Protein AF-0000000087672365 (afdb_homodimer)

Sequence (412 aa):
MSEASTKLYYCETLNPRKACAAARFLKADVEFVRIDLARGEQRTPEFLALNPNGKVPVLQDDRGTLWEANAIMCRLSDRVASDFWPHDHRQIDVLRWLSWDASHFTRHGATLWFEYLIKPLWGGEPDVAVIEEAKTNFRLHARVLDDHLATRDFALGTTMTVADFALAAALPFATAAQIPLAEFRHIEAWYGRLEQLEAWRNPFPGMSEASTKLYYCETLNPRKACAAARFLKADVEFVRIDLARGEQRTPEFLALNPNGKVPVLQDDRGTLWEANAIMCRLSDRVASDFWPHDHRQIDVLRWLSWDASHFTRHGATLWFEYLIKPLWGGEPDVAVIEEAKTNFRLHARVLDDHLATRDFALGTTMTVADFALAAALPFATAAQIPLAEFRHIEAWYGRLEQLEAWRNPFPG

Solvent-accessible surface area (backbone atoms only — not comparable to full-atom values): 21867 Å² total; per-residue (Å²): 126,82,76,65,74,30,35,37,35,26,42,102,42,56,57,17,38,40,32,35,12,43,36,50,64,66,64,51,83,61,45,77,40,81,47,51,64,92,78,43,48,38,70,35,72,73,42,31,72,70,33,78,80,41,61,63,25,34,37,36,41,91,90,44,72,38,55,45,38,72,27,44,39,40,50,54,21,57,74,68,71,37,68,39,49,46,92,54,88,60,31,51,58,41,44,21,46,47,51,45,24,52,68,52,35,38,53,27,41,43,49,27,36,36,38,57,60,47,38,45,78,75,74,42,74,64,52,65,71,59,45,52,52,26,53,52,45,29,54,60,40,46,49,56,53,22,62,62,28,64,83,29,67,29,87,72,32,85,47,74,36,55,39,47,48,57,61,44,39,40,56,87,41,23,76,81,26,65,42,78,54,86,83,31,65,36,45,46,53,38,49,51,58,51,58,69,34,63,26,61,68,54,32,63,85,130,125,84,79,65,74,30,34,37,34,26,41,103,43,58,55,17,38,40,32,35,13,42,36,51,66,65,63,52,84,58,46,78,40,81,48,52,63,92,80,42,46,38,70,35,70,73,41,29,72,69,30,80,82,42,61,62,24,34,35,36,42,92,89,43,71,39,53,44,38,71,27,43,39,40,49,54,20,57,75,68,71,38,68,39,48,47,90,54,87,60,31,52,58,41,43,21,48,47,53,44,24,52,68,50,34,37,54,27,41,43,48,27,36,36,37,57,60,49,38,46,76,74,73,40,75,63,52,67,71,60,46,52,51,25,54,52,44,30,52,59,40,46,49,57,53,22,60,62,28,65,83,30,66,29,86,71,32,87,46,74,36,56,39,47,47,58,61,45,41,40,57,87,41,23,77,81,24,65,43,77,54,88,81,30,64,36,45,46,54,40,48,52,58,50,58,68,35,63,26,61,69,54,30,63,86,131

Foldseek 3Di:
DPQPAKEWEDEPDLLSLLLLLLCVLLVPRYHYHYDDVVVPSLVDPVNCVLPVVSDDTWIQGPVGIDDDSLVSSLVSCVVSVHCLQPPDPCNVVLVVLLVCLVVQEVVLLVQLCCQQPPQVVVVHHRDPVSNVVSLVSNVVVLVVVLVCLVQALASSRDDHHSSRSSNCRSVVCCVRSVRVQVVRVSVVNSVVVVCVRPCSVCSDDD/DPQPAKEWEDEPDQLSLLLLLLCVLLVPRYHYHYDDVVVPSLVDPVNCVLPVVSDDTWIQGPVGIDDDSLVSSLVSCVVSVHCLQPPDPCNVVLVVLLVCLVVQAVVLLVQLCCQQPPQVVVVHHRDPVSNVVSLVSNVVVLVVVLVCLVQALASSRDDHHSSRSSNCRSVVCCVRSVRVQVVRVSVVNSVVVVCVRPCSVCSDDD

Organism: NCBI:txid484088

Structure (mmCIF, N/CA/C/O backbone):
data_AF-0000000087672365-model_v1
#
loop_
_entity.id
_entity.type
_entity.pdbx_description
1 polymer 'Glutathione S-transferase'
#
loop_
_atom_site.group_PDB
_atom_site.id
_atom_site.type_symbol
_atom_site.label_atom_id
_atom_site.label_alt_id
_atom_site.label_comp_id
_atom_site.label_asym_id
_atom_site.label_entity_id
_atom_site.label_seq_id
_atom_site.pdbx_PDB_ins_code
_atom_site.Cartn_x
_atom_site.Cartn_y
_atom_site.Cartn_z
_atom_site.occupancy
_atom_site.B_iso_or_equiv
_atom_site.auth_seq_id
_atom_site.auth_comp_id
_atom_site.auth_asym_id
_atom_site.auth_atom_id
_atom_site.pdbx_PDB_model_num
ATOM 1 N N . MET A 1 1 ? -35.031 -12.609 -6.293 1 30.52 1 MET A N 1
ATOM 2 C CA . MET A 1 1 ? -34.125 -11.805 -7.082 1 30.52 1 MET A CA 1
ATOM 3 C C . MET A 1 1 ? -32.844 -12.586 -7.375 1 30.52 1 MET A C 1
ATOM 5 O O . MET A 1 1 ? -32.219 -13.148 -6.465 1 30.52 1 MET A O 1
ATOM 9 N N . SER A 1 2 ? -32.5 -13.055 -8.398 1 38.84 2 SER A N 1
ATOM 10 C CA . SER A 1 2 ? -31.484 -14.039 -8.695 1 38.84 2 SER A CA 1
ATOM 11 C C . SER A 1 2 ? -30.125 -13.625 -8.125 1 38.84 2 SER A C 1
ATOM 13 O O . SER A 1 2 ? -29.688 -12.492 -8.336 1 38.84 2 SER A O 1
ATOM 15 N N . GLU A 1 3 ? -29.641 -13.891 -6.922 1 50.94 3 GLU A N 1
ATOM 16 C CA . GLU A 1 3 ? -28.453 -13.461 -6.195 1 50.94 3 GLU A CA 1
ATOM 17 C C . GLU A 1 3 ? -27.266 -13.281 -7.141 1 50.94 3 GLU A C 1
ATOM 19 O O . GLU A 1 3 ? -26.844 -14.227 -7.809 1 50.94 3 GLU A O 1
ATOM 24 N N . ALA A 1 4 ? -27.266 -12.172 -7.832 1 59.56 4 ALA A N 1
ATOM 25 C CA . ALA A 1 4 ? -26.281 -11.898 -8.875 1 59.56 4 ALA A CA 1
ATOM 26 C C . ALA A 1 4 ? -24.938 -12.539 -8.539 1 59.56 4 ALA A C 1
ATOM 28 O O . ALA A 1 4 ? -24.469 -12.469 -7.402 1 59.56 4 ALA A O 1
ATOM 29 N N . SER A 1 5 ? -24.359 -13.508 -9.32 1 85.81 5 SER A N 1
ATOM 30 C CA . SER A 1 5 ? -23.141 -14.305 -9.188 1 85.81 5 SER A CA 1
ATOM 31 C C . SER A 1 5 ? -21.906 -13.414 -9.016 1 85.81 5 SER A C 1
ATOM 33 O O . SER A 1 5 ? -21.875 -12.289 -9.523 1 85.81 5 SER A O 1
ATOM 35 N N . THR A 1 6 ? -21.047 -13.57 -8.031 1 96.12 6 THR A N 1
ATOM 36 C CA . THR A 1 6 ? -19.766 -12.906 -7.789 1 96.12 6 THR A CA 1
ATOM 37 C C . THR A 1 6 ? -18.766 -13.234 -8.898 1 96.12 6 THR A C 1
ATOM 39 O O . THR A 1 6 ? -18.562 -14.406 -9.227 1 96.12 6 THR A O 1
ATOM 42 N N . LYS A 1 7 ? -18.234 -12.164 -9.602 1 98.44 7 LYS A N 1
ATOM 43 C CA . LYS A 1 7 ? -17.266 -12.328 -10.672 1 98.44 7 LYS A CA 1
ATOM 44 C C . LYS A 1 7 ? -15.891 -11.797 -10.258 1 98.44 7 LYS A C 1
ATOM 46 O O . LYS A 1 7 ? -15.797 -10.742 -9.625 1 98.44 7 LYS A O 1
ATOM 51 N N . LEU A 1 8 ? -14.906 -12.562 -10.539 1 98.69 8 LEU A N 1
ATOM 52 C CA . LEU A 1 8 ? -13.523 -12.141 -10.375 1 98.69 8 LEU A CA 1
ATOM 53 C C . LEU A 1 8 ? -12.805 -12.078 -11.719 1 98.69 8 LEU A C 1
ATOM 55 O O . LEU A 1 8 ? -12.531 -13.117 -12.328 1 98.69 8 LEU A O 1
ATOM 59 N N . TYR A 1 9 ? -12.539 -10.867 -12.227 1 98.81 9 TYR A N 1
ATOM 60 C CA . TYR A 1 9 ? -11.82 -10.641 -13.469 1 98.81 9 TYR A CA 1
ATOM 61 C C . TYR A 1 9 ? -10.312 -10.758 -13.266 1 98.81 9 TYR A C 1
ATOM 63 O O . TYR A 1 9 ? -9.766 -10.164 -12.328 1 98.81 9 TYR A O 1
ATOM 71 N N . TYR A 1 10 ? -9.68 -11.523 -14.156 1 98.56 10 TYR A N 1
ATOM 72 C CA . TYR A 1 10 ? -8.258 -11.781 -13.938 1 98.56 10 TYR A CA 1
ATOM 73 C C . TYR A 1 10 ? -7.527 -11.977 -15.258 1 98.56 10 TYR A C 1
ATOM 75 O O . TYR A 1 10 ? -8.156 -12.078 -16.312 1 98.56 10 TYR A O 1
ATOM 83 N N . CYS A 1 11 ? -6.328 -11.844 -15.273 1 97.94 11 CYS A N 1
ATOM 84 C CA . CYS A 1 11 ? -5.328 -12.32 -16.219 1 97.94 11 CYS A CA 1
ATOM 85 C C . CYS A 1 11 ? -4.164 -12.984 -15.492 1 97.94 11 CYS A C 1
ATOM 87 O O . CYS A 1 11 ? -3.955 -12.75 -14.305 1 97.94 11 CYS A O 1
ATOM 89 N N . GLU A 1 12 ? -3.469 -13.883 -16.109 1 96.19 12 GLU A N 1
ATOM 90 C CA . GLU A 1 12 ? -2.406 -14.641 -15.445 1 96.19 12 GLU A CA 1
ATOM 91 C C . GLU A 1 12 ? -1.184 -13.766 -15.188 1 96.19 12 GLU A C 1
ATOM 93 O O . GLU A 1 12 ? -0.1 -14.031 -15.711 1 96.19 12 GLU A O 1
ATOM 98 N N . THR A 1 13 ? -1.427 -12.773 -14.406 1 95.31 13 THR A N 1
ATOM 99 C CA . THR A 1 13 ? -0.379 -11.836 -14.008 1 95.31 13 THR A CA 1
ATOM 100 C C . THR A 1 13 ? -0.229 -11.812 -12.492 1 95.31 13 THR A C 1
ATOM 102 O O . THR A 1 13 ? -0.946 -12.516 -11.773 1 95.31 13 THR A O 1
ATOM 105 N N . LEU A 1 14 ? 0.654 -11.039 -12 1 95.44 14 LEU A N 1
ATOM 106 C CA . LEU A 1 14 ? 1.152 -11.07 -10.633 1 95.44 14 LEU A CA 1
ATOM 107 C C . LEU A 1 14 ? 0.02 -10.844 -9.633 1 95.44 14 LEU A C 1
ATOM 109 O O . LEU A 1 14 ? -0.314 -11.734 -8.852 1 95.44 14 LEU A O 1
ATOM 113 N N . ASN A 1 15 ? -0.684 -9.688 -9.727 1 97.25 15 ASN A N 1
ATOM 114 C CA . ASN A 1 15 ? -1.669 -9.32 -8.711 1 97.25 15 ASN A CA 1
ATOM 115 C C . ASN A 1 15 ? -2.941 -10.148 -8.844 1 97.25 15 ASN A C 1
ATOM 117 O O . ASN A 1 15 ? -3.488 -10.617 -7.84 1 97.25 15 ASN A O 1
ATOM 121 N N . PRO A 1 16 ? -3.445 -10.422 -10.023 1 98.44 16 PRO A N 1
ATOM 122 C CA . PRO A 1 16 ? -4.594 -11.328 -10.117 1 98.44 16 PRO A CA 1
ATOM 123 C C . PRO A 1 16 ? -4.293 -12.727 -9.578 1 98.44 16 PRO A C 1
ATOM 125 O O . PRO A 1 16 ? -5.184 -13.398 -9.062 1 98.44 16 PRO A O 1
ATOM 128 N N . ARG A 1 17 ? -3.062 -13.148 -9.68 1 98.44 17 ARG A N 1
ATOM 129 C CA . ARG A 1 17 ? -2.688 -14.469 -9.195 1 98.44 17 ARG A CA 1
ATOM 130 C C . ARG A 1 17 ? -3.002 -14.617 -7.707 1 98.44 17 ARG A C 1
ATOM 132 O O . ARG A 1 17 ? -3.609 -15.609 -7.293 1 98.44 17 ARG A O 1
ATOM 139 N N . LYS A 1 18 ? -2.602 -13.641 -6.926 1 98.69 18 LYS A N 1
ATOM 140 C CA . LYS A 1 18 ? -2.846 -13.766 -5.492 1 98.69 18 LYS A CA 1
ATOM 141 C C . LYS A 1 18 ? -4.332 -13.633 -5.176 1 98.69 18 LYS A C 1
ATOM 143 O O . LYS A 1 18 ? -4.832 -14.273 -4.246 1 98.69 18 LYS A O 1
ATOM 148 N N . ALA A 1 19 ? -5.078 -12.859 -5.891 1 98.81 19 ALA A N 1
ATOM 149 C CA . ALA A 1 19 ? -6.52 -12.742 -5.684 1 98.81 19 ALA A CA 1
ATOM 150 C C . ALA A 1 19 ? -7.234 -14.047 -6.027 1 98.81 19 ALA A C 1
ATOM 152 O O . ALA A 1 19 ? -8.117 -14.492 -5.289 1 98.81 19 ALA A O 1
ATOM 153 N N . CYS A 1 20 ? -6.828 -14.617 -7.164 1 98.81 20 CYS A N 1
ATOM 154 C CA . CYS A 1 20 ? -7.41 -15.898 -7.547 1 98.81 20 CYS A CA 1
ATOM 155 C C . CYS A 1 20 ? -7.051 -16.984 -6.539 1 98.81 20 CYS A C 1
ATOM 157 O O . CYS A 1 20 ? -7.898 -17.797 -6.172 1 98.81 20 CYS A O 1
ATOM 159 N N . ALA A 1 21 ? -5.809 -17.016 -6.109 1 98.88 21 ALA A N 1
ATOM 160 C CA . ALA A 1 21 ? -5.387 -17.969 -5.074 1 98.88 21 ALA A CA 1
ATOM 161 C C . ALA A 1 21 ? -6.23 -17.797 -3.812 1 98.88 21 ALA A C 1
ATOM 163 O O . ALA A 1 21 ? -6.648 -18.797 -3.213 1 98.88 21 ALA A O 1
ATOM 164 N N . ALA A 1 22 ? -6.469 -16.562 -3.402 1 98.88 22 ALA A N 1
ATOM 165 C CA . ALA A 1 22 ? -7.277 -16.297 -2.213 1 98.88 22 ALA A CA 1
ATOM 166 C C . ALA A 1 22 ? -8.703 -16.812 -2.391 1 98.88 22 ALA A C 1
ATOM 168 O O . ALA A 1 22 ? -9.266 -17.406 -1.473 1 98.88 22 ALA A O 1
ATOM 169 N N . ALA A 1 23 ? -9.273 -16.562 -3.551 1 98.69 23 ALA A N 1
ATOM 170 C CA . ALA A 1 23 ? -10.625 -17.031 -3.824 1 98.69 23 ALA A CA 1
ATOM 171 C C . ALA A 1 23 ? -10.711 -18.547 -3.684 1 98.69 23 ALA A C 1
ATOM 173 O O . ALA A 1 23 ? -11.641 -19.062 -3.057 1 98.69 23 ALA A O 1
ATOM 174 N N . ARG A 1 24 ? -9.75 -19.172 -4.223 1 98.5 24 ARG A N 1
ATOM 175 C CA . ARG A 1 24 ? -9.742 -20.625 -4.184 1 98.5 24 ARG A CA 1
ATOM 176 C C . ARG A 1 24 ? -9.438 -21.141 -2.777 1 98.5 24 ARG A C 1
ATOM 178 O O . ARG A 1 24 ? -10.07 -22.094 -2.307 1 98.5 24 ARG A O 1
ATOM 185 N N . PHE A 1 25 ? -8.453 -20.578 -2.127 1 98.69 25 PHE A N 1
ATOM 186 C CA . PHE A 1 25 ? -8.078 -20.938 -0.765 1 98.69 25 PHE A CA 1
ATOM 187 C C . PHE A 1 25 ? -9.266 -20.812 0.175 1 98.69 25 PHE A C 1
ATOM 189 O O . PHE A 1 25 ? -9.484 -21.688 1.024 1 98.69 25 PHE A O 1
ATOM 196 N N . LEU A 1 26 ? -10.078 -19.781 -0.028 1 98.5 26 LEU A N 1
ATOM 197 C CA . LEU A 1 26 ? -11.219 -19.484 0.829 1 98.5 26 LEU A CA 1
ATOM 198 C C . LEU A 1 26 ? -12.461 -20.25 0.365 1 98.5 26 LEU A C 1
ATOM 200 O O . LEU A 1 26 ? -13.516 -20.172 0.997 1 98.5 26 LEU A O 1
ATOM 204 N N . LYS A 1 27 ? -12.352 -20.953 -0.751 1 97.88 27 LYS A N 1
ATOM 205 C CA . LYS A 1 27 ? -13.477 -21.656 -1.362 1 97.88 27 LYS A CA 1
ATOM 206 C C . LYS A 1 27 ? -14.648 -20.703 -1.603 1 97.88 27 LYS A C 1
ATOM 208 O O . LYS A 1 27 ? -15.797 -21.062 -1.33 1 97.88 27 LYS A O 1
ATOM 213 N N . ALA A 1 28 ? -14.305 -19.516 -1.979 1 97.25 28 ALA A N 1
ATOM 214 C CA . ALA A 1 28 ? -15.336 -18.531 -2.299 1 97.25 28 ALA A CA 1
ATOM 215 C C . ALA A 1 28 ? -16.078 -18.906 -3.578 1 97.25 28 ALA A C 1
ATOM 217 O O . ALA A 1 28 ? -15.469 -19.422 -4.527 1 97.25 28 ALA A O 1
ATOM 218 N N . ASP A 1 29 ? -17.375 -18.688 -3.598 1 95.69 29 ASP A N 1
ATOM 219 C CA . ASP A 1 29 ? -18.188 -18.906 -4.797 1 95.69 29 ASP A CA 1
ATOM 220 C C . ASP A 1 29 ? -18.062 -17.75 -5.773 1 95.69 29 ASP A C 1
ATOM 222 O O . ASP A 1 29 ? -18.812 -16.781 -5.699 1 95.69 29 ASP A O 1
ATOM 226 N N . VAL A 1 30 ? -17.078 -17.906 -6.695 1 96.81 30 VAL A N 1
ATOM 227 C CA . VAL A 1 30 ? -16.797 -16.844 -7.648 1 96.81 30 VAL A CA 1
ATOM 228 C C . VAL A 1 30 ? -16.734 -17.406 -9.062 1 96.81 30 VAL A C 1
ATOM 230 O O . VAL A 1 30 ? -16.25 -18.531 -9.258 1 96.81 30 VAL A O 1
ATOM 233 N N . GLU A 1 31 ? -17.281 -16.688 -9.961 1 97.69 31 GLU A N 1
ATOM 234 C CA . GLU A 1 31 ? -17.031 -16.922 -11.383 1 97.69 31 GLU A CA 1
ATOM 235 C C . GLU A 1 31 ? -15.781 -16.203 -11.852 1 97.69 31 GLU A C 1
ATOM 237 O O . GLU A 1 31 ? -15.672 -14.984 -11.727 1 97.69 31 GLU A O 1
ATOM 242 N N . PHE A 1 32 ? -14.828 -16.969 -12.344 1 98.19 32 PHE A N 1
ATOM 243 C CA . PHE A 1 32 ? -13.602 -16.375 -12.859 1 98.19 32 PHE A CA 1
ATOM 244 C C . PHE A 1 32 ? -13.789 -15.922 -14.305 1 98.19 32 PHE A C 1
ATOM 246 O O . PHE A 1 32 ? -14.234 -16.703 -15.156 1 98.19 32 PHE A O 1
ATOM 253 N N . VAL A 1 33 ? -13.492 -14.68 -14.578 1 98.19 33 VAL A N 1
ATOM 254 C CA . VAL A 1 33 ? -13.617 -14.109 -15.914 1 98.19 33 VAL A CA 1
ATOM 255 C C . VAL A 1 33 ? -12.258 -13.633 -16.406 1 98.19 33 VAL A C 1
ATOM 257 O O . VAL A 1 33 ? -11.727 -12.633 -15.93 1 98.19 33 VAL A O 1
ATOM 260 N N . ARG A 1 34 ? -11.758 -14.312 -17.406 1 98.31 34 ARG A N 1
ATOM 261 C CA . ARG A 1 34 ? -10.422 -13.969 -17.906 1 98.31 34 ARG A CA 1
ATOM 262 C C . ARG A 1 34 ? -10.469 -12.75 -18.812 1 98.31 34 ARG A C 1
ATOM 264 O O . ARG A 1 34 ? -11.359 -12.633 -19.656 1 98.31 34 ARG A O 1
ATOM 271 N N . ILE A 1 35 ? -9.633 -11.828 -18.594 1 98.25 35 ILE A N 1
ATOM 272 C CA . ILE A 1 35 ? -9.43 -10.641 -19.422 1 98.25 35 ILE A CA 1
ATOM 273 C C . ILE A 1 35 ? -8.133 -10.781 -20.203 1 98.25 35 ILE A C 1
ATOM 275 O O . ILE A 1 35 ? -7.074 -11.047 -19.641 1 98.25 35 ILE A O 1
ATOM 279 N N . ASP A 1 36 ? -8.188 -10.656 -21.531 1 97.38 36 ASP A N 1
ATOM 280 C CA . ASP A 1 36 ? -7.008 -10.742 -22.391 1 97.38 36 ASP A CA 1
ATOM 281 C C . ASP A 1 36 ? -6.312 -9.391 -22.5 1 97.38 36 ASP A C 1
ATOM 283 O O . ASP A 1 36 ? -6.68 -8.57 -23.344 1 97.38 36 ASP A O 1
ATOM 287 N N . LEU A 1 37 ? -5.254 -9.211 -21.781 1 95.56 37 LEU A N 1
ATOM 288 C CA . LEU A 1 37 ? -4.547 -7.938 -21.781 1 95.56 37 LEU A CA 1
ATOM 289 C C . LEU A 1 37 ? -3.828 -7.703 -23.094 1 95.56 37 LEU A C 1
ATOM 291 O O . LEU A 1 37 ? -3.695 -6.559 -23.547 1 95.56 37 LEU A O 1
ATOM 295 N N . ALA A 1 38 ? -3.342 -8.75 -23.688 1 92.69 38 ALA A N 1
ATOM 296 C CA . ALA A 1 38 ? -2.637 -8.633 -24.969 1 92.69 38 ALA A CA 1
ATOM 297 C C . ALA A 1 38 ? -3.557 -8.094 -26.062 1 92.69 38 ALA A C 1
ATOM 299 O O . ALA A 1 38 ? -3.105 -7.391 -26.969 1 92.69 38 ALA A O 1
ATOM 300 N N . ARG A 1 39 ? -4.844 -8.375 -25.984 1 95.44 39 ARG A N 1
ATOM 301 C CA . ARG A 1 39 ? -5.82 -7.906 -26.953 1 95.44 39 ARG A CA 1
ATOM 302 C C . ARG A 1 39 ? -6.41 -6.562 -26.531 1 95.44 39 ARG A C 1
ATOM 304 O O . ARG A 1 39 ? -7.301 -6.035 -27.203 1 95.44 39 ARG A O 1
ATOM 311 N N . GLY A 1 40 ? -6.004 -6.074 -25.391 1 96.44 40 GLY A N 1
ATOM 312 C CA . GLY A 1 40 ? -6.422 -4.754 -24.953 1 96.44 40 GLY A CA 1
ATOM 313 C C . GLY A 1 40 ? -7.816 -4.742 -24.359 1 96.44 40 GLY A C 1
ATOM 314 O O . GLY A 1 40 ? -8.477 -3.697 -24.312 1 96.44 40 GLY A O 1
ATOM 315 N N . GLU A 1 41 ? -8.305 -5.824 -23.875 1 98.06 41 GLU A N 1
ATOM 316 C CA . GLU A 1 41 ? -9.664 -5.906 -23.344 1 98.06 41 GLU A CA 1
ATOM 317 C C . GLU A 1 41 ? -9.836 -5 -22.141 1 98.06 41 GLU A C 1
ATOM 319 O O . GLU A 1 41 ? -10.93 -4.492 -21.875 1 98.06 41 GLU A O 1
ATOM 324 N N . GLN A 1 42 ? -8.734 -4.773 -21.406 1 97.88 42 GLN A N 1
ATOM 325 C CA . GLN A 1 42 ? -8.797 -3.949 -20.203 1 97.88 42 GLN A CA 1
ATOM 326 C C . GLN A 1 42 ? -8.914 -2.469 -20.547 1 97.88 42 GLN A C 1
ATOM 328 O O . GLN A 1 42 ? -9.047 -1.622 -19.672 1 97.88 42 GLN A O 1
ATOM 333 N N . ARG A 1 43 ? -8.898 -2.121 -21.828 1 97.56 43 ARG A N 1
ATOM 334 C CA . ARG A 1 43 ? -8.922 -0.726 -22.266 1 97.56 43 ARG A CA 1
ATOM 335 C C . ARG A 1 43 ? -10.258 -0.376 -22.906 1 97.56 43 ARG A C 1
ATOM 337 O O . ARG A 1 43 ? -10.484 0.773 -23.297 1 97.56 43 ARG A O 1
ATOM 344 N N . THR A 1 44 ? -11.148 -1.36 -23.062 1 98.12 44 THR A N 1
ATOM 345 C CA . THR A 1 44 ? -12.461 -1.092 -23.641 1 98.12 44 THR A CA 1
ATOM 346 C C . THR A 1 44 ? -13.289 -0.215 -22.703 1 98.12 44 THR A C 1
ATOM 348 O O . THR A 1 44 ? -13.086 -0.233 -21.484 1 98.12 44 THR A O 1
ATOM 351 N N . PRO A 1 45 ? -14.195 0.546 -23.266 1 97.75 45 PRO A N 1
ATOM 352 C CA . PRO A 1 45 ? -15.078 1.357 -22.406 1 97.75 45 PRO A CA 1
ATOM 353 C C . PRO A 1 45 ? -15.836 0.524 -21.375 1 97.75 45 PRO A C 1
ATOM 355 O O . PRO A 1 45 ? -16.047 0.973 -20.25 1 97.75 45 PRO A O 1
ATOM 358 N N . GLU A 1 46 ? -16.234 -0.629 -21.797 1 97.25 46 GLU A N 1
ATOM 359 C CA . GLU A 1 46 ? -16.984 -1.517 -20.906 1 97.25 46 GLU A CA 1
ATOM 360 C C . GLU A 1 46 ? -16.141 -1.911 -19.703 1 97.25 46 GLU A C 1
ATOM 362 O O . GLU A 1 46 ? -16.609 -1.891 -18.562 1 97.25 46 GLU A O 1
ATOM 367 N N . PHE A 1 47 ? -14.883 -2.305 -19.938 1 98.38 47 PHE A N 1
ATOM 368 C CA . PHE A 1 47 ? -14.023 -2.703 -18.844 1 98.38 47 PHE A CA 1
ATOM 369 C C . PHE A 1 47 ? -13.633 -1.496 -18 1 98.38 47 PHE A C 1
ATOM 371 O O . PHE A 1 47 ? -13.562 -1.587 -16.766 1 98.38 47 PHE A O 1
ATOM 378 N N . LEU A 1 48 ? -13.359 -0.387 -18.656 1 98.06 48 LEU A N 1
ATOM 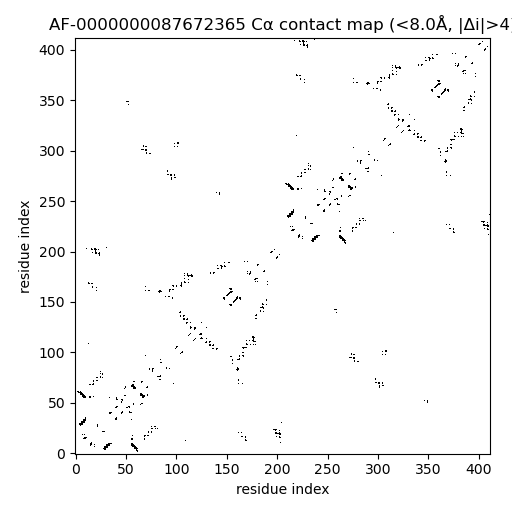379 C CA . LEU A 1 48 ? -12.953 0.815 -17.938 1 98.06 48 LEU A CA 1
ATOM 380 C C . LEU A 1 48 ? -14.078 1.327 -17.047 1 98.06 48 LEU A C 1
ATOM 382 O O . LEU A 1 48 ? -13.82 2.027 -16.062 1 98.06 48 LEU A O 1
ATOM 386 N N . ALA A 1 49 ? -15.305 0.999 -17.328 1 96.94 49 ALA A N 1
ATOM 387 C CA . ALA A 1 49 ? -16.438 1.308 -16.469 1 96.94 49 ALA A CA 1
ATOM 388 C C . ALA A 1 49 ? -16.375 0.481 -15.18 1 96.94 49 ALA A C 1
ATOM 390 O O . ALA A 1 49 ? -16.875 0.905 -14.141 1 96.94 49 ALA A O 1
ATOM 391 N N . LEU A 1 50 ? -15.727 -0.728 -15.242 1 97.06 50 LEU A N 1
ATOM 392 C CA . LEU A 1 50 ? -15.523 -1.574 -14.07 1 97.06 50 LEU A CA 1
ATOM 393 C C . LEU A 1 50 ? -14.352 -1.069 -13.234 1 97.06 50 LEU A C 1
ATOM 395 O O . LEU A 1 50 ? -14.461 -0.957 -12.008 1 97.06 50 LEU A O 1
ATOM 399 N N . ASN A 1 51 ? -13.289 -0.761 -13.93 1 98.31 51 ASN A N 1
ATOM 400 C CA . ASN A 1 51 ? -12.078 -0.271 -13.281 1 98.31 51 ASN A CA 1
ATOM 401 C C . ASN A 1 51 ? -11.391 0.8 -14.125 1 98.31 51 ASN A C 1
ATOM 403 O O . ASN A 1 51 ? -10.68 0.483 -15.078 1 98.31 51 ASN A O 1
ATOM 407 N N . PRO A 1 52 ? -11.453 2.027 -13.711 1 98.06 52 PRO A N 1
ATOM 408 C CA . PRO A 1 52 ? -10.883 3.127 -14.5 1 98.06 52 PRO A CA 1
ATOM 409 C C . PRO A 1 52 ? -9.367 3.045 -14.617 1 98.06 52 PRO A C 1
ATOM 411 O O . PRO A 1 52 ? -8.766 3.762 -15.422 1 98.06 52 PRO A O 1
ATOM 414 N N . ASN A 1 53 ? -8.719 2.18 -13.859 1 98.06 53 ASN A N 1
ATOM 415 C CA . ASN A 1 53 ? -7.273 1.997 -13.961 1 98.06 53 ASN A CA 1
ATOM 416 C C . ASN A 1 53 ? -6.898 1.119 -15.148 1 98.06 53 ASN A C 1
ATOM 418 O O . ASN A 1 53 ? -5.734 1.063 -15.547 1 98.06 53 ASN A O 1
ATOM 422 N N . GLY A 1 54 ? -7.902 0.404 -15.695 1 98.12 54 GLY A N 1
ATOM 423 C CA . GLY A 1 54 ? -7.633 -0.51 -16.797 1 98.12 54 GLY A CA 1
ATOM 424 C C . GLY A 1 54 ? -6.746 -1.675 -16.391 1 98.12 54 GLY A C 1
ATOM 425 O O . GLY A 1 54 ? -5.895 -2.107 -17.172 1 98.12 54 GLY A O 1
ATOM 426 N N . LYS A 1 55 ? -6.926 -2.16 -15.18 1 97.81 55 LYS A N 1
ATOM 427 C CA . LYS A 1 55 ? -6.105 -3.246 -14.648 1 97.81 55 LYS A CA 1
ATOM 428 C C . LYS A 1 55 ? -6.973 -4.348 -14.047 1 97.81 55 LYS A C 1
ATOM 430 O O . LYS A 1 55 ? -8.133 -4.117 -13.703 1 97.81 55 LYS A O 1
ATOM 435 N N . VAL A 1 56 ? -6.488 -5.488 -14.016 1 98.38 56 VAL A N 1
ATOM 436 C CA . VAL A 1 56 ? -7.035 -6.598 -13.234 1 98.38 56 VAL A CA 1
ATOM 437 C C . VAL A 1 56 ? -6.117 -6.895 -12.055 1 98.38 56 VAL A C 1
ATOM 439 O O . VAL A 1 56 ? -4.93 -6.559 -12.078 1 98.38 56 VAL A O 1
ATOM 442 N N . PRO A 1 57 ? -6.711 -7.465 -10.922 1 98.69 57 PRO A N 1
ATOM 443 C CA . PRO A 1 57 ? -8.031 -8.094 -10.781 1 98.69 57 PRO A CA 1
ATOM 444 C C . PRO A 1 57 ? -9.125 -7.086 -10.445 1 98.69 57 PRO A C 1
ATOM 446 O O . PRO A 1 57 ? -8.836 -5.992 -9.953 1 98.69 57 PRO A O 1
ATOM 449 N N . VAL A 1 58 ? -10.352 -7.422 -10.758 1 98.81 58 VAL A N 1
ATOM 450 C CA . VAL A 1 58 ? -11.562 -6.711 -10.367 1 98.81 58 VAL A CA 1
ATOM 451 C C . VAL A 1 58 ? -12.594 -7.703 -9.836 1 98.81 58 VAL A C 1
ATOM 453 O O . VAL A 1 58 ? -12.781 -8.781 -10.414 1 98.81 58 VAL A O 1
ATOM 456 N N . LEU A 1 59 ? -13.203 -7.406 -8.742 1 98.75 59 LEU A N 1
ATOM 457 C CA . LEU A 1 59 ? -14.297 -8.195 -8.18 1 98.75 59 LEU A CA 1
ATOM 458 C C . LEU A 1 59 ? -15.633 -7.484 -8.359 1 98.75 59 LEU A C 1
ATOM 460 O O . LEU A 1 59 ? -15.75 -6.289 -8.086 1 98.75 59 LEU A O 1
ATOM 464 N N . GLN A 1 60 ? -16.609 -8.125 -8.867 1 98.19 60 GLN A N 1
ATOM 465 C CA . GLN A 1 60 ? -17.969 -7.637 -8.945 1 98.19 60 GLN A CA 1
ATOM 466 C C . GLN A 1 60 ? -18.938 -8.555 -8.195 1 98.19 60 GLN A C 1
ATOM 468 O O . GLN A 1 60 ? -19 -9.75 -8.484 1 98.19 60 GLN A O 1
ATOM 473 N N . ASP A 1 61 ? -19.641 -8.016 -7.207 1 96.31 61 ASP A N 1
ATOM 474 C CA . ASP A 1 61 ? -20.609 -8.797 -6.434 1 96.31 61 ASP A CA 1
ATOM 475 C C . ASP A 1 61 ? -21.812 -7.945 -6.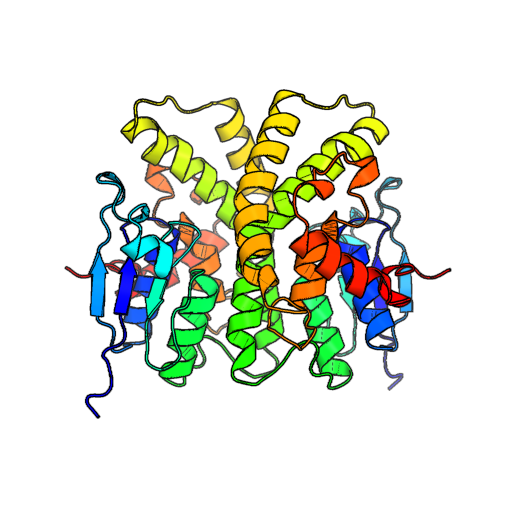035 1 96.31 61 ASP A C 1
ATOM 477 O O . ASP A 1 61 ? -22.078 -6.914 -6.652 1 96.31 61 ASP A O 1
ATOM 481 N N . ASP A 1 62 ? -22.625 -8.414 -5.062 1 94.69 62 ASP A N 1
ATOM 482 C CA . ASP A 1 62 ? -23.859 -7.742 -4.664 1 94.69 62 ASP A CA 1
ATOM 483 C C . ASP A 1 62 ? -23.562 -6.449 -3.912 1 94.69 62 ASP A C 1
ATOM 485 O O . ASP A 1 62 ? -24.453 -5.621 -3.717 1 94.69 62 ASP A O 1
ATOM 489 N N . ARG A 1 63 ? -22.266 -6.246 -3.602 1 93.56 63 ARG A N 1
ATOM 490 C CA . ARG A 1 63 ? -21.875 -5.035 -2.889 1 93.56 63 ARG A CA 1
ATOM 491 C C . ARG A 1 63 ? -21.234 -4.027 -3.836 1 93.56 63 ARG A C 1
ATOM 493 O O . ARG A 1 63 ? -20.859 -2.93 -3.42 1 93.56 63 ARG A O 1
ATOM 500 N N . GLY A 1 64 ? -21.125 -4.402 -5.098 1 96 64 GLY A N 1
ATOM 501 C CA . GLY A 1 64 ? -20.562 -3.5 -6.094 1 96 64 GLY A CA 1
ATOM 502 C C . GLY A 1 64 ? -19.266 -4 -6.684 1 96 64 GLY A C 1
ATOM 503 O O . GLY A 1 64 ? -18.969 -5.195 -6.633 1 96 64 GLY A O 1
ATOM 504 N N . THR A 1 65 ? -18.547 -3.111 -7.344 1 98.12 65 THR A N 1
ATOM 505 C CA . THR A 1 65 ? -17.281 -3.418 -8 1 98.12 65 THR A CA 1
ATOM 506 C C . THR A 1 65 ? -16.094 -2.979 -7.137 1 98.12 65 THR A C 1
ATOM 508 O O . THR A 1 65 ? -16.125 -1.908 -6.527 1 98.12 65 THR A O 1
ATOM 511 N N . LEU A 1 66 ? -15.141 -3.838 -7.082 1 98.5 66 LEU A N 1
ATOM 512 C CA . LEU A 1 66 ? -13.969 -3.566 -6.258 1 98.5 66 LEU A CA 1
ATOM 513 C C . LEU A 1 66 ? -12.688 -3.889 -7.02 1 98.5 66 LEU A C 1
ATOM 515 O O . LEU A 1 66 ? -12.555 -4.977 -7.586 1 98.5 66 LEU A O 1
ATOM 519 N N . TRP A 1 67 ? -11.852 -2.867 -7.117 1 98.25 67 TRP A N 1
ATOM 520 C CA . TRP A 1 67 ? -10.5 -3.113 -7.598 1 98.25 67 TRP A CA 1
ATOM 521 C C . TRP A 1 67 ? -9.492 -2.998 -6.461 1 98.25 67 TRP A C 1
ATOM 523 O O . TRP A 1 67 ? -9.844 -2.623 -5.34 1 98.25 67 TRP A O 1
ATOM 533 N N . GLU A 1 68 ? -8.188 -3.318 -6.848 1 98.38 68 GLU A N 1
ATOM 534 C CA . GLU A 1 68 ? -7.055 -3.5 -5.941 1 98.38 68 GLU A CA 1
ATOM 535 C C . GLU A 1 68 ? -7.039 -4.906 -5.355 1 98.38 68 GLU A C 1
ATOM 537 O O . GLU A 1 68 ? -7.926 -5.277 -4.586 1 98.38 68 GLU A O 1
ATOM 542 N N . ALA A 1 69 ? -6.008 -5.676 -5.598 1 98.69 69 ALA A N 1
ATOM 543 C CA . ALA A 1 69 ? -5.922 -7.09 -5.25 1 98.69 69 ALA A CA 1
ATOM 544 C C . ALA A 1 69 ? -6.008 -7.293 -3.742 1 98.69 69 ALA A C 1
ATOM 546 O O . ALA A 1 69 ? -6.719 -8.188 -3.27 1 98.69 69 ALA A O 1
ATOM 547 N N . ASN A 1 70 ? -5.336 -6.469 -2.945 1 98.75 70 ASN A N 1
ATOM 548 C CA . ASN A 1 70 ? -5.363 -6.613 -1.494 1 98.75 70 ASN A CA 1
ATOM 549 C C . ASN A 1 70 ? -6.773 -6.418 -0.939 1 98.75 70 ASN A C 1
ATOM 551 O O . ASN A 1 70 ? -7.215 -7.184 -0.081 1 98.75 70 ASN A O 1
ATOM 555 N N . ALA A 1 71 ? -7.477 -5.406 -1.426 1 98.75 71 ALA A N 1
ATOM 556 C CA . ALA A 1 71 ? -8.852 -5.164 -0.994 1 98.75 71 ALA A CA 1
ATOM 557 C C . ALA A 1 71 ? -9.766 -6.316 -1.395 1 98.75 71 ALA A C 1
ATOM 559 O O . ALA A 1 71 ? -10.641 -6.719 -0.623 1 98.75 71 ALA A O 1
ATOM 560 N N . ILE A 1 72 ? -9.57 -6.836 -2.578 1 98.88 72 ILE A N 1
ATOM 561 C CA . ILE A 1 72 ? -10.375 -7.945 -3.088 1 98.88 72 ILE A CA 1
ATOM 562 C C . ILE A 1 72 ? -10.203 -9.164 -2.188 1 98.88 72 ILE A C 1
ATOM 564 O O . ILE A 1 72 ? -11.18 -9.812 -1.809 1 98.88 72 ILE A O 1
ATOM 568 N N . MET A 1 73 ? -8.961 -9.484 -1.815 1 98.88 73 MET A N 1
ATOM 569 C CA . MET A 1 73 ? -8.711 -10.625 -0.932 1 98.88 73 MET A CA 1
ATOM 570 C C . MET A 1 73 ? -9.43 -10.438 0.402 1 98.88 73 MET A C 1
ATOM 572 O O . MET A 1 73 ? -10.016 -11.391 0.932 1 98.88 73 MET A O 1
ATOM 576 N N . CYS A 1 74 ? -9.391 -9.242 0.924 1 98.75 74 CYS A N 1
ATOM 577 C CA . CYS A 1 74 ? -10.055 -8.961 2.195 1 98.75 74 CYS A CA 1
ATOM 578 C C . CYS A 1 74 ? -11.562 -9.102 2.068 1 98.75 74 CYS A C 1
ATOM 580 O O . CYS A 1 74 ? -12.219 -9.656 2.951 1 98.75 74 CYS A O 1
ATOM 582 N N . ARG A 1 75 ? -12.086 -8.617 0.974 1 98.56 75 ARG A N 1
ATOM 583 C CA . ARG A 1 75 ? -13.523 -8.75 0.742 1 98.56 75 ARG A CA 1
ATOM 584 C C . ARG A 1 75 ? -13.93 -10.219 0.652 1 98.56 75 ARG A C 1
ATOM 586 O O . ARG A 1 75 ? -14.961 -10.617 1.196 1 98.56 75 ARG A O 1
ATOM 593 N N . LEU A 1 76 ? -13.195 -10.961 -0.069 1 98.56 76 LEU A N 1
ATOM 594 C CA . LEU A 1 76 ? -13.484 -12.383 -0.2 1 98.56 76 LEU A CA 1
ATOM 595 C C . LEU A 1 76 ? -13.453 -13.078 1.16 1 98.56 76 LEU A C 1
ATOM 597 O O . LEU A 1 76 ? -14.305 -13.922 1.453 1 98.56 76 LEU A O 1
ATOM 601 N N . SER A 1 77 ? -12.445 -12.773 1.963 1 98.62 77 SER A N 1
ATOM 602 C CA . SER A 1 77 ? -12.367 -13.297 3.32 1 98.62 77 SER A CA 1
ATOM 603 C C . SER A 1 77 ? -13.633 -12.977 4.109 1 98.62 77 SER A C 1
ATOM 605 O O . SER A 1 77 ? -14.203 -13.859 4.758 1 98.62 77 SER A O 1
ATOM 607 N N . ASP A 1 78 ? -14.094 -11.719 4.051 1 97.5 78 ASP A N 1
ATOM 608 C CA . ASP A 1 78 ? -15.281 -11.273 4.777 1 97.5 78 ASP A CA 1
ATOM 609 C C . ASP A 1 78 ? -16.531 -12.031 4.316 1 97.5 78 ASP A C 1
ATOM 611 O O . ASP A 1 78 ? -17.375 -12.383 5.129 1 97.5 78 ASP A O 1
ATOM 615 N N . ARG A 1 79 ? -16.594 -12.234 3.055 1 96.31 79 ARG A N 1
ATOM 616 C CA . ARG A 1 79 ? -17.781 -12.844 2.473 1 96.31 79 ARG A CA 1
ATOM 617 C C . ARG A 1 79 ? -17.984 -14.266 3 1 96.31 79 ARG A C 1
ATOM 619 O O . ARG A 1 79 ? -19.109 -14.734 3.119 1 96.31 79 ARG A O 1
ATOM 626 N N . VAL A 1 80 ? -16.922 -14.922 3.336 1 97.5 80 VAL A N 1
ATOM 627 C CA . VAL A 1 80 ? -17.047 -16.297 3.799 1 97.5 80 VAL A CA 1
ATOM 628 C C . VAL A 1 80 ? -16.766 -16.375 5.297 1 97.5 80 VAL A C 1
ATOM 630 O O . VAL A 1 80 ? -16.562 -17.453 5.848 1 97.5 80 VAL A O 1
ATOM 633 N N . ALA A 1 81 ? -16.625 -15.211 5.965 1 97.25 81 ALA A N 1
ATOM 634 C CA . ALA A 1 81 ? -16.422 -15.086 7.406 1 97.25 81 ALA A CA 1
ATOM 635 C C . ALA A 1 81 ? -15.148 -15.805 7.844 1 97.25 81 ALA A C 1
ATOM 637 O O . ALA A 1 81 ? -15.148 -16.531 8.844 1 97.25 81 ALA A O 1
ATOM 638 N N . SER A 1 82 ? -14.156 -15.641 7.066 1 97.94 82 SER A N 1
ATOM 639 C CA . SER A 1 82 ? -12.859 -16.234 7.355 1 97.94 82 SER A CA 1
ATOM 640 C C . SER A 1 82 ? -11.984 -15.305 8.18 1 97.94 82 SER A C 1
ATOM 642 O O . SER A 1 82 ? -12.141 -14.086 8.117 1 97.94 82 SER A O 1
ATOM 644 N N . ASP A 1 83 ? -11.055 -15.875 8.938 1 97.5 83 ASP A N 1
ATOM 645 C CA . ASP A 1 83 ? -10.078 -15.125 9.711 1 97.5 83 ASP A CA 1
ATOM 646 C C . ASP A 1 83 ? -8.867 -14.75 8.859 1 97.5 83 ASP A C 1
ATOM 648 O O . ASP A 1 83 ? -7.863 -14.25 9.375 1 97.5 83 ASP A O 1
ATOM 652 N N . PHE A 1 84 ? -8.93 -14.984 7.562 1 98.62 84 PHE A N 1
ATOM 653 C CA . PHE A 1 84 ? -7.879 -14.656 6.605 1 98.62 84 PHE A CA 1
ATOM 654 C C . PHE A 1 84 ? -7.633 -13.148 6.578 1 98.62 84 PHE A C 1
ATOM 656 O O . PHE A 1 84 ? -6.504 -12.703 6.352 1 98.62 84 PHE A O 1
ATOM 663 N N . TRP A 1 85 ? -8.633 -12.359 6.734 1 98.5 85 TRP A N 1
ATOM 664 C CA . TRP A 1 85 ? -8.648 -10.945 7.102 1 98.5 85 TRP A CA 1
ATOM 665 C C . TRP A 1 85 ? -9.297 -10.742 8.469 1 98.5 85 TRP A C 1
ATOM 667 O O . TRP A 1 85 ? -10.523 -10.641 8.562 1 98.5 85 TRP A O 1
ATOM 677 N N . PRO A 1 86 ? -8.43 -10.648 9.5 1 97.81 86 PRO A N 1
ATOM 678 C CA . PRO A 1 86 ? -9 -10.656 10.852 1 97.81 86 PRO A CA 1
ATOM 679 C C . PRO A 1 86 ? -9.617 -9.312 11.242 1 97.81 86 PRO A C 1
ATOM 681 O O . PRO A 1 86 ? -9.18 -8.266 10.758 1 97.81 86 PRO A O 1
ATOM 684 N N . HIS A 1 87 ? -10.602 -9.359 12.164 1 96.44 87 HIS A N 1
ATOM 685 C CA . HIS A 1 87 ? -11.281 -8.156 12.625 1 96.44 87 HIS A CA 1
ATOM 686 C C . HIS A 1 87 ? -11 -7.898 14.102 1 96.44 87 HIS A C 1
ATOM 688 O O . HIS A 1 87 ? -11.781 -7.223 14.773 1 96.44 87 HIS A O 1
ATOM 694 N N . ASP A 1 88 ? -9.945 -8.469 14.625 1 95.19 88 ASP A N 1
ATOM 695 C CA . ASP A 1 88 ? -9.492 -8.211 15.992 1 95.19 88 ASP A CA 1
ATOM 696 C C . ASP A 1 88 ? -8.164 -7.465 16 1 95.19 88 ASP A C 1
ATOM 698 O O . ASP A 1 88 ? -7.82 -6.793 15.023 1 95.19 88 ASP A O 1
ATOM 702 N N . HIS A 1 89 ? -7.461 -7.473 17.109 1 91.44 89 HIS A N 1
ATOM 703 C CA . HIS A 1 89 ? -6.258 -6.676 17.328 1 91.44 89 HIS A CA 1
ATOM 704 C C . HIS A 1 89 ? -5.203 -6.984 16.266 1 91.44 89 HIS A C 1
ATOM 706 O O . HIS A 1 89 ? -4.309 -6.168 16.016 1 91.44 89 HIS A O 1
ATOM 712 N N . ARG A 1 90 ? -5.316 -8.109 15.57 1 97 90 ARG A N 1
ATOM 713 C CA . ARG A 1 90 ? -4.332 -8.531 14.578 1 97 90 ARG A CA 1
ATOM 714 C C . ARG A 1 90 ? -4.453 -7.695 13.305 1 97 90 ARG A C 1
ATOM 716 O O . ARG A 1 90 ? -3.533 -7.672 12.484 1 97 90 ARG A O 1
ATOM 723 N N . GLN A 1 91 ? -5.582 -7.094 13.102 1 98 91 GLN A N 1
ATOM 724 C CA . GLN A 1 91 ? -5.91 -6.449 11.836 1 98 91 GLN A CA 1
ATOM 725 C C . GLN A 1 91 ? -4.906 -5.352 11.5 1 98 91 GLN A C 1
ATOM 727 O O . GLN A 1 91 ? -4.473 -5.227 10.352 1 98 91 GLN A O 1
ATOM 732 N N . ILE A 1 92 ? -4.492 -4.559 12.477 1 98.19 92 ILE A N 1
ATOM 733 C CA . ILE A 1 92 ? -3.549 -3.465 12.273 1 98.19 92 ILE A CA 1
ATOM 734 C C . ILE A 1 92 ? -2.189 -4.027 11.859 1 98.19 92 ILE A C 1
ATOM 736 O O . ILE A 1 92 ? -1.493 -3.436 11.031 1 98.19 92 ILE A O 1
ATOM 740 N N . ASP A 1 93 ? -1.833 -5.137 12.406 1 97.94 93 ASP A N 1
ATOM 741 C CA . ASP A 1 93 ? -0.577 -5.777 12.031 1 97.94 93 ASP A CA 1
ATOM 742 C C . ASP A 1 93 ? -0.626 -6.281 10.586 1 97.94 93 ASP A C 1
ATOM 744 O O . ASP A 1 93 ? 0.37 -6.207 9.867 1 97.94 93 ASP A O 1
ATOM 748 N N . VAL A 1 94 ? -1.752 -6.84 10.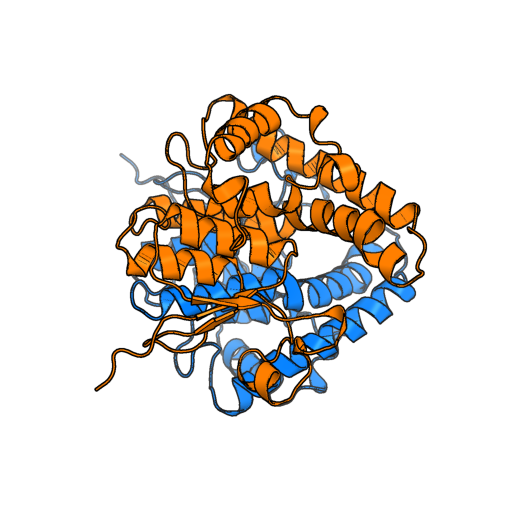18 1 98.69 94 VAL A N 1
ATOM 749 C CA . VAL A 1 94 ? -1.919 -7.234 8.789 1 98.69 94 VAL A CA 1
ATOM 750 C C . VAL A 1 94 ? -1.766 -6.016 7.883 1 98.69 94 VAL A C 1
ATOM 752 O O . VAL A 1 94 ? -1.048 -6.062 6.883 1 98.69 94 VAL A O 1
ATOM 755 N N . LEU A 1 95 ? -2.4 -4.938 8.289 1 98.44 95 LEU A N 1
ATOM 756 C CA . LEU A 1 95 ? -2.334 -3.701 7.512 1 98.44 95 LEU A CA 1
ATOM 757 C C . LEU A 1 95 ? -0.897 -3.205 7.402 1 98.44 95 LEU A C 1
ATOM 759 O O . LEU A 1 95 ? -0.483 -2.715 6.348 1 98.44 95 LEU A O 1
ATOM 763 N N . ARG A 1 96 ? -0.152 -3.295 8.469 1 98.5 96 ARG A N 1
ATOM 764 C CA . ARG A 1 96 ? 1.256 -2.91 8.453 1 98.5 96 ARG A CA 1
ATOM 765 C C . ARG A 1 96 ? 2.025 -3.678 7.387 1 98.5 96 ARG A C 1
ATOM 767 O O . ARG A 1 96 ? 2.783 -3.088 6.617 1 98.5 96 ARG A O 1
ATOM 774 N N . TRP A 1 97 ? 1.842 -4.945 7.297 1 98.75 97 TRP A N 1
ATOM 775 C CA . TRP A 1 97 ? 2.566 -5.781 6.344 1 98.75 97 TRP A CA 1
ATOM 776 C C . TRP A 1 97 ? 2.094 -5.523 4.918 1 98.75 97 TRP A C 1
ATOM 778 O O . TRP A 1 97 ? 2.893 -5.535 3.98 1 98.75 97 TRP A O 1
ATOM 788 N N . LEU A 1 98 ? 0.733 -5.336 4.754 1 98.62 98 LEU A N 1
ATOM 789 C CA . LEU A 1 98 ? 0.234 -4.98 3.43 1 98.62 98 LEU A CA 1
ATOM 790 C C . LEU A 1 98 ? 0.854 -3.672 2.951 1 98.62 98 LEU A C 1
ATOM 792 O O . LEU A 1 98 ? 1.279 -3.566 1.798 1 98.62 98 LEU A O 1
ATOM 796 N N . SER A 1 99 ? 0.883 -2.699 3.848 1 98.19 99 SER A N 1
ATOM 797 C CA . SER A 1 99 ? 1.463 -1.398 3.527 1 98.19 99 SER A CA 1
ATOM 798 C C . SER A 1 99 ? 2.955 -1.518 3.23 1 98.19 99 SER A C 1
ATOM 800 O O . SER A 1 99 ? 3.434 -1.003 2.217 1 98.19 99 SER A O 1
ATOM 802 N N . TRP A 1 100 ? 3.697 -2.193 4.09 1 98.56 100 TRP A N 1
ATOM 803 C CA . TRP A 1 100 ? 5.137 -2.375 3.936 1 98.56 100 TRP A CA 1
ATOM 804 C C . TRP A 1 100 ? 5.457 -3.098 2.631 1 98.56 100 TRP A C 1
ATOM 806 O O . TRP A 1 100 ? 6.375 -2.707 1.905 1 98.56 100 TRP A O 1
ATOM 816 N N . ASP A 1 101 ? 4.723 -4.113 2.395 1 98.44 101 ASP A N 1
ATOM 817 C CA . ASP A 1 101 ? 4.902 -4.906 1.181 1 98.44 101 ASP A CA 1
ATOM 818 C C . ASP A 1 101 ? 4.762 -4.035 -0.068 1 98.44 101 ASP A C 1
ATOM 820 O O . ASP A 1 101 ? 5.645 -4.027 -0.927 1 98.44 101 ASP A O 1
ATOM 824 N N . ALA A 1 102 ? 3.674 -3.316 -0.178 1 95.69 102 ALA A N 1
ATOM 825 C CA . ALA A 1 102 ? 3.389 -2.48 -1.342 1 95.69 102 ALA A CA 1
ATOM 826 C C . ALA A 1 102 ? 4.469 -1.419 -1.532 1 95.69 102 ALA A C 1
ATOM 828 O O . ALA A 1 102 ? 4.84 -1.098 -2.664 1 95.69 102 ALA A O 1
ATOM 829 N N . SER A 1 103 ? 5.008 -0.993 -0.468 1 95.44 103 SER A N 1
ATOM 830 C CA . SER A 1 103 ? 5.914 0.148 -0.519 1 95.44 103 SER A CA 1
ATOM 831 C C . SER A 1 103 ? 7.363 -0.306 -0.673 1 95.44 103 SER A C 1
ATOM 833 O O . SER A 1 103 ? 8.195 0.435 -1.195 1 95.44 103 SER A O 1
ATOM 835 N N . HIS A 1 104 ? 7.68 -1.594 -0.228 1 96.69 104 HIS A N 1
ATOM 836 C CA . HIS A 1 104 ? 9.102 -1.832 -0.041 1 96.69 104 HIS A CA 1
ATOM 837 C C . HIS A 1 104 ? 9.508 -3.205 -0.568 1 96.69 104 HIS A C 1
ATOM 839 O O . HIS A 1 104 ? 10.695 -3.469 -0.781 1 96.69 104 HIS A O 1
ATOM 845 N N . PHE A 1 105 ? 8.625 -4.117 -0.71 1 98.31 105 PHE A N 1
ATOM 846 C CA . PHE A 1 105 ? 9.078 -5.484 -0.912 1 98.31 105 PHE A CA 1
ATOM 847 C C . PHE A 1 105 ? 8.648 -6.008 -2.275 1 98.31 105 PHE A C 1
ATOM 849 O O . PHE A 1 105 ? 9.414 -5.957 -3.238 1 98.31 105 PHE A O 1
ATOM 856 N N . THR A 1 106 ? 7.316 -6.215 -2.512 1 97.88 106 THR A N 1
ATOM 857 C CA . THR A 1 106 ? 6.82 -6.84 -3.732 1 97.88 106 THR A CA 1
ATOM 858 C C . THR A 1 106 ? 7.141 -5.984 -4.953 1 97.88 106 THR A C 1
ATOM 860 O O . THR A 1 106 ? 7.367 -6.508 -6.043 1 97.88 106 THR A O 1
ATOM 863 N N . ARG A 1 107 ? 7.191 -4.699 -4.773 1 95.81 107 ARG A N 1
ATOM 864 C CA . ARG A 1 107 ? 7.426 -3.803 -5.902 1 95.81 107 ARG A CA 1
ATOM 865 C C . ARG A 1 107 ? 8.742 -4.125 -6.594 1 95.81 107 ARG A C 1
ATOM 867 O O . ARG A 1 107 ? 8.852 -4.02 -7.82 1 95.81 107 ARG A O 1
ATOM 874 N N . HIS A 1 108 ? 9.766 -4.562 -5.887 1 98 108 HIS A N 1
ATOM 875 C CA . HIS A 1 108 ? 11.062 -4.852 -6.484 1 98 108 HIS A CA 1
ATOM 876 C C . HIS A 1 108 ? 11.047 -6.191 -7.211 1 98 108 HIS A C 1
ATOM 878 O O . HIS A 1 108 ? 11.633 -6.328 -8.289 1 98 108 HIS A O 1
ATOM 884 N N . GLY A 1 109 ? 10.414 -7.223 -6.566 1 98.25 109 GLY A N 1
ATOM 885 C CA . GLY A 1 109 ? 10.18 -8.461 -7.293 1 98.25 109 GLY A CA 1
ATOM 886 C C . GLY A 1 109 ? 9.352 -8.266 -8.547 1 98.25 109 GLY A C 1
ATOM 887 O O . GLY A 1 109 ? 9.625 -8.891 -9.578 1 98.25 109 GLY A O 1
ATOM 888 N N . ALA A 1 110 ? 8.367 -7.414 -8.477 1 97.81 110 ALA A N 1
ATOM 889 C CA . ALA A 1 110 ? 7.508 -7.109 -9.617 1 97.81 110 ALA A CA 1
ATOM 890 C C . ALA A 1 110 ? 8.297 -6.43 -10.734 1 97.81 110 ALA A C 1
ATOM 892 O O . ALA A 1 110 ? 8.031 -6.652 -11.914 1 97.81 110 ALA A O 1
ATOM 893 N N . THR A 1 111 ? 9.227 -5.516 -10.336 1 97.81 111 THR A N 1
ATOM 894 C CA . THR A 1 111 ? 10.094 -4.875 -11.32 1 97.81 111 THR A CA 1
ATOM 895 C C . THR A 1 111 ? 10.914 -5.918 -12.07 1 97.81 111 THR A C 1
ATOM 897 O O . THR A 1 111 ? 11.023 -5.859 -13.297 1 97.81 111 THR A O 1
ATOM 900 N N . LEU A 1 112 ? 11.461 -6.852 -11.336 1 98.69 112 LEU A N 1
ATOM 901 C CA . LEU A 1 112 ? 12.227 -7.926 -11.969 1 98.69 112 LEU A CA 1
ATOM 902 C C . LEU A 1 112 ? 11.328 -8.773 -12.867 1 98.69 112 LEU A C 1
ATOM 904 O O . LEU A 1 112 ? 11.703 -9.117 -13.984 1 98.69 112 LEU A O 1
ATOM 908 N N . TRP A 1 113 ? 10.148 -9.109 -12.344 1 98.31 113 TRP A N 1
ATOM 909 C CA . TRP A 1 113 ? 9.164 -9.844 -13.125 1 98.31 113 TRP A CA 1
ATOM 910 C C . TRP A 1 113 ? 8.844 -9.117 -14.43 1 98.31 113 TRP A C 1
ATOM 912 O O . TRP A 1 113 ? 8.797 -9.734 -15.492 1 98.31 113 TRP A O 1
ATOM 922 N N . PHE A 1 114 ? 8.703 -7.832 -14.375 1 97.44 114 PHE A N 1
ATOM 923 C CA . PHE A 1 114 ? 8.391 -7.035 -15.555 1 97.44 114 PHE A CA 1
ATOM 924 C C . PHE A 1 114 ? 9.555 -7.031 -16.531 1 97.44 114 PHE A C 1
ATOM 926 O O . PHE A 1 114 ? 9.367 -7.25 -17.734 1 97.44 114 PHE A O 1
ATOM 933 N N . GLU A 1 115 ? 10.758 -6.809 -16.062 1 98.06 115 GLU A N 1
ATOM 934 C CA . GLU A 1 115 ? 11.945 -6.691 -16.891 1 98.06 115 GLU A CA 1
ATOM 935 C C . GLU A 1 115 ? 12.25 -8.008 -17.609 1 98.06 115 GLU A C 1
ATOM 937 O O . GLU A 1 115 ? 12.562 -8.016 -18.797 1 98.06 115 GLU A O 1
ATOM 942 N N . TYR A 1 116 ? 12.062 -9.094 -16.906 1 97.62 116 TYR A N 1
ATOM 943 C CA . TYR A 1 116 ? 12.516 -10.367 -17.469 1 97.62 116 TYR A CA 1
ATOM 944 C C . TYR A 1 116 ? 11.398 -11.062 -18.234 1 97.62 116 TYR A C 1
ATOM 946 O O . TYR A 1 116 ? 11.656 -11.789 -19.188 1 97.62 116 TYR A O 1
ATOM 954 N N . LEU A 1 117 ? 10.133 -10.828 -17.781 1 96.5 117 LEU A N 1
ATOM 955 C CA . LEU A 1 117 ? 9.086 -11.688 -18.328 1 96.5 117 LEU A CA 1
ATOM 956 C C . LEU A 1 117 ? 8.109 -10.883 -19.172 1 96.5 117 LEU A C 1
ATOM 958 O O . LEU A 1 117 ? 7.52 -11.406 -20.125 1 96.5 117 LEU A O 1
ATOM 962 N N . ILE A 1 118 ? 7.906 -9.641 -18.922 1 95.44 118 ILE A N 1
ATOM 963 C CA . ILE A 1 118 ? 6.859 -8.875 -19.594 1 95.44 118 ILE A CA 1
ATOM 964 C C . ILE A 1 118 ? 7.465 -8.047 -20.734 1 95.44 118 ILE A C 1
ATOM 966 O O . ILE A 1 118 ? 7.031 -8.141 -21.875 1 95.44 118 ILE A O 1
ATOM 970 N N . LYS A 1 119 ? 8.508 -7.285 -20.453 1 94.56 119 LYS A N 1
ATOM 971 C CA . LYS A 1 119 ? 9.141 -6.387 -21.406 1 94.56 119 LYS A CA 1
ATOM 972 C C . LYS A 1 119 ? 9.547 -7.137 -22.672 1 94.56 119 LYS A C 1
ATOM 974 O O . LYS A 1 119 ? 9.297 -6.664 -23.781 1 94.56 119 LYS A O 1
ATOM 979 N N . PRO A 1 120 ? 10.102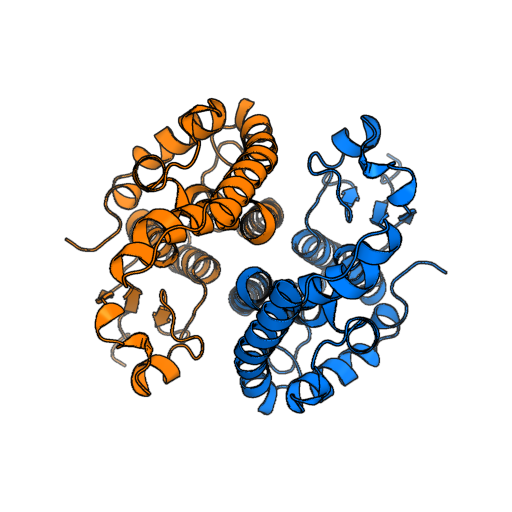 -8.328 -22.547 1 94.56 120 PRO A N 1
ATOM 980 C CA . PRO A 1 120 ? 10.516 -9.031 -23.766 1 94.56 120 PRO A CA 1
ATOM 981 C C . PRO A 1 120 ? 9.336 -9.461 -24.625 1 94.56 120 PRO A C 1
ATOM 983 O O . PRO A 1 120 ? 9.469 -9.578 -25.844 1 94.56 120 PRO A O 1
ATOM 986 N N . LEU A 1 121 ? 8.195 -9.664 -24.031 1 91.06 121 LEU A N 1
ATOM 987 C CA . LEU A 1 121 ? 7 -10.055 -24.781 1 91.06 121 LEU A CA 1
ATOM 988 C C . LEU A 1 121 ? 6.57 -8.945 -25.734 1 91.06 121 LEU A C 1
ATOM 990 O O . LEU A 1 121 ? 5.898 -9.211 -26.734 1 91.06 121 LEU A O 1
ATOM 994 N N . TRP A 1 122 ? 6.988 -7.75 -25.484 1 89.62 122 TRP A N 1
ATOM 995 C CA . TRP A 1 122 ? 6.598 -6.605 -26.297 1 89.62 122 TRP A CA 1
ATOM 996 C C . TRP A 1 122 ? 7.785 -6.074 -27.094 1 89.62 122 TRP A C 1
ATOM 998 O O . TRP A 1 122 ? 7.777 -4.922 -27.547 1 89.62 122 TRP A O 1
ATOM 1008 N N . GLY A 1 123 ? 8.828 -6.848 -27.125 1 92.5 123 GLY A N 1
ATOM 1009 C CA . GLY A 1 123 ? 9.984 -6.527 -27.938 1 92.5 123 GLY A CA 1
ATOM 1010 C C . GLY A 1 123 ? 11.016 -5.676 -27.219 1 92.5 123 GLY A C 1
ATOM 1011 O O . GLY A 1 123 ? 11.977 -5.199 -27.828 1 92.5 123 GLY A O 1
ATOM 1012 N N . GLY A 1 124 ? 10.805 -5.512 -25.984 1 94.25 124 GLY A N 1
ATOM 1013 C CA . GLY A 1 124 ? 11.75 -4.727 -25.203 1 94.25 124 GLY A CA 1
ATOM 1014 C C . GLY A 1 124 ? 12.898 -5.547 -24.656 1 94.25 124 GLY A C 1
ATOM 1015 O O . GLY A 1 124 ? 12.812 -6.773 -24.578 1 94.25 124 GLY A O 1
ATOM 1016 N N . GLU A 1 125 ? 13.977 -4.777 -24.359 1 95.19 125 GLU A N 1
ATOM 1017 C CA . GLU A 1 125 ? 15.125 -5.398 -23.703 1 95.19 125 GLU A CA 1
ATOM 1018 C C . GLU A 1 125 ? 15.188 -5.012 -22.234 1 95.19 125 GLU A C 1
ATOM 1020 O O . GLU A 1 125 ? 14.922 -3.863 -21.875 1 95.19 125 GLU A O 1
ATOM 1025 N N . PRO A 1 126 ? 15.562 -5.988 -21.453 1 95.25 126 PRO A N 1
ATOM 1026 C CA . PRO A 1 126 ? 15.711 -5.648 -20.031 1 95.25 126 PRO A CA 1
ATOM 1027 C C . PRO A 1 126 ? 16.719 -4.527 -19.797 1 95.25 126 PRO A C 1
ATOM 1029 O O . PRO A 1 126 ? 17.734 -4.449 -20.5 1 95.25 126 PRO A O 1
ATOM 1032 N N . ASP A 1 127 ? 16.422 -3.656 -18.906 1 96.31 127 ASP A N 1
ATOM 1033 C CA . ASP A 1 127 ? 17.312 -2.57 -18.516 1 96.31 127 ASP A CA 1
ATOM 1034 C C . ASP A 1 127 ? 18.203 -2.988 -17.344 1 96.31 127 ASP A C 1
ATOM 1036 O O . ASP A 1 127 ? 17.734 -3.1 -16.203 1 96.31 127 ASP A O 1
ATOM 1040 N N . VAL A 1 128 ? 19.453 -3.104 -17.562 1 96.88 128 VAL A N 1
ATOM 1041 C CA . VAL A 1 128 ? 20.406 -3.67 -16.609 1 96.88 128 VAL A CA 1
ATOM 1042 C C . VAL A 1 128 ? 20.453 -2.811 -15.352 1 96.88 128 VAL A C 1
ATOM 1044 O O . VAL A 1 128 ? 20.516 -3.334 -14.234 1 96.88 128 VAL A O 1
ATOM 1047 N N . ALA A 1 129 ? 20.438 -1.51 -15.508 1 96.38 129 ALA A N 1
ATOM 1048 C CA . ALA A 1 129 ? 20.484 -0.609 -14.359 1 96.38 129 ALA A CA 1
ATOM 1049 C C . ALA A 1 129 ? 19.25 -0.77 -13.477 1 96.38 129 ALA A C 1
ATOM 1051 O O . ALA A 1 129 ? 19.344 -0.784 -12.25 1 96.38 129 ALA A O 1
ATOM 1052 N N . VAL A 1 130 ? 18.094 -0.935 -14.078 1 96.38 130 VAL A N 1
ATOM 1053 C CA . VAL A 1 130 ? 16.828 -1.126 -13.367 1 96.38 130 VAL A CA 1
ATOM 1054 C C . VAL A 1 130 ? 16.859 -2.461 -12.625 1 96.38 130 VAL A C 1
ATOM 1056 O O . VAL A 1 130 ? 16.453 -2.543 -11.461 1 96.38 130 VAL A O 1
ATOM 1059 N N . ILE A 1 131 ? 17.375 -3.477 -13.297 1 98.31 131 ILE A N 1
ATOM 1060 C CA . ILE A 1 131 ? 17.438 -4.824 -12.742 1 98.31 131 ILE A CA 1
ATOM 1061 C C . ILE A 1 131 ? 18.359 -4.828 -11.516 1 98.31 131 ILE A C 1
ATOM 1063 O O . ILE A 1 131 ? 17.984 -5.352 -10.461 1 98.31 131 ILE A O 1
ATOM 1067 N N . GLU A 1 132 ? 19.469 -4.246 -11.641 1 98.44 132 GLU A N 1
ATOM 1068 C CA . GLU A 1 132 ? 20.438 -4.234 -10.539 1 98.44 132 GLU A CA 1
ATOM 1069 C C . GLU A 1 132 ? 19.891 -3.461 -9.344 1 98.44 132 GLU A C 1
ATOM 1071 O O . GLU A 1 132 ? 20.062 -3.875 -8.195 1 98.44 132 GLU A O 1
ATOM 1076 N N . GLU A 1 133 ? 19.266 -2.357 -9.625 1 97.38 133 GLU A N 1
ATOM 1077 C CA . GLU A 1 133 ? 18.641 -1.585 -8.555 1 97.38 133 GLU A CA 1
ATOM 1078 C C . GLU A 1 133 ? 17.547 -2.383 -7.867 1 97.38 133 GLU A C 1
ATOM 1080 O O . GLU A 1 133 ? 17.438 -2.379 -6.641 1 97.38 133 GLU A O 1
ATOM 1085 N N . ALA A 1 134 ? 16.734 -3.059 -8.641 1 98.44 134 ALA A N 1
ATOM 1086 C CA . ALA A 1 134 ? 15.641 -3.859 -8.094 1 98.44 134 ALA A CA 1
ATOM 1087 C C . ALA A 1 134 ? 16.172 -5.004 -7.238 1 98.44 134 ALA A C 1
ATOM 1089 O O . ALA A 1 134 ? 15.633 -5.285 -6.164 1 98.44 134 ALA A O 1
ATOM 1090 N N . LYS A 1 135 ? 17.203 -5.676 -7.707 1 98.75 135 LYS A N 1
ATOM 1091 C CA . LYS A 1 135 ? 17.797 -6.766 -6.938 1 98.75 135 LYS A CA 1
ATOM 1092 C C . LYS A 1 135 ? 18.375 -6.258 -5.625 1 98.75 135 LYS A C 1
ATOM 1094 O O . LYS A 1 135 ? 18.219 -6.891 -4.578 1 98.75 135 LYS A O 1
ATOM 1099 N N . THR A 1 136 ? 19.047 -5.133 -5.691 1 98.75 136 THR A N 1
ATOM 1100 C CA . THR A 1 136 ? 19.625 -4.531 -4.496 1 98.75 136 THR A CA 1
ATOM 1101 C C . THR A 1 136 ? 18.547 -4.195 -3.479 1 98.75 136 THR A C 1
ATOM 1103 O O . THR A 1 136 ? 18.672 -4.523 -2.297 1 98.75 136 THR A O 1
ATOM 1106 N N . ASN A 1 137 ? 17.516 -3.557 -3.961 1 98.31 137 ASN A N 1
ATOM 1107 C CA . ASN A 1 137 ? 16.422 -3.176 -3.066 1 98.31 137 ASN A CA 1
ATOM 1108 C C . ASN A 1 137 ? 15.672 -4.398 -2.545 1 98.31 137 ASN A C 1
ATOM 1110 O O . ASN A 1 137 ? 15.266 -4.434 -1.385 1 98.31 137 ASN A O 1
ATOM 1114 N N . PHE A 1 138 ? 15.453 -5.414 -3.408 1 98.75 138 PHE A N 1
ATOM 1115 C CA . PHE A 1 138 ? 14.836 -6.652 -2.945 1 98.75 138 PHE A CA 1
ATOM 1116 C C . PHE A 1 138 ? 15.625 -7.246 -1.785 1 98.75 138 PHE A C 1
ATOM 1118 O O . PHE A 1 138 ? 15.055 -7.613 -0.759 1 98.75 138 PHE A O 1
ATOM 1125 N N . ARG A 1 139 ? 16.953 -7.297 -1.917 1 98.81 139 ARG A N 1
ATOM 1126 C CA . ARG A 1 139 ? 17.797 -7.871 -0.887 1 98.81 139 ARG A CA 1
ATOM 1127 C C . ARG A 1 139 ? 17.688 -7.09 0.418 1 98.81 139 ARG A C 1
ATOM 1129 O O . ARG A 1 139 ? 17.625 -7.684 1.497 1 98.81 139 ARG A O 1
ATOM 1136 N N . LEU A 1 140 ? 17.672 -5.785 0.274 1 98.38 140 LEU A N 1
ATOM 1137 C CA . LEU A 1 140 ? 17.562 -4.918 1.444 1 98.38 140 LEU A CA 1
ATOM 1138 C C . LEU A 1 140 ? 16.312 -5.227 2.246 1 98.38 140 LEU A C 1
ATOM 1140 O O . LEU A 1 140 ? 16.375 -5.426 3.461 1 98.38 140 LEU A O 1
ATOM 1144 N N . HIS A 1 141 ? 15.219 -5.309 1.633 1 98.69 141 HIS A N 1
ATOM 1145 C CA . HIS A 1 141 ? 13.945 -5.473 2.322 1 98.69 141 HIS A CA 1
ATOM 1146 C C . HIS A 1 141 ? 13.68 -6.938 2.65 1 98.69 141 HIS A C 1
ATOM 1148 O O . HIS A 1 141 ? 13.047 -7.25 3.662 1 98.69 141 HIS A O 1
ATOM 1154 N N . ALA A 1 142 ? 14.188 -7.852 1.798 1 98.88 142 ALA A N 1
ATOM 1155 C CA . ALA A 1 142 ? 14.086 -9.273 2.104 1 98.88 142 ALA A CA 1
ATOM 1156 C C . ALA A 1 142 ? 14.773 -9.609 3.422 1 98.88 142 ALA A C 1
ATOM 1158 O O . ALA A 1 142 ? 14.336 -10.492 4.16 1 98.88 142 ALA A O 1
ATOM 1159 N N . ARG A 1 143 ? 15.805 -8.93 3.738 1 98.75 143 ARG A N 1
ATOM 1160 C CA . ARG A 1 143 ? 16.484 -9.156 5.008 1 98.75 143 ARG A CA 1
ATOM 1161 C C . ARG A 1 143 ? 15.562 -8.859 6.184 1 98.75 143 ARG A C 1
ATOM 1163 O O . ARG A 1 143 ? 15.539 -9.617 7.16 1 98.75 143 ARG A O 1
ATOM 1170 N N . VAL A 1 144 ? 14.805 -7.793 6.105 1 98.69 144 VAL A N 1
ATOM 1171 C CA . VAL A 1 144 ? 13.852 -7.43 7.148 1 98.69 144 VAL A CA 1
ATOM 1172 C C . VAL A 1 144 ? 12.828 -8.547 7.332 1 98.69 144 VAL A C 1
ATOM 1174 O O . VAL A 1 144 ? 12.578 -8.992 8.453 1 98.69 144 VAL A O 1
ATOM 1177 N N . LEU A 1 145 ? 12.25 -9 6.227 1 98.88 145 LEU A N 1
ATOM 1178 C CA . LEU A 1 145 ? 11.242 -10.055 6.281 1 98.88 145 LEU A CA 1
ATOM 1179 C C . LEU A 1 145 ? 11.852 -11.367 6.742 1 98.88 145 LEU A C 1
ATOM 1181 O O . LEU A 1 145 ? 11.242 -12.102 7.531 1 98.88 145 LEU A O 1
ATOM 1185 N N . ASP A 1 146 ? 13.039 -11.656 6.203 1 98.88 146 ASP A N 1
ATOM 1186 C CA . ASP A 1 146 ? 13.711 -12.906 6.562 1 98.88 146 ASP A CA 1
ATOM 1187 C C . ASP A 1 146 ? 13.977 -12.977 8.062 1 98.88 146 ASP A C 1
ATOM 1189 O O . ASP A 1 146 ? 13.727 -14 8.695 1 98.88 146 ASP A O 1
ATOM 1193 N N . ASP A 1 147 ? 14.477 -11.883 8.641 1 98.69 147 ASP A N 1
ATOM 1194 C CA . ASP A 1 147 ? 14.719 -11.82 10.078 1 98.69 147 ASP A CA 1
ATOM 1195 C C . ASP A 1 147 ? 13.422 -11.977 10.867 1 98.69 147 ASP A C 1
ATOM 1197 O O . ASP A 1 147 ? 13.391 -12.656 11.898 1 98.69 147 ASP A O 1
ATOM 1201 N N . HIS A 1 148 ? 12.383 -11.352 10.398 1 98.44 148 HIS A N 1
ATOM 1202 C CA . HIS A 1 148 ? 11.078 -11.445 11.047 1 98.44 148 HIS A CA 1
ATOM 1203 C C . HIS A 1 148 ? 10.57 -12.883 11.055 1 98.44 148 HIS A C 1
ATOM 1205 O O . HIS A 1 148 ? 10.016 -13.352 12.055 1 98.44 148 HIS A O 1
ATOM 1211 N N . LEU A 1 149 ? 10.781 -13.625 10 1 98.75 149 LEU A N 1
ATOM 1212 C CA . LEU A 1 149 ? 10.234 -14.961 9.797 1 98.75 149 LEU A CA 1
ATOM 1213 C C . LEU A 1 149 ? 11.109 -16.016 10.469 1 98.75 149 LEU A C 1
ATOM 1215 O O . LEU A 1 149 ? 10.758 -17.203 10.484 1 98.75 149 LEU A O 1
ATOM 1219 N N . ALA A 1 150 ? 12.234 -15.602 10.969 1 98.5 150 ALA A N 1
ATOM 1220 C CA . ALA A 1 150 ? 13.172 -16.531 11.594 1 98.5 150 ALA A CA 1
ATOM 1221 C C . ALA A 1 150 ? 12.5 -17.312 12.727 1 98.5 150 ALA A C 1
ATOM 1223 O O . ALA A 1 150 ? 12.875 -18.438 13.016 1 98.5 150 ALA A O 1
ATOM 1224 N N . THR A 1 151 ? 11.516 -16.719 13.352 1 98.12 151 THR A N 1
ATOM 1225 C CA . THR A 1 151 ? 10.891 -17.344 14.508 1 98.12 151 THR A CA 1
ATOM 1226 C C . THR A 1 151 ? 9.383 -17.469 14.312 1 98.12 151 THR A C 1
ATOM 1228 O O . THR A 1 151 ? 8.633 -17.594 15.281 1 98.12 151 THR A O 1
ATOM 1231 N N . ARG A 1 152 ? 8.969 -17.359 13.133 1 98.19 152 ARG A N 1
ATOM 1232 C CA . ARG A 1 152 ? 7.539 -17.344 12.852 1 98.19 152 ARG A CA 1
ATOM 1233 C C . ARG A 1 152 ? 7.211 -18.203 11.648 1 98.19 152 ARG A C 1
ATOM 1235 O O . ARG A 1 152 ? 7.973 -18.25 10.672 1 98.19 152 ARG A O 1
ATOM 1242 N N . ASP A 1 153 ? 6.062 -18.812 11.633 1 98.44 153 ASP A N 1
ATOM 1243 C CA . ASP A 1 153 ? 5.609 -19.641 10.516 1 98.44 153 ASP A CA 1
ATOM 1244 C C . ASP A 1 153 ? 5.031 -18.766 9.398 1 98.44 153 ASP A C 1
ATOM 1246 O O . ASP A 1 153 ? 5.129 -19.109 8.219 1 98.44 153 ASP A O 1
ATOM 1250 N N . PHE A 1 154 ? 4.391 -17.703 9.789 1 98.75 154 PHE A N 1
ATOM 1251 C CA . PHE A 1 154 ? 3.76 -16.766 8.875 1 98.75 154 PHE A CA 1
ATOM 1252 C C . PHE A 1 154 ? 4.023 -15.32 9.312 1 98.75 154 PHE A C 1
ATOM 1254 O O . PHE A 1 154 ? 4.633 -15.094 10.359 1 98.75 154 PHE A O 1
ATOM 1261 N N . ALA A 1 155 ? 3.627 -14.336 8.539 1 98.44 155 ALA A N 1
ATOM 1262 C CA . ALA A 1 155 ? 3.891 -12.93 8.82 1 98.44 155 ALA A CA 1
ATOM 1263 C C . ALA A 1 155 ? 3.381 -12.539 10.211 1 98.44 155 ALA A C 1
ATOM 1265 O O . ALA A 1 155 ? 4.008 -11.742 10.906 1 98.44 155 ALA A O 1
ATOM 1266 N N . LEU A 1 156 ? 2.227 -13.133 10.609 1 97.44 156 LEU A N 1
ATOM 1267 C CA . LEU A 1 156 ? 1.669 -12.797 11.914 1 97.44 156 LEU A CA 1
ATOM 1268 C C . LEU A 1 156 ? 1.868 -13.938 12.906 1 97.44 156 LEU A C 1
ATOM 1270 O O . LEU A 1 156 ? 1.016 -14.18 13.758 1 97.44 156 LEU A O 1
ATOM 1274 N N . GLY A 1 157 ? 2.939 -14.602 12.773 1 96.62 157 GLY A N 1
ATOM 1275 C CA . GLY A 1 157 ? 3.213 -15.68 13.711 1 96.62 157 GLY A CA 1
ATOM 1276 C C . GLY A 1 157 ? 2.789 -17.047 13.203 1 96.62 157 GLY A C 1
ATOM 1277 O O . GLY A 1 157 ? 3.369 -17.562 12.25 1 96.62 157 GLY A O 1
ATOM 1278 N N . THR A 1 158 ? 1.751 -17.578 13.805 1 95.88 158 THR A N 1
ATOM 1279 C CA . THR A 1 158 ? 1.366 -18.938 13.469 1 95.88 158 THR A CA 1
ATOM 1280 C C . THR A 1 158 ? 0.116 -18.953 12.594 1 95.88 158 THR A C 1
ATOM 1282 O O . THR A 1 158 ? -0.342 -20.016 12.164 1 95.88 158 THR A O 1
ATOM 1285 N N . THR A 1 159 ? -0.358 -17.812 12.297 1 94.88 159 THR A N 1
ATOM 1286 C CA . THR A 1 159 ? -1.604 -17.75 11.547 1 94.88 159 THR A CA 1
ATOM 1287 C C . THR A 1 159 ? -1.37 -17.109 10.172 1 94.88 159 THR A C 1
ATOM 1289 O O . THR A 1 159 ? -0.79 -16.031 10.07 1 94.88 159 THR A O 1
ATOM 1292 N N . MET A 1 160 ? -1.843 -17.828 9.148 1 97.88 160 MET A N 1
ATOM 1293 C CA . MET A 1 160 ? -1.777 -17.297 7.793 1 97.88 160 MET A CA 1
ATOM 1294 C C . MET A 1 160 ? -2.885 -16.281 7.555 1 97.88 160 MET A C 1
ATOM 1296 O O . MET A 1 160 ? -4.031 -16.484 7.953 1 97.88 160 MET A O 1
ATOM 1300 N N . THR A 1 161 ? -2.596 -15.18 7.016 1 98.69 161 THR A N 1
ATOM 1301 C CA . THR A 1 161 ? -3.557 -14.141 6.676 1 98.69 161 THR A CA 1
ATOM 1302 C C . THR A 1 161 ? -3.336 -13.641 5.25 1 98.69 161 THR A C 1
ATOM 1304 O O . THR A 1 161 ? -2.461 -14.141 4.543 1 98.69 161 THR A O 1
ATOM 1307 N N . VAL A 1 162 ? -4.102 -12.633 4.816 1 98.88 162 VAL A N 1
ATOM 1308 C CA . VAL A 1 162 ? -3.977 -12.008 3.504 1 98.88 162 VAL A CA 1
ATOM 1309 C C . VAL A 1 162 ? -2.568 -11.445 3.332 1 98.88 162 VAL A C 1
ATOM 1311 O O . VAL A 1 162 ? -2.066 -11.336 2.209 1 98.88 162 VAL A O 1
ATOM 1314 N N . ALA A 1 163 ? -1.908 -11.062 4.441 1 98.88 163 ALA A N 1
ATOM 1315 C CA . ALA A 1 163 ? -0.558 -10.508 4.375 1 98.88 163 ALA A CA 1
ATOM 1316 C C . ALA A 1 163 ? 0.409 -11.5 3.732 1 98.88 163 ALA A C 1
ATOM 1318 O O . ALA A 1 163 ? 1.304 -11.102 2.98 1 98.88 163 ALA A O 1
ATOM 1319 N N . ASP A 1 164 ? 0.252 -12.766 4.031 1 98.94 164 ASP A N 1
ATOM 1320 C CA . ASP A 1 164 ? 1.147 -13.781 3.486 1 98.94 164 ASP A CA 1
ATOM 1321 C C . ASP A 1 164 ? 1.005 -13.883 1.969 1 98.94 164 ASP A C 1
ATOM 1323 O O . ASP A 1 164 ? 2.002 -14.016 1.254 1 98.94 164 ASP A O 1
ATOM 1327 N N . PHE A 1 165 ? -0.223 -13.82 1.464 1 98.88 165 PHE A N 1
ATOM 1328 C CA . PHE A 1 165 ? -0.452 -13.867 0.025 1 98.88 165 PHE A CA 1
ATOM 1329 C C . PHE A 1 165 ? 0.092 -12.617 -0.652 1 98.88 165 PHE A C 1
ATOM 1331 O O . PHE A 1 165 ? 0.649 -12.688 -1.749 1 98.88 165 PHE A O 1
ATOM 1338 N N . ALA A 1 166 ? -0.101 -11.469 -0.017 1 98.75 166 ALA A N 1
ATOM 1339 C CA . ALA A 1 166 ? 0.415 -10.219 -0.571 1 98.75 166 ALA A CA 1
ATOM 1340 C C . ALA A 1 166 ? 1.938 -10.25 -0.657 1 98.75 166 ALA A C 1
ATOM 1342 O O . ALA A 1 166 ? 2.514 -9.945 -1.707 1 98.75 166 ALA A O 1
ATOM 1343 N N . LEU A 1 167 ? 2.602 -10.625 0.412 1 98.81 167 LEU A N 1
ATOM 1344 C CA . LEU A 1 167 ? 4.059 -10.648 0.505 1 98.81 167 LEU A CA 1
ATOM 1345 C C . LEU A 1 167 ? 4.648 -11.641 -0.498 1 98.81 167 LEU A C 1
ATOM 1347 O O . LEU A 1 167 ? 5.75 -11.422 -1.009 1 98.81 167 LEU A O 1
ATOM 1351 N N . ALA A 1 168 ? 3.936 -12.672 -0.823 1 98.81 168 ALA A N 1
ATOM 1352 C CA . ALA A 1 168 ? 4.473 -13.758 -1.64 1 98.81 168 ALA A CA 1
ATOM 1353 C C . ALA A 1 168 ? 4.172 -13.531 -3.117 1 98.81 168 ALA A C 1
ATOM 1355 O O . ALA A 1 168 ? 4.582 -14.328 -3.969 1 98.81 168 ALA A O 1
ATOM 1356 N N . ALA A 1 169 ? 3.545 -12.492 -3.488 1 98.44 169 ALA A N 1
ATOM 1357 C CA . ALA A 1 169 ? 2.896 -12.297 -4.781 1 98.44 169 ALA A CA 1
ATOM 1358 C C . ALA A 1 169 ? 3.887 -12.484 -5.926 1 98.44 169 ALA A C 1
ATOM 1360 O O . ALA A 1 169 ? 3.539 -13.039 -6.973 1 98.44 169 ALA A O 1
ATOM 1361 N N . ALA A 1 170 ? 5.129 -12.078 -5.789 1 98.56 170 ALA A N 1
ATOM 1362 C CA . ALA A 1 170 ? 6.098 -12.117 -6.883 1 98.56 170 ALA A CA 1
ATOM 1363 C C . ALA A 1 170 ? 6.898 -13.414 -6.855 1 98.56 170 ALA A C 1
ATOM 1365 O O . ALA A 1 170 ? 7.574 -13.758 -7.832 1 98.56 170 ALA A O 1
ATOM 1366 N N . LEU A 1 171 ? 6.801 -14.172 -5.777 1 98.62 171 LEU A N 1
ATOM 1367 C CA . LEU A 1 171 ? 7.766 -15.227 -5.508 1 98.62 171 LEU A CA 1
ATOM 1368 C C . LEU A 1 171 ? 7.496 -16.453 -6.379 1 98.62 171 LEU A C 1
ATOM 1370 O O . LEU A 1 171 ? 8.398 -17.25 -6.625 1 98.62 171 LEU A O 1
ATOM 1374 N N . PRO A 1 172 ? 6.281 -16.641 -6.848 1 98.12 172 PRO A N 1
ATOM 1375 C CA . PRO A 1 172 ? 6.078 -17.719 -7.812 1 98.12 172 PRO A CA 1
ATOM 1376 C C . PRO A 1 172 ? 6.945 -17.562 -9.062 1 98.12 172 PRO A C 1
ATOM 1378 O O . PRO A 1 172 ? 7.188 -18.531 -9.773 1 98.12 172 PRO A O 1
ATOM 1381 N N . PHE A 1 173 ? 7.441 -16.391 -9.32 1 97.75 173 PHE A N 1
ATOM 1382 C CA . PHE A 1 173 ? 8.219 -16.109 -10.516 1 97.75 173 PHE A CA 1
ATOM 1383 C C . PHE A 1 173 ? 9.695 -15.969 -10.188 1 97.75 173 PHE A C 1
ATOM 1385 O O . PHE A 1 173 ? 10.477 -15.484 -11.008 1 97.75 173 PHE A O 1
ATOM 1392 N N . ALA A 1 174 ? 10.102 -16.359 -9.031 1 98.31 174 ALA A N 1
ATOM 1393 C CA . ALA A 1 174 ? 11.445 -16.078 -8.531 1 98.31 174 ALA A CA 1
ATOM 1394 C C . ALA A 1 174 ? 12.508 -16.609 -9.492 1 98.31 174 ALA A C 1
ATOM 1396 O O . ALA A 1 174 ? 13.461 -15.906 -9.828 1 98.31 174 ALA A O 1
ATOM 1397 N N . THR A 1 175 ? 12.367 -17.812 -10.008 1 98.06 175 THR A N 1
ATOM 1398 C CA . THR A 1 175 ? 13.359 -18.406 -10.906 1 98.06 175 THR A CA 1
ATOM 1399 C C . THR A 1 175 ? 13.344 -17.688 -12.258 1 98.06 175 THR A C 1
ATOM 1401 O O . THR A 1 175 ? 14.383 -17.203 -12.719 1 98.06 175 THR A O 1
ATOM 1404 N N . ALA A 1 176 ? 12.203 -17.547 -12.883 1 97.75 176 ALA A N 1
ATOM 1405 C CA . ALA A 1 176 ? 12.078 -16.984 -14.219 1 97.75 176 ALA A CA 1
ATOM 1406 C C . ALA A 1 176 ? 12.461 -15.5 -14.234 1 97.75 176 ALA A C 1
ATOM 1408 O O . ALA A 1 176 ? 12.992 -15 -15.227 1 97.75 176 ALA A O 1
ATOM 1409 N N . ALA A 1 177 ? 12.242 -14.812 -13.07 1 98.31 177 ALA A N 1
ATOM 1410 C CA . ALA A 1 177 ? 12.5 -13.383 -13 1 98.31 177 ALA A CA 1
ATOM 1411 C C . ALA A 1 177 ? 13.812 -13.102 -12.266 1 98.31 177 ALA A C 1
ATOM 1413 O O . ALA A 1 177 ? 14.109 -11.953 -11.922 1 98.31 177 ALA A O 1
ATOM 1414 N N . GLN A 1 178 ? 14.539 -14.164 -11.938 1 98.25 178 GLN A N 1
ATOM 1415 C CA . GLN A 1 178 ? 15.844 -14.062 -11.305 1 98.25 178 GLN A CA 1
ATOM 1416 C C . GLN A 1 178 ? 15.766 -13.258 -10.008 1 98.25 178 GLN A C 1
ATOM 1418 O O . GLN A 1 178 ? 16.625 -12.406 -9.742 1 98.25 178 GLN A O 1
ATOM 1423 N N . ILE A 1 179 ? 14.664 -13.367 -9.312 1 98.75 179 ILE A N 1
ATOM 1424 C CA . ILE A 1 179 ? 14.562 -12.82 -7.957 1 98.75 179 ILE A CA 1
ATOM 1425 C C . ILE A 1 179 ? 15.477 -13.602 -7.02 1 98.75 179 ILE A C 1
ATOM 1427 O O . ILE A 1 179 ? 15.438 -14.836 -6.988 1 98.75 179 ILE A O 1
ATOM 1431 N N . PRO A 1 180 ? 16.328 -12.953 -6.273 1 98.62 180 PRO A N 1
ATOM 1432 C CA . PRO A 1 180 ? 17.312 -13.664 -5.453 1 98.62 180 PRO A CA 1
ATOM 1433 C C . PRO A 1 180 ? 16.703 -14.219 -4.164 1 98.62 180 PRO A C 1
ATOM 1435 O O . PRO A 1 180 ? 17.234 -13.961 -3.074 1 98.62 180 PRO A O 1
ATOM 1438 N N . LEU A 1 181 ? 15.773 -15.047 -4.332 1 98.44 181 LEU A N 1
ATOM 1439 C CA . LEU A 1 181 ? 15.008 -15.609 -3.229 1 98.44 181 LEU A CA 1
ATOM 1440 C C . LEU A 1 181 ? 15.852 -16.594 -2.428 1 98.44 181 LEU A C 1
ATOM 1442 O O . LEU A 1 181 ? 15.727 -16.672 -1.202 1 98.44 181 LEU A O 1
ATOM 1446 N N . ALA A 1 182 ? 16.766 -17.328 -3.031 1 98.12 182 ALA A N 1
ATOM 1447 C CA . ALA A 1 182 ? 17.531 -18.406 -2.434 1 98.12 182 ALA A CA 1
ATOM 1448 C C . ALA A 1 182 ? 18.5 -17.891 -1.383 1 98.12 182 ALA A C 1
ATOM 1450 O O . ALA A 1 182 ? 19.047 -18.656 -0.586 1 98.12 182 ALA A O 1
ATOM 1451 N N . GLU A 1 183 ? 18.75 -16.609 -1.377 1 98.69 183 GLU A N 1
ATOM 1452 C CA . GLU A 1 183 ? 19.656 -15.977 -0.419 1 98.69 183 GLU A CA 1
ATOM 1453 C C . GLU A 1 183 ? 19 -15.844 0.954 1 98.69 183 GLU A C 1
ATOM 1455 O O . GLU A 1 183 ? 19.688 -15.547 1.941 1 98.69 183 GLU A O 1
ATOM 1460 N N . PHE A 1 184 ? 17.688 -16.172 1.053 1 98.88 184 PHE A N 1
ATOM 1461 C CA . PHE A 1 184 ? 16.922 -15.906 2.273 1 98.88 184 PHE A CA 1
ATOM 1462 C C . PHE A 1 184 ? 16.203 -17.156 2.746 1 98.88 184 PHE A C 1
ATOM 1464 O O . PHE A 1 184 ? 15.062 -17.406 2.363 1 98.88 184 PHE A O 1
ATOM 1471 N N . ARG A 1 185 ? 16.781 -17.844 3.688 1 98.62 185 ARG A N 1
ATOM 1472 C CA . ARG A 1 185 ? 16.375 -19.203 4.066 1 98.62 185 ARG A CA 1
ATOM 1473 C C . ARG A 1 185 ? 15.016 -19.188 4.75 1 98.62 185 ARG A C 1
ATOM 1475 O O . ARG A 1 185 ? 14.211 -20.094 4.551 1 98.62 185 ARG A O 1
ATOM 1482 N N . HIS A 1 186 ? 14.789 -18.156 5.629 1 98.88 186 HIS A N 1
ATOM 1483 C CA . HIS A 1 186 ? 13.523 -18.156 6.355 1 98.88 186 HIS A CA 1
ATOM 1484 C C . HIS A 1 186 ? 12.367 -17.781 5.438 1 98.88 186 HIS A C 1
ATOM 1486 O O . HIS A 1 186 ? 11.25 -18.266 5.609 1 98.88 186 HIS A O 1
ATOM 1492 N N . ILE A 1 187 ? 12.641 -16.891 4.441 1 98.88 187 ILE A N 1
ATOM 1493 C CA . ILE A 1 187 ? 11.617 -16.594 3.445 1 98.88 187 ILE A CA 1
ATOM 1494 C C . ILE A 1 187 ? 11.328 -17.859 2.625 1 98.88 187 ILE A C 1
ATOM 1496 O O . ILE A 1 187 ? 10.164 -18.156 2.336 1 98.88 187 ILE A O 1
ATOM 1500 N N . GLU A 1 188 ? 12.359 -18.562 2.254 1 98.69 188 GLU A N 1
ATOM 1501 C CA . GLU A 1 188 ? 12.156 -19.781 1.487 1 98.69 188 GLU A CA 1
ATOM 1502 C C . GLU A 1 188 ? 11.305 -20.781 2.26 1 98.69 188 GLU A C 1
ATOM 1504 O O . GLU A 1 188 ? 10.414 -21.422 1.689 1 98.69 188 GLU A O 1
ATOM 1509 N N . ALA A 1 189 ? 11.633 -20.969 3.498 1 98.75 189 ALA A N 1
ATOM 1510 C CA . ALA A 1 189 ? 10.859 -21.891 4.328 1 98.75 189 ALA A CA 1
ATOM 1511 C C . ALA A 1 189 ? 9.398 -21.453 4.43 1 98.75 189 ALA A C 1
ATOM 1513 O O . ALA A 1 189 ? 8.492 -22.266 4.285 1 98.75 189 ALA A O 1
ATOM 1514 N N . TRP A 1 190 ? 9.203 -20.172 4.727 1 98.88 190 TRP A N 1
ATOM 1515 C CA . TRP A 1 190 ? 7.875 -19.578 4.789 1 98.88 190 TRP A CA 1
ATOM 1516 C C . TRP A 1 190 ? 7.133 -19.75 3.469 1 98.88 190 TRP A C 1
ATOM 1518 O O . TRP A 1 190 ? 5.977 -20.172 3.451 1 98.88 190 TRP A O 1
ATOM 1528 N N . TYR A 1 191 ? 7.809 -19.453 2.375 1 98.81 191 TYR A N 1
ATOM 1529 C CA . TYR A 1 191 ? 7.203 -19.578 1.056 1 98.81 191 TYR A CA 1
ATOM 1530 C C . TYR A 1 191 ? 6.887 -21.031 0.739 1 98.81 191 TYR A C 1
ATOM 1532 O O . TYR A 1 191 ? 5.875 -21.328 0.098 1 98.81 191 TYR A O 1
ATOM 1540 N N . GLY A 1 192 ? 7.758 -21.938 1.107 1 98.56 192 GLY A N 1
ATOM 1541 C CA . GLY A 1 192 ? 7.496 -23.359 0.96 1 98.56 192 GLY A CA 1
ATOM 1542 C C . GLY A 1 192 ? 6.18 -23.797 1.58 1 98.56 192 GLY A C 1
ATOM 1543 O O . GLY A 1 192 ? 5.492 -24.672 1.05 1 98.56 192 GLY A O 1
ATOM 1544 N N . ARG A 1 193 ? 5.828 -23.234 2.713 1 98.56 193 ARG A N 1
ATOM 1545 C CA . ARG A 1 193 ? 4.555 -23.531 3.354 1 98.56 193 ARG A CA 1
ATOM 1546 C C . ARG A 1 193 ? 3.385 -23.062 2.49 1 98.56 193 ARG A C 1
ATOM 1548 O O . ARG A 1 193 ? 2.367 -23.766 2.391 1 98.56 193 ARG A O 1
ATOM 1555 N N . LEU A 1 194 ? 3.5 -21.875 1.86 1 98.62 194 LEU A N 1
ATOM 1556 C CA . LEU A 1 194 ? 2.461 -21.422 0.949 1 98.62 194 LEU A CA 1
ATOM 1557 C C . LEU A 1 194 ? 2.342 -22.344 -0.258 1 98.62 194 LEU A C 1
ATOM 1559 O O . LEU A 1 194 ? 1.236 -22.609 -0.737 1 98.62 194 LEU A O 1
ATOM 1563 N N . GLU A 1 195 ? 3.447 -22.844 -0.725 1 98.25 195 GLU A N 1
ATOM 1564 C CA . GLU A 1 195 ? 3.475 -23.703 -1.902 1 98.25 195 GLU A CA 1
ATOM 1565 C C . GLU A 1 195 ? 2.803 -25.047 -1.622 1 98.25 195 GLU A C 1
ATOM 1567 O O . GLU A 1 195 ? 2.496 -25.797 -2.549 1 98.25 195 GLU A O 1
ATOM 1572 N N . GLN A 1 196 ? 2.57 -25.359 -0.4 1 98.25 196 GLN A N 1
ATOM 1573 C CA . GLN A 1 196 ? 1.84 -26.578 -0.069 1 98.25 196 GLN A CA 1
ATOM 1574 C C . GLN A 1 196 ? 0.345 -26.406 -0.324 1 98.25 196 GLN A C 1
ATOM 1576 O O . GLN A 1 196 ? -0.4 -27.391 -0.35 1 98.25 196 GLN A O 1
ATOM 1581 N N . LEU A 1 197 ? -0.114 -25.234 -0.407 1 98.25 197 LEU A N 1
ATOM 1582 C CA . LEU A 1 197 ? -1.517 -24.953 -0.694 1 98.25 197 LEU A CA 1
ATOM 1583 C C . LEU A 1 197 ? -1.817 -25.141 -2.176 1 98.25 197 LEU A C 1
ATOM 1585 O O . LEU A 1 197 ? -1.22 -24.484 -3.027 1 98.25 197 LEU A O 1
ATOM 1589 N N . GLU A 1 198 ? -2.775 -26 -2.471 1 98 198 GLU A N 1
ATOM 1590 C CA . GLU A 1 198 ? -3.188 -26.219 -3.855 1 98 198 GLU A CA 1
ATOM 1591 C C . GLU A 1 198 ? -3.639 -24.922 -4.508 1 98 198 GLU A C 1
ATOM 1593 O O . GLU A 1 198 ? -3.291 -24.641 -5.656 1 98 198 GLU A O 1
ATOM 1598 N N . ALA A 1 199 ? -4.367 -24.109 -3.758 1 98.31 199 ALA A N 1
ATOM 1599 C CA . ALA A 1 199 ? -4.887 -22.844 -4.258 1 98.31 199 ALA A CA 1
ATOM 1600 C C . ALA A 1 199 ? -3.748 -21.906 -4.668 1 98.31 199 ALA A C 1
ATOM 1602 O O . ALA A 1 199 ? -3.881 -21.141 -5.617 1 98.31 199 ALA A O 1
ATOM 1603 N N . TRP A 1 200 ? -2.607 -21.969 -3.982 1 98.62 200 TRP A N 1
ATOM 1604 C CA . TRP A 1 200 ? -1.463 -21.109 -4.285 1 98.62 200 TRP A CA 1
ATOM 1605 C C . TRP A 1 200 ? -0.703 -21.625 -5.5 1 98.62 200 TRP A C 1
ATOM 1607 O O . TRP A 1 200 ? -0.298 -20.859 -6.367 1 98.62 200 TRP A O 1
ATOM 1617 N N . ARG A 1 201 ? -0.637 -22.906 -5.621 1 97.62 201 ARG A N 1
ATOM 1618 C CA . ARG A 1 201 ? 0.111 -23.516 -6.711 1 97.62 201 ARG A CA 1
ATOM 1619 C C . ARG A 1 201 ? -0.65 -23.406 -8.031 1 97.62 201 ARG A C 1
ATOM 1621 O O . ARG A 1 201 ? -0.046 -23.234 -9.086 1 97.62 201 ARG A O 1
ATOM 1628 N N . ASN A 1 202 ? -1.953 -23.562 -7.879 1 97.12 202 ASN A N 1
ATOM 1629 C CA . ASN A 1 202 ? -2.814 -23.547 -9.055 1 97.12 202 ASN A CA 1
ATOM 1630 C C . ASN A 1 202 ? -3.971 -22.562 -8.891 1 97.12 202 ASN A C 1
ATOM 1632 O O . ASN A 1 202 ? -5.133 -22.969 -8.82 1 97.12 202 ASN A O 1
ATOM 1636 N N . PRO A 1 203 ? -3.645 -21.266 -8.961 1 97.75 203 PRO A N 1
ATOM 1637 C CA . PRO A 1 203 ? -4.625 -20.234 -8.586 1 97.75 203 PRO A CA 1
ATOM 1638 C C . PRO A 1 203 ? -5.645 -19.953 -9.688 1 97.75 203 PRO A C 1
ATOM 1640 O O . PRO A 1 203 ? -6.707 -19.391 -9.422 1 97.75 203 PRO A O 1
ATOM 1643 N N . PHE A 1 204 ? -5.312 -20.25 -10.93 1 95.69 204 PHE A N 1
ATOM 1644 C CA . PHE A 1 204 ? -6.172 -19.906 -12.062 1 95.69 204 PHE A CA 1
ATOM 1645 C C . PHE A 1 204 ? -7.086 -21.078 -12.422 1 95.69 204 PHE A C 1
ATOM 1647 O O . PHE A 1 204 ? -6.73 -22.234 -12.219 1 95.69 204 PHE A O 1
ATOM 1654 N N . PRO A 1 205 ? -8.297 -20.672 -12.914 1 86.62 205 PRO A N 1
ATOM 1655 C CA . PRO A 1 205 ? -9.195 -21.766 -13.305 1 86.62 205 PRO A CA 1
ATOM 1656 C C . PRO A 1 205 ? -8.625 -22.625 -14.438 1 86.62 205 PRO A C 1
ATOM 1658 O O . PRO A 1 205 ? -7.879 -22.125 -15.281 1 86.62 205 PRO A O 1
ATOM 1661 N N . GLY A 1 206 ? -8.555 -24.016 -14.32 1 71.31 206 GLY A N 1
ATOM 1662 C CA . GLY A 1 206 ? -8.109 -24.969 -15.328 1 71.31 206 GLY A CA 1
ATOM 1663 C C . GLY A 1 206 ? -8.789 -24.766 -16.672 1 71.31 206 GLY A C 1
ATOM 1664 O O . GLY A 1 206 ? -9.828 -24.109 -16.766 1 71.31 206 GLY A O 1
ATOM 1665 N N . MET B 1 1 ? 0.949 0.351 37.938 1 31.77 1 MET B N 1
ATOM 1666 C CA . MET B 1 1 ? 1.917 0.145 36.844 1 31.77 1 MET B CA 1
ATOM 1667 C C . MET B 1 1 ? 2.021 1.383 35.969 1 31.77 1 MET B C 1
ATOM 1669 O O . MET B 1 1 ? 1.007 1.901 35.5 1 31.77 1 MET B O 1
ATOM 1673 N N . SER B 1 2 ? 2.816 2.176 35.875 1 39.88 2 SER B N 1
ATOM 1674 C CA . SER B 1 2 ? 2.893 3.521 35.344 1 39.88 2 SER B CA 1
ATOM 1675 C C . SER B 1 2 ? 2.457 3.541 33.875 1 39.88 2 SER B C 1
ATOM 1677 O O . SER B 1 2 ? 2.92 2.727 33.062 1 39.88 2 SER B O 1
ATOM 1679 N N . GLU B 1 3 ? 1.205 3.775 33.281 1 50.78 3 GLU B N 1
ATOM 1680 C CA . GLU B 1 3 ? 0.547 3.75 31.984 1 50.78 3 GLU B CA 1
ATOM 1681 C C . GLU B 1 3 ? 1.481 4.246 30.891 1 50.78 3 GLU B C 1
ATOM 1683 O O . GLU B 1 3 ? 1.902 5.402 30.906 1 50.78 3 GLU B O 1
ATOM 1688 N N . ALA B 1 4 ? 2.5 3.5 30.516 1 60.22 4 ALA B N 1
ATOM 1689 C CA . ALA B 1 4 ? 3.592 3.896 29.625 1 60.22 4 ALA B CA 1
ATOM 1690 C C . ALA B 1 4 ? 3.088 4.805 28.5 1 60.22 4 ALA B C 1
ATOM 1692 O O . ALA B 1 4 ? 2.061 4.523 27.875 1 60.22 4 ALA B O 1
ATOM 1693 N N . SER B 1 5 ? 3.477 6.133 28.375 1 85.94 5 SER B N 1
ATOM 1694 C CA . SER B 1 5 ? 3.117 7.207 27.453 1 85.94 5 SER B CA 1
ATOM 1695 C C . SER B 1 5 ? 3.293 6.773 26 1 85.94 5 SER B C 1
ATOM 1697 O O . SER B 1 5 ? 4.145 5.938 25.688 1 85.94 5 SER B O 1
ATOM 1699 N N . THR B 1 6 ? 2.293 6.844 25.141 1 96 6 THR B N 1
ATOM 1700 C CA . THR B 1 6 ? 2.34 6.617 23.688 1 96 6 THR B CA 1
ATOM 1701 C C . THR B 1 6 ? 3.314 7.582 23.031 1 96 6 THR B C 1
ATOM 1703 O O . THR B 1 6 ? 3.248 8.789 23.25 1 96 6 THR B O 1
ATOM 1706 N N . LYS B 1 7 ? 4.359 7.035 22.328 1 98.44 7 LYS B N 1
ATOM 1707 C CA . LYS B 1 7 ? 5.352 7.84 21.625 1 98.44 7 LYS B CA 1
ATOM 1708 C C . LYS B 1 7 ? 5.195 7.707 20.109 1 98.44 7 LYS B C 1
ATOM 1710 O O . LYS B 1 7 ? 4.957 6.613 19.594 1 98.44 7 LYS B O 1
ATOM 1715 N N . LEU B 1 8 ? 5.246 8.797 19.469 1 98.69 8 LEU B N 1
ATOM 1716 C CA . LEU B 1 8 ? 5.281 8.844 18 1 98.69 8 LEU B CA 1
ATOM 1717 C C . LEU B 1 8 ? 6.594 9.445 17.516 1 98.69 8 LEU B C 1
ATOM 1719 O O . LEU B 1 8 ? 6.832 10.641 17.672 1 98.69 8 LEU B O 1
ATOM 1723 N N . TYR B 1 9 ? 7.48 8.625 16.953 1 98.81 9 TYR B N 1
ATOM 1724 C CA . TYR B 1 9 ? 8.766 9.047 16.391 1 98.81 9 TYR B CA 1
ATOM 1725 C C . TYR B 1 9 ? 8.586 9.594 14.984 1 98.81 9 TYR B C 1
ATOM 1727 O O . TYR B 1 9 ? 7.934 8.977 14.148 1 98.81 9 TYR B O 1
ATOM 1735 N N . TYR B 1 10 ? 9.203 10.766 14.758 1 98.56 10 TYR B N 1
ATOM 1736 C CA . TYR B 1 10 ? 8.969 11.406 13.477 1 98.56 10 TYR B CA 1
ATOM 1737 C C . TYR B 1 10 ? 10.172 12.227 13.039 1 98.56 10 TYR B C 1
ATOM 1739 O O . TYR B 1 10 ? 11.102 12.438 13.828 1 98.56 10 TYR B O 1
ATOM 1747 N N . CYS B 1 11 ? 10.289 12.523 11.875 1 97.94 11 CYS B N 1
ATOM 1748 C CA . CYS B 1 11 ? 11.062 13.57 11.219 1 97.94 11 CYS B CA 1
ATOM 1749 C C . CYS B 1 11 ? 10.203 14.344 10.227 1 97.94 11 CYS B C 1
ATOM 1751 O O . CYS B 1 11 ? 9.164 13.844 9.781 1 97.94 11 CYS B O 1
ATOM 1753 N N . GLU B 1 12 ? 10.5 15.555 9.938 1 96.19 12 GLU B N 1
ATOM 1754 C CA . GLU B 1 12 ? 9.672 16.391 9.078 1 96.19 12 GLU B CA 1
ATOM 1755 C C . GLU B 1 12 ? 9.781 15.945 7.617 1 96.19 12 GLU B C 1
ATOM 1757 O O . GLU B 1 12 ? 10.234 16.719 6.762 1 96.19 12 GLU B O 1
ATOM 1762 N N . THR B 1 13 ? 9.359 14.742 7.43 1 95.44 13 THR B N 1
ATOM 1763 C CA . THR B 1 13 ? 9.344 14.148 6.102 1 95.44 13 THR B CA 1
ATOM 1764 C C . THR B 1 13 ? 7.934 13.703 5.719 1 95.44 13 THR B C 1
ATOM 1766 O O . THR B 1 13 ? 6.992 13.883 6.496 1 95.44 13 THR B O 1
ATOM 1769 N N . LEU B 1 14 ? 7.77 13.156 4.582 1 95.56 14 LEU B N 1
ATOM 1770 C CA . LEU B 1 14 ? 6.492 12.938 3.914 1 95.56 14 LEU B CA 1
ATOM 1771 C C . LEU B 1 14 ? 5.586 12.047 4.762 1 95.56 14 LEU B C 1
ATOM 1773 O O . LEU B 1 14 ? 4.539 12.492 5.234 1 95.56 14 LEU B O 1
ATOM 1777 N N . ASN B 1 15 ? 6.027 10.82 5.078 1 97.38 15 ASN B N 1
ATOM 1778 C CA . ASN B 1 15 ? 5.16 9.852 5.738 1 97.38 15 ASN B CA 1
ATOM 1779 C C . ASN B 1 15 ? 4.945 10.195 7.207 1 97.38 15 ASN B C 1
ATOM 1781 O O . ASN B 1 15 ? 3.826 10.125 7.715 1 97.38 15 ASN B O 1
ATOM 1785 N N . PRO B 1 16 ? 5.953 10.625 7.953 1 98.44 16 PRO B N 1
ATOM 1786 C CA . PRO B 1 16 ? 5.688 11.07 9.328 1 98.44 16 PRO B CA 1
ATOM 1787 C C . PRO B 1 16 ? 4.723 12.258 9.391 1 98.44 16 PRO B C 1
ATOM 1789 O O . PRO B 1 16 ? 3.971 12.391 10.352 1 98.44 16 PRO B O 1
ATOM 1792 N N . ARG B 1 17 ? 4.723 13.086 8.383 1 98.5 17 ARG B N 1
ATOM 1793 C CA . ARG B 1 17 ? 3.836 14.242 8.359 1 98.5 17 ARG B CA 1
ATOM 1794 C C . ARG B 1 17 ? 2.377 13.82 8.477 1 98.5 17 ARG B C 1
ATOM 1796 O O . ARG B 1 17 ? 1.628 14.367 9.281 1 98.5 17 ARG B O 1
ATOM 1803 N N . LYS B 1 18 ? 1.993 12.836 7.68 1 98.69 18 LYS B N 1
ATOM 1804 C CA . LYS B 1 18 ? 0.591 12.438 7.727 1 98.69 18 LYS B CA 1
ATOM 1805 C C . LYS B 1 18 ? 0.272 11.719 9.039 1 98.69 18 LYS B C 1
ATOM 1807 O O . LYS B 1 18 ? -0.838 11.836 9.562 1 98.69 18 LYS B O 1
ATOM 1812 N N . ALA B 1 19 ? 1.171 10.992 9.609 1 98.81 19 ALA B N 1
ATOM 1813 C CA . ALA B 1 19 ? 0.952 10.336 10.898 1 98.81 19 ALA B CA 1
ATOM 1814 C C . ALA B 1 19 ? 0.805 11.359 12.016 1 98.81 19 ALA B C 1
ATOM 1816 O O . ALA B 1 19 ? -0.074 11.234 12.875 1 98.81 19 ALA B O 1
ATOM 1817 N N . CYS B 1 20 ? 1.694 12.359 11.984 1 98.88 20 CYS B N 1
ATOM 1818 C CA . CYS B 1 20 ? 1.597 13.414 12.984 1 98.88 20 CYS B CA 1
ATOM 1819 C C . CYS B 1 20 ? 0.299 14.195 12.82 1 98.88 20 CYS B C 1
ATOM 1821 O O . CYS B 1 20 ? -0.36 14.523 13.812 1 98.88 20 CYS B O 1
ATOM 1823 N N . ALA B 1 21 ? -0.059 14.523 11.586 1 98.88 21 ALA B N 1
ATOM 1824 C CA . ALA B 1 21 ? -1.332 15.188 11.32 1 98.88 21 ALA B CA 1
ATOM 1825 C C . ALA B 1 21 ? -2.5 14.383 11.875 1 98.88 21 ALA B C 1
ATOM 1827 O O . ALA B 1 21 ? -3.418 14.938 12.484 1 98.88 21 ALA B O 1
ATOM 1828 N N . ALA B 1 22 ? -2.477 13.062 11.664 1 98.88 22 ALA B N 1
ATOM 1829 C CA . ALA B 1 22 ? -3.539 12.188 12.164 1 98.88 22 ALA B CA 1
ATOM 1830 C C . ALA B 1 22 ? -3.605 12.227 13.695 1 98.88 22 ALA B C 1
ATOM 1832 O O . ALA B 1 22 ? -4.691 12.289 14.273 1 98.88 22 ALA B O 1
ATOM 1833 N N . ALA B 1 23 ? -2.457 12.156 14.328 1 98.69 23 ALA B N 1
ATOM 1834 C CA . ALA B 1 23 ? -2.414 12.211 15.781 1 98.69 23 ALA B CA 1
ATOM 1835 C C . ALA B 1 23 ? -3.061 13.492 16.312 1 98.69 23 ALA B C 1
ATOM 1837 O O . ALA B 1 23 ? -3.863 13.445 17.25 1 98.69 23 ALA B O 1
ATOM 1838 N N . ARG B 1 24 ? -2.734 14.531 15.672 1 98.5 24 ARG B N 1
ATOM 1839 C CA . ARG B 1 24 ? -3.262 15.828 16.109 1 98.5 24 ARG B CA 1
ATOM 1840 C C . ARG B 1 24 ? -4.742 15.953 15.766 1 98.5 24 ARG B C 1
ATOM 1842 O O . ARG B 1 24 ? -5.531 16.438 16.578 1 98.5 24 ARG B O 1
ATOM 1849 N N . PHE B 1 25 ? -5.117 15.578 14.562 1 98.69 25 PHE B N 1
ATOM 1850 C CA . PHE B 1 25 ? -6.504 15.609 14.117 1 98.69 25 PHE B CA 1
ATOM 1851 C C . PHE B 1 25 ? -7.395 14.812 15.062 1 98.69 25 PHE B C 1
ATOM 1853 O O . PHE B 1 25 ? -8.492 15.25 15.414 1 98.69 25 PHE B O 1
ATOM 1860 N N . LEU B 1 26 ? -6.887 13.688 15.547 1 98.5 26 LEU B N 1
ATOM 1861 C CA . LEU B 1 26 ? -7.641 12.773 16.406 1 98.5 26 LEU B CA 1
ATOM 1862 C C . LEU B 1 26 ? -7.508 13.172 17.859 1 98.5 26 LEU B C 1
ATOM 1864 O O . LEU B 1 26 ? -8.109 12.547 18.734 1 98.5 26 LEU B O 1
ATOM 1868 N N . LYS B 1 27 ? -6.684 14.172 18.141 1 97.88 27 LYS B N 1
ATOM 1869 C CA . LYS B 1 27 ? -6.391 14.602 19.516 1 97.88 27 LYS B CA 1
ATOM 1870 C C . LYS B 1 27 ? -5.895 13.438 20.359 1 97.88 27 LYS B C 1
ATOM 1872 O O . LYS B 1 27 ? -6.312 13.273 21.5 1 97.88 27 LYS B O 1
ATOM 1877 N N . ALA B 1 28 ? -5.133 12.609 19.734 1 97.25 28 ALA B N 1
ATOM 1878 C CA . ALA B 1 28 ? -4.543 11.477 20.438 1 97.25 28 ALA B CA 1
ATOM 1879 C C . ALA B 1 28 ? -3.496 11.953 21.453 1 97.25 28 ALA B C 1
ATOM 1881 O O . ALA B 1 28 ? -2.748 12.891 21.172 1 97.25 28 ALA B O 1
ATOM 1882 N N . ASP B 1 29 ? -3.449 11.32 22.609 1 95.69 29 ASP B N 1
ATOM 1883 C CA . ASP B 1 29 ? -2.434 11.609 23.609 1 95.69 29 ASP B CA 1
ATOM 1884 C C . ASP B 1 29 ? -1.117 10.914 23.281 1 95.69 29 ASP B C 1
ATOM 1886 O O . ASP B 1 29 ? -0.895 9.773 23.688 1 95.69 29 ASP B O 1
ATOM 1890 N N . VAL B 1 30 ? -0.269 11.648 22.547 1 96.88 30 VAL B N 1
ATOM 1891 C CA . VAL B 1 30 ? 1.001 11.078 22.109 1 96.88 30 VAL B CA 1
ATOM 1892 C C . VAL B 1 30 ? 2.139 12.039 22.438 1 96.88 30 VAL B C 1
ATOM 1894 O O . VAL B 1 30 ? 1.968 13.258 22.359 1 96.88 30 VAL B O 1
ATOM 1897 N N . GLU B 1 31 ? 3.215 11.492 22.875 1 97.62 31 GLU B N 1
ATOM 1898 C CA . GLU B 1 31 ? 4.477 12.227 22.922 1 97.62 31 GLU B CA 1
ATOM 1899 C C . GLU B 1 31 ? 5.215 12.156 21.594 1 97.62 31 GLU B C 1
ATOM 1901 O O . GLU B 1 31 ? 5.512 11.062 21.094 1 97.62 31 GLU B O 1
ATOM 1906 N N . PHE B 1 32 ? 5.457 13.312 21.016 1 98.19 32 PHE B N 1
ATOM 1907 C CA . PHE B 1 32 ? 6.195 13.359 19.75 1 98.19 32 PHE B CA 1
ATOM 1908 C C . PHE B 1 32 ? 7.695 13.32 20 1 98.19 32 PHE B C 1
ATOM 1910 O O . PHE B 1 32 ? 8.219 14.125 20.781 1 98.19 32 PHE B O 1
ATOM 1917 N N . VAL B 1 33 ? 8.383 12.406 19.375 1 98.19 33 VAL B N 1
ATOM 1918 C CA . VAL B 1 33 ? 9.82 12.258 19.516 1 98.19 33 VAL B CA 1
ATOM 1919 C C . VAL B 1 33 ? 10.5 12.453 18.172 1 98.19 33 VAL B C 1
ATOM 1921 O O . VAL B 1 33 ? 10.406 11.594 17.297 1 98.19 33 VAL B O 1
ATOM 1924 N N . ARG B 1 34 ? 11.227 13.523 18.062 1 98.31 34 ARG B N 1
ATOM 1925 C CA . ARG B 1 34 ? 11.859 13.82 16.781 1 98.31 34 ARG B CA 1
ATOM 1926 C C . ARG B 1 34 ? 13.125 13 16.594 1 98.31 34 ARG B C 1
ATOM 1928 O O . ARG B 1 34 ? 13.93 12.852 17.516 1 98.31 34 ARG B O 1
ATOM 1935 N N . ILE B 1 35 ? 13.266 12.398 15.477 1 98.25 35 ILE B N 1
ATOM 1936 C CA . ILE B 1 35 ? 14.453 11.664 15.055 1 98.25 35 ILE B CA 1
ATOM 1937 C C . ILE B 1 35 ? 15.203 12.469 13.992 1 98.25 35 ILE B C 1
ATOM 1939 O O . ILE B 1 35 ? 14.625 12.891 12.992 1 98.25 35 ILE B O 1
ATOM 1943 N N . ASP B 1 36 ? 16.484 12.758 14.219 1 97.38 36 ASP B N 1
ATOM 1944 C CA . ASP B 1 36 ? 17.312 13.492 13.266 1 97.38 36 ASP B CA 1
ATOM 1945 C C . ASP B 1 36 ? 17.906 12.555 12.219 1 97.38 36 ASP B C 1
ATOM 1947 O O . ASP B 1 36 ? 18.969 11.953 12.438 1 97.38 36 ASP B O 1
ATOM 1951 N N . LEU B 1 37 ? 17.344 12.523 11.062 1 95.69 37 LEU B N 1
ATOM 1952 C CA . LEU B 1 37 ? 17.797 11.617 10.008 1 95.69 37 LEU B CA 1
ATOM 1953 C C . LEU B 1 37 ? 19.156 12.055 9.461 1 95.69 37 LEU B C 1
ATOM 1955 O O . LEU B 1 37 ? 19.969 11.211 9.055 1 95.69 37 LEU B O 1
ATOM 1959 N N . ALA B 1 38 ? 19.375 13.344 9.414 1 92.75 38 ALA B N 1
ATOM 1960 C CA . ALA B 1 38 ? 20.641 13.867 8.906 1 92.75 38 ALA B CA 1
ATOM 1961 C C . ALA B 1 38 ? 21.812 13.406 9.766 1 92.75 38 ALA B C 1
ATOM 1963 O O . ALA B 1 38 ? 22.922 13.203 9.266 1 92.75 38 ALA B O 1
ATOM 1964 N N . ARG B 1 39 ? 21.594 13.195 11.047 1 95.5 39 ARG B N 1
ATOM 1965 C CA . ARG B 1 39 ? 22.625 12.75 11.969 1 95.5 39 ARG B CA 1
ATOM 1966 C C . ARG B 1 39 ? 22.656 11.227 12.047 1 95.5 39 ARG B C 1
ATOM 1968 O O . ARG B 1 39 ? 23.438 10.656 12.82 1 95.5 39 ARG B O 1
ATOM 1975 N N . GLY B 1 40 ? 21.766 10.578 11.359 1 96.56 40 GLY B N 1
ATOM 1976 C CA . GLY B 1 40 ? 21.766 9.125 11.281 1 96.56 40 GLY B CA 1
ATOM 1977 C C . GLY B 1 40 ? 21.156 8.461 12.5 1 96.56 40 GLY B C 1
ATOM 1978 O O . GLY B 1 40 ? 21.453 7.305 12.797 1 96.56 40 GLY B O 1
ATOM 1979 N N . GLU B 1 41 ? 20.328 9.117 13.211 1 98.12 41 GLU B N 1
ATOM 1980 C CA . GLU B 1 41 ? 19.75 8.57 14.43 1 98.12 41 GLU B CA 1
ATOM 1981 C C . GLU B 1 41 ? 18.906 7.328 14.133 1 98.12 41 GLU B C 1
ATOM 1983 O O . GLU B 1 41 ? 18.797 6.434 14.969 1 98.12 41 GLU B O 1
ATOM 1988 N N . GLN B 1 42 ? 18.344 7.277 12.922 1 97.88 42 GLN B N 1
ATOM 1989 C CA . GLN B 1 42 ? 17.5 6.152 12.539 1 97.88 42 GLN B CA 1
ATOM 1990 C C . GLN B 1 42 ? 18.328 4.906 12.258 1 97.88 42 GLN B C 1
ATOM 1992 O O . GLN B 1 42 ? 17.781 3.836 11.992 1 97.88 42 GLN B O 1
ATOM 1997 N N . ARG B 1 43 ? 19.641 4.992 12.336 1 97.69 43 ARG B N 1
ATOM 1998 C CA . ARG B 1 43 ? 20.516 3.877 12 1 97.69 43 ARG B CA 1
ATOM 1999 C C . ARG B 1 43 ? 21.188 3.312 13.258 1 97.69 43 ARG B C 1
ATOM 2001 O O . ARG B 1 43 ? 21.922 2.328 13.188 1 97.69 43 ARG B O 1
ATOM 2008 N N . THR B 1 44 ? 20.953 3.932 14.422 1 98.19 44 THR B N 1
ATOM 2009 C CA . THR B 1 44 ? 21.516 3.424 15.664 1 98.19 44 THR B CA 1
ATOM 2010 C C . THR B 1 44 ? 20.891 2.08 16.031 1 98.19 44 THR B C 1
ATOM 2012 O O . THR B 1 44 ? 19.75 1.795 15.656 1 98.19 44 THR B O 1
ATOM 2015 N N . PRO B 1 45 ? 21.625 1.273 16.75 1 97.81 45 PRO B N 1
ATOM 2016 C CA . PRO B 1 45 ? 21.062 -0.003 17.188 1 97.81 45 PRO B CA 1
ATOM 2017 C C . PRO B 1 45 ? 19.781 0.168 18 1 97.81 45 PRO B C 1
ATOM 2019 O O . PRO B 1 45 ? 18.859 -0.645 17.875 1 97.81 45 PRO B O 1
ATOM 2022 N N . GLU B 1 46 ? 19.781 1.179 18.797 1 97.25 46 GLU B N 1
ATOM 2023 C CA . GLU B 1 46 ? 18.609 1.446 19.625 1 97.25 46 GLU B CA 1
ATOM 2024 C C . GLU B 1 46 ? 17.375 1.716 18.766 1 97.25 46 GLU B C 1
ATOM 2026 O O . GLU B 1 46 ? 16.297 1.189 19.031 1 97.25 46 GLU B O 1
ATOM 2031 N N . PHE B 1 47 ? 17.531 2.566 17.734 1 98.44 47 PHE B N 1
ATOM 2032 C CA . PHE B 1 47 ? 16.391 2.877 16.875 1 98.44 47 PHE B CA 1
ATOM 2033 C C . PHE B 1 47 ? 16.031 1.678 16.016 1 98.44 47 PHE B C 1
ATOM 2035 O O . PHE B 1 47 ? 14.844 1.407 15.781 1 98.44 47 PHE B O 1
ATOM 2042 N N . LEU B 1 48 ? 17.031 0.983 15.531 1 98.06 48 LEU B N 1
ATOM 2043 C CA . LEU B 1 48 ? 16.781 -0.168 14.672 1 98.06 48 LEU B CA 1
ATOM 2044 C C . LEU B 1 48 ? 16.062 -1.274 15.438 1 98.06 48 LEU B C 1
ATOM 2046 O O . LEU B 1 48 ? 15.383 -2.109 14.836 1 98.06 48 LEU B O 1
ATOM 2050 N N . ALA B 1 49 ? 16.172 -1.31 16.734 1 97 49 ALA B N 1
ATOM 2051 C CA . ALA B 1 49 ? 15.398 -2.232 17.562 1 97 49 ALA B CA 1
ATOM 2052 C C . ALA B 1 49 ? 13.914 -1.869 17.562 1 97 49 ALA B C 1
ATOM 2054 O O . ALA B 1 49 ? 13.062 -2.734 17.75 1 97 49 ALA B O 1
ATOM 2055 N N . LEU B 1 50 ? 13.602 -0.552 17.328 1 97.19 50 LEU B N 1
ATOM 2056 C CA . LEU B 1 50 ? 12.227 -0.087 17.219 1 97.19 50 LEU B CA 1
ATOM 2057 C C . LEU B 1 50 ? 11.656 -0.399 15.836 1 97.19 50 LEU B C 1
ATOM 2059 O O . LEU B 1 50 ? 10.547 -0.909 15.711 1 97.19 50 LEU B O 1
ATOM 2063 N N . ASN B 1 51 ? 12.469 -0.114 14.844 1 98.31 51 ASN B N 1
ATOM 2064 C CA . ASN B 1 51 ? 12.078 -0.339 13.461 1 98.31 51 ASN B CA 1
ATOM 2065 C C . ASN B 1 51 ? 13.258 -0.803 12.609 1 98.31 51 ASN B C 1
ATOM 2067 O O . ASN B 1 51 ? 14.086 0.011 12.188 1 98.31 51 ASN B O 1
ATOM 2071 N N . PRO B 1 52 ? 13.281 -2.027 12.234 1 98.06 52 PRO B N 1
ATOM 2072 C CA . PRO B 1 52 ? 14.422 -2.576 11.484 1 98.06 52 PRO B CA 1
ATOM 2073 C C . PRO B 1 52 ? 14.57 -1.952 10.102 1 98.06 52 PRO B C 1
ATOM 2075 O O . PRO B 1 52 ? 15.594 -2.143 9.438 1 98.06 52 PRO B O 1
ATOM 2078 N N . ASN B 1 53 ? 13.594 -1.2 9.641 1 98.12 53 ASN B N 1
ATOM 2079 C CA . ASN B 1 53 ? 13.688 -0.52 8.352 1 98.12 53 ASN B CA 1
ATOM 2080 C C . ASN B 1 53 ? 14.523 0.752 8.453 1 98.12 53 ASN B C 1
ATOM 2082 O O . ASN B 1 53 ? 14.922 1.315 7.434 1 98.12 53 ASN B O 1
ATOM 2086 N N . GLY B 1 54 ? 14.75 1.222 9.695 1 98.19 54 GLY B N 1
ATOM 2087 C CA . GLY B 1 54 ? 15.484 2.463 9.883 1 98.19 54 GLY B CA 1
ATOM 2088 C C . GLY B 1 54 ? 14.75 3.678 9.352 1 98.19 54 GLY B C 1
ATOM 2089 O O . GLY B 1 54 ? 15.375 4.59 8.797 1 98.19 54 GLY B O 1
ATOM 2090 N N . LYS B 1 55 ? 13.43 3.674 9.484 1 97.88 55 LYS B N 1
ATOM 2091 C CA . LYS B 1 55 ? 12.602 4.758 8.961 1 97.88 55 LYS B CA 1
ATOM 2092 C C . LYS B 1 55 ? 11.625 5.262 10.016 1 97.88 55 LYS B C 1
ATOM 2094 O O . L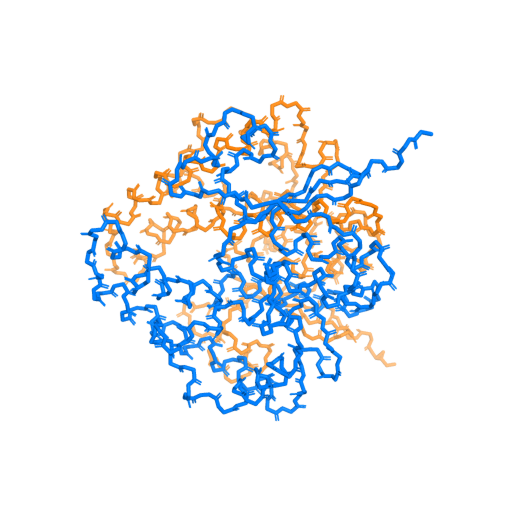YS B 1 55 ? 11.328 4.555 10.984 1 97.88 55 LYS B O 1
ATOM 2099 N N . VAL B 1 56 ? 11.234 6.434 9.914 1 98.38 56 VAL B N 1
ATOM 2100 C CA . VAL B 1 56 ? 10.109 7 10.641 1 98.38 56 VAL B CA 1
ATOM 2101 C C . VAL B 1 56 ? 8.93 7.211 9.688 1 98.38 56 VAL B C 1
ATOM 2103 O O . VAL B 1 56 ? 9.117 7.316 8.477 1 98.38 56 VAL B O 1
ATOM 2106 N N . PRO B 1 57 ? 7.648 7.168 10.242 1 98.69 57 PRO B N 1
ATOM 2107 C CA . PRO B 1 57 ? 7.25 7.238 11.648 1 98.69 57 PRO B CA 1
ATOM 2108 C C . PRO B 1 57 ? 7.23 5.871 12.328 1 98.69 57 PRO B C 1
ATOM 2110 O O . PRO B 1 57 ? 7.156 4.844 11.648 1 98.69 57 PRO B O 1
ATOM 2113 N N . VAL B 1 58 ? 7.363 5.848 13.625 1 98.81 58 VAL B N 1
ATOM 2114 C CA . VAL B 1 58 ? 7.191 4.688 14.492 1 98.81 58 VAL B CA 1
ATOM 2115 C C . VAL B 1 58 ? 6.316 5.059 15.688 1 98.81 58 VAL B C 1
ATOM 2117 O O . VAL B 1 58 ? 6.48 6.129 16.281 1 98.81 58 VAL B O 1
ATOM 2120 N N . LEU B 1 59 ? 5.355 4.258 16 1 98.75 59 LEU B N 1
ATOM 2121 C CA . LEU B 1 59 ? 4.516 4.414 17.188 1 98.75 59 LEU B CA 1
ATOM 2122 C C . LEU B 1 59 ? 4.871 3.385 18.25 1 98.75 59 LEU B C 1
ATOM 2124 O O . LEU B 1 59 ? 5.012 2.197 17.938 1 98.75 59 LEU B O 1
ATOM 2128 N N . GLN B 1 60 ? 5.098 3.785 19.438 1 98.12 60 GLN B N 1
ATOM 2129 C CA . GLN B 1 60 ? 5.277 2.904 20.578 1 98.12 60 GLN B CA 1
ATOM 2130 C C . GLN B 1 60 ? 4.219 3.17 21.656 1 98.12 60 GLN B C 1
ATOM 2132 O O . GLN B 1 60 ? 4.078 4.297 22.125 1 98.12 60 GLN B O 1
ATOM 2137 N N . ASP B 1 61 ? 3.453 2.154 22.016 1 96.25 61 ASP B N 1
ATOM 2138 C CA . ASP B 1 61 ? 2.422 2.283 23.031 1 96.25 61 ASP B CA 1
ATOM 2139 C C . ASP B 1 61 ? 2.285 0.996 23.844 1 96.25 61 ASP B C 1
ATOM 2141 O O . ASP B 1 61 ? 3.207 0.177 23.875 1 96.25 61 ASP B O 1
ATOM 2145 N N . ASP B 1 62 ? 1.183 0.841 24.609 1 94.56 62 ASP B N 1
ATOM 2146 C CA . ASP B 1 62 ? 0.986 -0.297 25.5 1 94.56 62 ASP B CA 1
ATOM 2147 C C . ASP B 1 62 ? 0.729 -1.578 24.703 1 94.56 62 ASP B C 1
ATOM 2149 O O . ASP B 1 62 ? 0.79 -2.678 25.266 1 94.56 62 ASP B O 1
ATOM 2153 N N . ARG B 1 63 ? 0.555 -1.41 23.391 1 93.56 63 ARG B N 1
ATOM 2154 C CA . ARG B 1 63 ? 0.31 -2.572 22.547 1 93.56 63 ARG B CA 1
ATOM 2155 C C . ARG B 1 63 ? 1.569 -2.965 21.781 1 93.56 63 ARG B C 1
ATOM 2157 O O . ARG B 1 63 ? 1.562 -3.936 21.016 1 93.56 63 ARG B O 1
ATOM 2164 N N . GLY B 1 64 ? 2.623 -2.209 21.984 1 96 64 GLY B N 1
ATOM 2165 C CA . GLY B 1 64 ? 3.885 -2.518 21.344 1 96 64 GLY B CA 1
ATOM 2166 C C . GLY B 1 64 ? 4.328 -1.45 20.359 1 96 64 GLY B C 1
ATOM 2167 O O . GLY B 1 64 ? 3.896 -0.299 20.453 1 96 64 GLY B O 1
ATOM 2168 N N . THR B 1 65 ? 5.277 -1.798 19.484 1 98.12 65 THR B N 1
ATOM 2169 C CA . THR B 1 65 ? 5.844 -0.896 18.5 1 98.12 65 THR B CA 1
ATOM 2170 C C . THR B 1 65 ? 5.227 -1.15 17.125 1 98.12 65 THR B C 1
ATOM 2172 O O . THR B 1 65 ? 5.016 -2.303 16.734 1 98.12 65 THR B O 1
ATOM 2175 N N . LEU B 1 66 ? 4.926 -0.085 16.484 1 98.5 66 LEU B N 1
ATOM 2176 C CA . LEU B 1 66 ? 4.289 -0.179 15.172 1 98.5 66 LEU B CA 1
ATOM 2177 C C . LEU B 1 66 ? 4.945 0.774 14.18 1 98.5 66 LEU B C 1
ATOM 2179 O O . LEU B 1 66 ? 5.121 1.959 14.469 1 98.5 66 LEU B O 1
ATOM 2183 N N . TRP B 1 67 ? 5.414 0.177 13.094 1 98.25 67 TRP B N 1
ATOM 2184 C CA . TRP B 1 67 ? 5.836 0.999 11.961 1 98.25 67 TRP B CA 1
ATOM 2185 C C . TRP B 1 67 ? 4.844 0.896 10.812 1 98.25 67 TRP B C 1
ATOM 2187 O O . TRP B 1 67 ? 3.895 0.112 10.875 1 98.25 67 TRP B O 1
ATOM 2197 N N . GLU B 1 68 ? 5.156 1.73 9.75 1 98.44 68 GLU B N 1
ATOM 2198 C CA . GLU B 1 68 ? 4.285 1.998 8.602 1 98.44 68 GLU B CA 1
ATOM 2199 C C . GLU B 1 68 ? 3.262 3.08 8.93 1 98.44 68 GLU B C 1
ATOM 2201 O O . GLU B 1 68 ? 2.373 2.871 9.758 1 98.44 68 GLU B O 1
ATOM 2206 N N . ALA B 1 69 ? 3.271 4.195 8.242 1 98.69 69 ALA B N 1
ATOM 2207 C CA . ALA B 1 69 ? 2.473 5.379 8.539 1 98.69 69 ALA B CA 1
ATOM 2208 C C . ALA B 1 69 ? 0.98 5.07 8.453 1 98.69 69 ALA B C 1
ATOM 2210 O O . ALA B 1 69 ? 0.207 5.48 9.328 1 98.69 69 ALA B O 1
ATOM 2211 N N . ASN B 1 70 ? 0.543 4.316 7.453 1 98.75 70 ASN B N 1
ATOM 2212 C CA . ASN B 1 70 ? -0.872 3.992 7.309 1 98.75 70 ASN B CA 1
ATOM 2213 C C . ASN B 1 70 ? -1.386 3.172 8.484 1 98.75 70 ASN B C 1
ATOM 2215 O O . ASN B 1 70 ? -2.469 3.441 9.008 1 98.75 70 ASN B O 1
ATOM 2219 N N . ALA B 1 71 ? -0.618 2.184 8.906 1 98.75 71 ALA B N 1
ATOM 2220 C CA . ALA B 1 71 ? -0.996 1.369 10.062 1 98.75 71 ALA B CA 1
ATOM 2221 C C . ALA B 1 71 ? -1.048 2.209 11.336 1 98.75 71 ALA B C 1
ATOM 2223 O O . ALA B 1 71 ? -1.946 2.037 12.164 1 98.75 71 ALA B O 1
ATOM 2224 N N . ILE B 1 72 ? -0.103 3.098 11.492 1 98.88 72 ILE B N 1
ATOM 2225 C CA . ILE B 1 72 ? -0.029 3.967 12.664 1 98.88 72 ILE B CA 1
ATOM 2226 C C . ILE B 1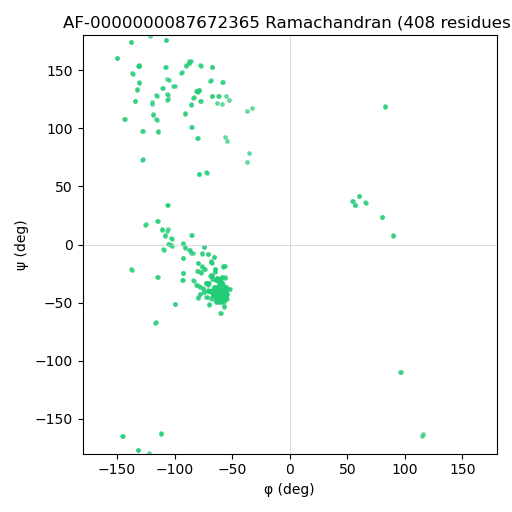 72 ? -1.279 4.84 12.734 1 98.88 72 ILE B C 1
ATOM 2228 O O . ILE B 1 72 ? -1.895 4.969 13.797 1 98.88 72 ILE B O 1
ATOM 2232 N N . MET B 1 73 ? -1.691 5.441 11.609 1 98.88 73 MET B N 1
ATOM 2233 C CA . MET B 1 73 ? -2.895 6.27 11.594 1 98.88 73 MET B CA 1
ATOM 2234 C C . MET B 1 73 ? -4.117 5.457 12.008 1 98.88 73 MET B C 1
ATOM 2236 O O . MET B 1 73 ? -4.961 5.945 12.766 1 98.88 73 MET B O 1
ATOM 2240 N N . CYS B 1 74 ? -4.203 4.242 11.531 1 98.75 74 CYS B N 1
ATOM 2241 C CA . CYS B 1 74 ? -5.328 3.383 11.867 1 98.75 74 CYS B CA 1
ATOM 2242 C C . CYS B 1 74 ? -5.32 3.033 13.352 1 98.75 74 CYS B C 1
ATOM 2244 O O . CYS B 1 74 ? -6.367 3.041 14 1 98.75 74 CYS B O 1
ATOM 2246 N N . ARG B 1 75 ? -4.148 2.756 13.859 1 98.56 75 ARG B N 1
ATOM 2247 C CA . ARG B 1 75 ? -4.035 2.459 15.289 1 98.56 75 ARG B CA 1
ATOM 2248 C C . ARG B 1 75 ? -4.461 3.656 16.125 1 98.56 75 ARG B C 1
ATOM 2250 O O . ARG B 1 75 ? -5.148 3.496 17.141 1 98.56 75 ARG B O 1
ATOM 2257 N N . LEU B 1 76 ? -4.008 4.793 15.781 1 98.5 76 LEU B N 1
ATOM 2258 C CA . LEU B 1 76 ? -4.375 6 16.516 1 98.5 76 LEU B CA 1
ATOM 2259 C C . LEU B 1 76 ? -5.887 6.211 16.484 1 98.5 76 LEU B C 1
ATOM 2261 O O . LEU B 1 76 ? -6.48 6.582 17.5 1 98.5 76 LEU B O 1
ATOM 2265 N N . SER B 1 77 ? -6.488 6.027 15.328 1 98.62 77 SER B N 1
ATOM 2266 C CA . SER B 1 77 ? -7.941 6.113 15.211 1 98.62 77 SER B CA 1
ATOM 2267 C C . SER B 1 77 ? -8.633 5.156 16.172 1 98.62 77 SER B C 1
ATOM 2269 O O . SER B 1 77 ? -9.562 5.547 16.891 1 98.62 77 SER B O 1
ATOM 2271 N N . ASP B 1 78 ? -8.18 3.898 16.234 1 97.5 78 ASP B N 1
ATOM 2272 C CA . ASP B 1 78 ? -8.758 2.879 17.094 1 97.5 78 ASP B CA 1
ATOM 2273 C C . ASP B 1 78 ? -8.633 3.273 18.562 1 97.5 78 ASP B C 1
ATOM 2275 O O . ASP B 1 78 ? -9.555 3.049 19.359 1 97.5 78 ASP B O 1
ATOM 2279 N N . ARG B 1 79 ? -7.52 3.811 18.891 1 96.25 79 ARG B N 1
ATOM 2280 C CA . ARG B 1 79 ? -7.23 4.137 20.281 1 96.25 79 ARG B CA 1
ATOM 2281 C C . ARG B 1 79 ? -8.219 5.168 20.828 1 96.25 79 ARG B C 1
ATOM 2283 O O . ARG B 1 79 ? -8.539 5.16 22.016 1 96.25 79 ARG B O 1
ATOM 2290 N N . VAL B 1 80 ? -8.703 6.016 19.984 1 97.44 80 VAL B N 1
ATOM 2291 C CA . VAL B 1 80 ? -9.609 7.059 20.453 1 97.44 80 VAL B CA 1
ATOM 2292 C C . VAL B 1 80 ? -11.031 6.758 19.984 1 97.44 80 VAL B C 1
ATOM 2294 O O . VAL B 1 80 ? -11.906 7.625 20.031 1 97.44 80 VAL B O 1
ATOM 2297 N N . ALA B 1 81 ? -11.258 5.578 19.391 1 97.25 81 ALA B N 1
ATOM 2298 C CA . ALA B 1 81 ? -12.562 5.09 18.938 1 97.25 81 ALA B CA 1
ATOM 2299 C C . ALA B 1 81 ? -13.164 6.02 17.891 1 97.25 81 ALA B C 1
ATOM 2301 O O . ALA B 1 81 ? -14.352 6.363 17.969 1 97.25 81 ALA B O 1
ATOM 2302 N N . SER B 1 82 ? -12.336 6.449 17.031 1 97.94 82 SER B N 1
ATOM 2303 C CA . SER B 1 82 ? -12.766 7.336 15.945 1 97.94 82 SER B CA 1
ATOM 2304 C C . SER B 1 82 ? -13.188 6.547 14.719 1 97.94 82 SER B C 1
ATOM 2306 O O . SER B 1 82 ? -12.719 5.43 14.492 1 97.94 82 SER B O 1
ATOM 2308 N N . ASP B 1 83 ? -14.047 7.137 13.906 1 97.5 83 ASP B N 1
ATOM 2309 C CA . ASP B 1 83 ? -14.484 6.559 12.641 1 97.5 83 ASP B CA 1
ATOM 2310 C C . ASP B 1 83 ? -13.508 6.898 11.516 1 97.5 83 ASP B C 1
ATOM 2312 O O . ASP B 1 83 ? -13.781 6.629 10.344 1 97.5 83 ASP B O 1
ATOM 2316 N N . PHE B 1 84 ? -12.367 7.488 11.852 1 98.62 84 PHE B N 1
ATOM 2317 C CA . PHE B 1 84 ? -11.305 7.832 10.906 1 98.62 84 PHE B CA 1
ATOM 2318 C C . PHE B 1 84 ? -10.766 6.586 10.227 1 98.62 84 PHE B C 1
ATOM 2320 O O . PHE B 1 84 ? -10.352 6.633 9.062 1 98.62 84 PHE B O 1
ATOM 2327 N N . TRP B 1 85 ? -10.688 5.496 10.891 1 98.5 85 TRP B N 1
ATOM 2328 C CA . TRP B 1 85 ? -10.555 4.121 10.422 1 98.5 85 TRP B CA 1
ATOM 2329 C C . TRP B 1 85 ? -11.797 3.311 10.766 1 98.5 85 TRP B C 1
ATOM 2331 O O . TRP B 1 85 ? -11.914 2.773 11.867 1 98.5 85 TRP B O 1
ATOM 2341 N N . PRO B 1 86 ? -12.703 3.197 9.75 1 97.81 86 PRO B N 1
ATOM 2342 C CA . PRO B 1 86 ? -14 2.602 10.086 1 97.81 86 PRO B CA 1
ATOM 2343 C C . PRO B 1 86 ? -13.938 1.08 10.203 1 97.81 86 PRO B C 1
ATOM 2345 O O . PRO B 1 86 ? -13.109 0.441 9.547 1 97.81 86 PRO B O 1
ATOM 2348 N N . HIS B 1 87 ? -14.852 0.497 10.992 1 96.44 87 HIS B N 1
ATOM 2349 C CA . HIS B 1 87 ? -14.906 -0.947 11.195 1 96.44 87 HIS B CA 1
ATOM 2350 C C . HIS B 1 87 ? -16.188 -1.535 10.633 1 96.44 87 HIS B C 1
ATOM 2352 O O . HIS B 1 87 ? -16.641 -2.605 11.055 1 96.44 87 HIS B O 1
ATOM 2358 N N . ASP B 1 88 ? -16.844 -0.826 9.734 1 95.19 88 ASP B N 1
ATOM 2359 C CA . ASP B 1 88 ? -18.016 -1.322 9.031 1 95.19 88 ASP B CA 1
ATOM 2360 C C . ASP B 1 88 ? -17.719 -1.543 7.547 1 95.19 88 ASP B C 1
ATOM 2362 O O . ASP B 1 88 ? -16.547 -1.713 7.164 1 95.19 88 ASP B O 1
ATOM 2366 N N . HIS B 1 89 ? -18.734 -1.652 6.723 1 91.5 89 HIS B N 1
ATOM 2367 C CA . HIS B 1 89 ? -18.609 -2.018 5.316 1 91.5 89 HIS B CA 1
ATOM 2368 C C . HIS B 1 89 ? -17.672 -1.059 4.578 1 91.5 89 HIS B C 1
ATOM 2370 O O . HIS B 1 89 ? -17.125 -1.407 3.533 1 91.5 89 HIS B O 1
ATOM 2376 N N . ARG B 1 90 ? -17.422 0.116 5.129 1 96.94 90 ARG B N 1
ATOM 2377 C CA . ARG B 1 90 ? -16.594 1.129 4.484 1 96.94 90 ARG B CA 1
ATOM 2378 C C . ARG B 1 90 ? -15.117 0.741 4.539 1 96.94 90 ARG B C 1
ATOM 2380 O O . ARG B 1 90 ? -14.305 1.277 3.785 1 96.94 90 ARG B O 1
ATOM 2387 N N . GLN B 1 91 ? -14.766 -0.115 5.434 1 98 91 GLN B N 1
ATOM 2388 C CA . GLN B 1 91 ? -13.375 -0.414 5.738 1 98 91 GLN B CA 1
ATOM 2389 C C . GLN B 1 91 ? -12.648 -0.956 4.512 1 98 91 GLN B C 1
ATOM 2391 O O . GLN B 1 91 ? -11.508 -0.574 4.238 1 98 91 GLN B O 1
ATOM 2396 N N . ILE B 1 92 ? -13.273 -1.808 3.74 1 98.25 92 ILE B N 1
ATOM 2397 C CA . ILE B 1 92 ? -12.68 -2.404 2.549 1 98.25 92 ILE B CA 1
ATOM 2398 C C . ILE B 1 92 ? -12.422 -1.321 1.505 1 98.25 92 ILE B C 1
ATOM 2400 O O . ILE B 1 92 ? -11.406 -1.362 0.797 1 98.25 92 ILE B O 1
ATOM 2404 N N . ASP B 1 93 ? -13.289 -0.388 1.423 1 97.94 93 ASP B N 1
ATOM 2405 C CA . ASP B 1 93 ? -13.094 0.722 0.494 1 97.94 93 ASP B CA 1
ATOM 2406 C C . ASP B 1 93 ? -11.914 1.589 0.913 1 97.94 93 ASP B C 1
ATOM 2408 O O . ASP B 1 93 ? -11.164 2.08 0.065 1 97.94 93 ASP B O 1
ATOM 2412 N N . VAL B 1 94 ? -11.766 1.838 2.201 1 98.69 94 VAL B N 1
ATOM 2413 C CA . VAL B 1 94 ? -10.594 2.555 2.689 1 98.69 94 VAL B CA 1
ATOM 2414 C C . VAL B 1 94 ? -9.328 1.794 2.305 1 98.69 94 VAL B C 1
ATOM 2416 O O . VAL B 1 94 ? -8.367 2.385 1.797 1 98.69 94 VAL B O 1
ATOM 2419 N N . LEU B 1 95 ? -9.367 0.494 2.51 1 98.44 95 LEU B N 1
ATOM 2420 C CA . LEU B 1 95 ? -8.227 -0.349 2.186 1 98.44 95 LEU B CA 1
ATOM 2421 C C . LEU B 1 95 ? -7.895 -0.267 0.699 1 98.44 95 LEU B C 1
ATOM 2423 O O . LEU B 1 95 ? -6.723 -0.248 0.32 1 98.44 95 LEU B O 1
ATOM 2427 N N . ARG B 1 96 ? -8.898 -0.256 -0.13 1 98.5 96 ARG B N 1
ATOM 2428 C CA . ARG B 1 96 ? -8.703 -0.114 -1.569 1 98.5 96 ARG B CA 1
ATOM 2429 C C . ARG B 1 96 ? -7.922 1.155 -1.892 1 98.5 96 ARG B C 1
ATOM 2431 O O . ARG B 1 96 ? -6.961 1.12 -2.666 1 98.5 96 ARG B O 1
ATOM 2438 N N . TRP B 1 97 ? -8.266 2.254 -1.322 1 98.75 97 TRP B N 1
ATOM 2439 C CA . TRP B 1 97 ? -7.625 3.533 -1.602 1 98.75 97 TRP B CA 1
ATOM 2440 C C . TRP B 1 97 ? -6.215 3.57 -1.021 1 98.75 97 TRP B C 1
ATOM 2442 O O . TRP B 1 97 ? -5.301 4.141 -1.625 1 98.75 97 TRP B O 1
ATOM 2452 N N . LEU B 1 98 ? -6.051 2.99 0.226 1 98.62 98 LEU B N 1
ATOM 2453 C CA . LEU B 1 98 ? -4.707 2.904 0.787 1 98.62 98 LEU B CA 1
ATOM 2454 C C . LEU B 1 98 ? -3.787 2.094 -0.122 1 98.62 98 LEU B C 1
ATOM 2456 O O . LEU B 1 98 ? -2.65 2.492 -0.379 1 98.62 98 LEU B O 1
ATOM 2460 N N . SER B 1 99 ? -4.301 0.971 -0.579 1 98.19 99 SER B N 1
ATOM 2461 C CA . SER B 1 99 ? -3.535 0.108 -1.472 1 98.19 99 SER B CA 1
ATOM 2462 C C . SER B 1 99 ? -3.23 0.808 -2.793 1 98.19 99 SER B C 1
ATOM 2464 O O . SER B 1 99 ? -2.086 0.814 -3.248 1 98.19 99 SER B O 1
ATOM 2466 N N . TRP B 1 100 ? -4.242 1.397 -3.416 1 98.56 100 TRP B N 1
ATOM 2467 C CA . TRP B 1 100 ? -4.094 2.096 -4.688 1 98.56 100 TRP B CA 1
ATOM 2468 C C . TRP B 1 100 ? -3.1 3.244 -4.57 1 98.56 100 TRP B C 1
ATOM 2470 O O . TRP B 1 100 ? -2.246 3.428 -5.441 1 98.56 100 TRP B O 1
ATOM 2480 N N . ASP B 1 101 ? -3.252 3.977 -3.533 1 98.44 101 ASP B N 1
ATOM 2481 C CA . ASP B 1 101 ? -2.369 5.109 -3.273 1 98.44 101 ASP B CA 1
ATOM 2482 C C . ASP B 1 101 ? -0.909 4.664 -3.213 1 98.44 101 ASP B C 1
ATOM 2484 O O . ASP B 1 101 ? -0.055 5.223 -3.904 1 98.44 101 ASP B O 1
ATOM 2488 N N . ALA B 1 102 ? -0.61 3.676 -2.406 1 95.69 102 ALA B N 1
ATOM 2489 C CA . ALA B 1 102 ? 0.752 3.186 -2.213 1 95.69 102 ALA B CA 1
ATOM 2490 C C . ALA B 1 102 ? 1.339 2.668 -3.523 1 95.69 102 ALA B C 1
ATOM 2492 O O . ALA B 1 102 ? 2.529 2.846 -3.793 1 95.69 102 ALA B O 1
ATOM 2493 N N . SER B 1 103 ? 0.501 2.156 -4.332 1 95.44 103 SER B N 1
ATOM 2494 C CA . SER B 1 103 ? 0.975 1.471 -5.531 1 95.44 103 SER B CA 1
ATOM 2495 C C . SER B 1 103 ? 1.033 2.42 -6.723 1 95.44 103 SER B C 1
ATOM 2497 O O . SER B 1 103 ? 1.819 2.211 -7.652 1 95.44 103 SER B O 1
ATOM 2499 N N . HIS B 1 104 ? 0.198 3.523 -6.699 1 96.69 104 HIS B N 1
ATOM 2500 C CA . HIS B 1 104 ? 0.003 4.164 -7.992 1 96.69 104 HIS B CA 1
ATOM 2501 C C . HIS B 1 104 ? 0.058 5.684 -7.871 1 96.69 104 HIS B C 1
ATOM 2503 O O . HIS B 1 104 ? 0.242 6.387 -8.867 1 96.69 104 HIS B O 1
ATOM 2509 N N . PHE B 1 105 ? -0.163 6.238 -6.742 1 98.31 105 PHE B N 1
ATOM 2510 C CA . PHE B 1 105 ? -0.417 7.672 -6.73 1 98.31 105 PHE B CA 1
ATOM 2511 C C . PHE B 1 105 ? 0.672 8.414 -5.961 1 98.31 105 PHE B C 1
ATOM 2513 O O . PHE B 1 105 ? 1.607 8.945 -6.559 1 98.31 105 PHE B O 1
ATOM 2520 N N . THR B 1 106 ? 0.782 8.211 -4.609 1 97.88 106 THR B N 1
ATOM 2521 C CA . THR B 1 106 ? 1.691 8.977 -3.768 1 97.88 106 THR B CA 1
ATOM 2522 C C . THR B 1 106 ? 3.143 8.711 -4.152 1 97.88 106 THR B C 1
ATOM 2524 O O . THR B 1 106 ? 3.996 9.594 -4.039 1 97.88 106 THR B O 1
ATOM 2527 N N . ARG B 1 107 ? 3.414 7.52 -4.633 1 95.81 107 ARG B N 1
ATOM 2528 C CA . ARG B 1 107 ? 4.789 7.156 -4.953 1 95.81 107 ARG B CA 1
ATOM 2529 C C . ARG B 1 107 ? 5.383 8.109 -5.984 1 95.81 107 ARG B C 1
ATOM 2531 O O . ARG B 1 107 ? 6.57 8.43 -5.93 1 95.81 107 ARG B O 1
ATOM 2538 N N . HIS B 1 108 ? 4.609 8.625 -6.914 1 98 108 HIS B N 1
ATOM 2539 C CA . HIS B 1 108 ? 5.121 9.516 -7.953 1 98 108 HIS B CA 1
ATOM 2540 C C . HIS B 1 108 ? 5.34 10.922 -7.414 1 98 108 HIS B C 1
ATOM 2542 O O . HIS B 1 108 ? 6.324 11.578 -7.766 1 98 108 HIS B O 1
ATOM 2548 N N . GLY B 1 109 ? 4.363 11.422 -6.602 1 98.31 109 GLY B N 1
ATOM 2549 C CA . GLY B 1 109 ? 4.613 12.672 -5.891 1 98.31 109 GLY B CA 1
ATOM 2550 C C . GLY B 1 109 ? 5.828 12.609 -4.98 1 98.31 109 GLY B C 1
ATOM 2551 O O . GLY B 1 109 ? 6.594 13.57 -4.891 1 98.31 109 GLY B O 1
ATOM 2552 N N . ALA B 1 110 ? 6.008 11.484 -4.324 1 97.81 110 ALA B N 1
ATOM 2553 C CA . ALA B 1 110 ? 7.148 11.273 -3.438 1 97.81 110 ALA B CA 1
ATOM 2554 C C . ALA B 1 110 ? 8.461 11.281 -4.219 1 97.81 110 ALA B C 1
ATOM 2556 O O . ALA B 1 110 ? 9.484 11.75 -3.721 1 97.81 110 ALA B O 1
ATOM 2557 N N . THR B 1 111 ? 8.43 10.672 -5.438 1 97.81 111 THR B N 1
ATOM 2558 C CA . THR B 1 111 ? 9.602 10.703 -6.297 1 97.81 111 THR B CA 1
ATOM 2559 C C . THR B 1 111 ? 9.992 12.141 -6.633 1 97.81 111 THR B C 1
ATOM 2561 O O . THR B 1 111 ? 11.164 12.5 -6.57 1 97.81 111 THR B O 1
ATOM 2564 N N . LEU B 1 112 ? 9.008 12.93 -6.965 1 98.69 112 LEU B N 1
ATOM 2565 C CA . LEU B 1 112 ? 9.266 14.336 -7.254 1 98.69 112 LEU B CA 1
ATOM 2566 C C . LEU B 1 112 ? 9.781 15.062 -6.016 1 98.69 112 LEU B C 1
ATOM 2568 O O . LEU B 1 112 ? 10.734 15.836 -6.098 1 98.69 112 LEU B O 1
ATOM 2572 N N . TRP B 1 113 ? 9.141 14.789 -4.895 1 98.31 113 TRP B N 1
ATOM 2573 C CA . TRP B 1 113 ? 9.578 15.344 -3.617 1 98.31 113 TRP B CA 1
ATOM 2574 C C . TRP B 1 113 ? 11.039 14.984 -3.344 1 98.31 113 TRP B C 1
ATOM 2576 O O . TRP B 1 113 ? 11.828 15.844 -2.943 1 98.31 113 TRP B O 1
ATOM 2586 N N . PHE B 1 114 ? 11.43 13.781 -3.645 1 97.5 114 PHE B N 1
ATOM 2587 C CA . PHE B 1 114 ? 12.789 13.328 -3.41 1 97.5 114 PHE B CA 1
ATOM 2588 C C . PHE B 1 114 ? 13.766 14.023 -4.355 1 97.5 114 PHE B C 1
ATOM 2590 O O . PHE B 1 114 ? 14.805 14.516 -3.924 1 97.5 114 PHE B O 1
ATOM 2597 N N . GLU B 1 115 ? 13.43 14.094 -5.602 1 98.06 115 GLU B N 1
ATOM 2598 C CA . GLU B 1 115 ? 14.312 14.648 -6.625 1 98.06 115 GLU B CA 1
ATOM 2599 C C . GLU B 1 115 ? 14.539 16.141 -6.402 1 98.06 115 GLU B C 1
ATOM 2601 O O . GLU B 1 115 ? 15.672 16.625 -6.512 1 98.06 115 GLU B O 1
ATOM 2606 N N . TYR B 1 116 ? 13.516 16.828 -5.996 1 97.62 116 TYR B N 1
ATOM 2607 C CA . TYR B 1 116 ? 13.617 18.281 -5.953 1 97.62 116 TYR B CA 1
ATOM 2608 C C . TYR B 1 116 ? 14.055 18.766 -4.574 1 97.62 116 TYR B C 1
ATOM 2610 O O . TYR B 1 116 ? 14.719 19.781 -4.449 1 97.62 116 TYR B O 1
ATOM 2618 N N . LEU B 1 117 ? 13.664 17.984 -3.52 1 96.5 117 LEU B N 1
ATOM 2619 C CA . LEU B 1 117 ? 13.844 18.562 -2.189 1 96.5 117 LEU B CA 1
ATOM 2620 C C . LEU B 1 117 ? 14.867 17.766 -1.387 1 96.5 117 LEU B C 1
ATOM 2622 O O . LEU B 1 117 ? 15.562 18.328 -0.532 1 96.5 117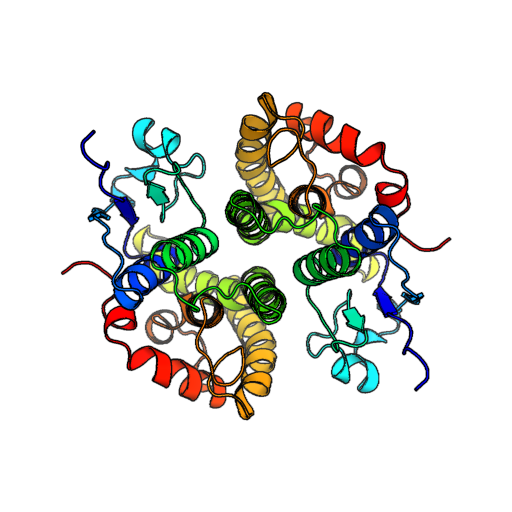 LEU B O 1
ATOM 2626 N N . ILE B 1 118 ? 15.039 16.516 -1.62 1 95.56 118 ILE B N 1
ATOM 2627 C CA . ILE B 1 118 ? 15.891 15.68 -0.766 1 95.56 118 ILE B CA 1
ATOM 2628 C C . ILE B 1 118 ? 17.25 15.5 -1.418 1 95.56 118 ILE B C 1
ATOM 2630 O O . ILE B 1 118 ? 18.281 15.781 -0.803 1 95.56 118 ILE B O 1
ATOM 2634 N N . LYS B 1 119 ? 17.297 15.086 -2.68 1 94.56 119 LYS B N 1
ATOM 2635 C CA . LYS B 1 119 ? 18.531 14.797 -3.406 1 94.56 119 LYS B CA 1
ATOM 2636 C C . LYS B 1 119 ? 19.484 15.992 -3.365 1 94.56 119 LYS B C 1
ATOM 2638 O O . LYS B 1 119 ? 20.672 15.828 -3.109 1 94.56 119 LYS B O 1
ATOM 2643 N N . PRO B 1 120 ? 18.984 17.203 -3.539 1 94.5 120 PRO B N 1
ATOM 2644 C CA . PRO B 1 120 ? 19.891 18.344 -3.527 1 94.5 120 PRO B CA 1
ATOM 2645 C C . PRO B 1 120 ? 20.516 18.594 -2.152 1 94.5 120 PRO B C 1
ATOM 2647 O O . PRO B 1 120 ? 21.625 19.125 -2.059 1 94.5 120 PRO B O 1
ATOM 2650 N N . LEU B 1 121 ? 19.844 18.203 -1.114 1 91.12 121 LEU B N 1
ATOM 2651 C CA . LEU B 1 121 ? 20.375 18.375 0.237 1 91.12 121 LEU B CA 1
ATOM 2652 C C . LEU B 1 121 ? 21.625 17.547 0.446 1 91.12 121 LEU B C 1
ATOM 2654 O O . LEU B 1 121 ? 22.453 17.859 1.312 1 91.12 121 LEU B O 1
ATOM 2658 N N . TRP B 1 122 ? 21.812 16.547 -0.353 1 89.88 122 TRP B N 1
ATOM 2659 C CA . TRP B 1 122 ? 22.969 15.656 -0.209 1 89.88 122 TRP B CA 1
ATOM 2660 C C . TRP B 1 122 ? 23.938 15.828 -1.369 1 89.88 122 TRP B C 1
ATOM 2662 O O . TRP B 1 122 ? 24.75 14.945 -1.644 1 89.88 122 TRP B O 1
ATOM 2672 N N . GLY B 1 123 ? 23.734 16.875 -2.113 1 92.69 123 GLY B N 1
ATOM 2673 C CA . GLY B 1 123 ? 24.656 17.234 -3.176 1 92.69 123 GLY B CA 1
ATOM 2674 C C . GLY B 1 123 ? 24.312 16.609 -4.508 1 92.69 123 GLY B C 1
ATOM 2675 O O . GLY B 1 123 ? 25.078 16.688 -5.465 1 92.69 123 GLY B O 1
ATOM 2676 N N . GLY B 1 124 ? 23.203 16 -4.539 1 94.44 124 GLY B N 1
ATOM 2677 C CA . GLY B 1 124 ? 22.766 15.391 -5.785 1 94.44 124 GLY B CA 1
ATOM 2678 C C . GLY B 1 124 ? 22.031 16.344 -6.695 1 94.44 124 GLY B C 1
ATOM 2679 O O . GLY B 1 124 ? 21.531 17.375 -6.246 1 94.44 124 GLY B O 1
ATOM 2680 N N . GLU B 1 125 ? 22.047 15.938 -7.992 1 95.12 125 GLU B N 1
ATOM 2681 C CA . GLU B 1 125 ? 21.266 16.688 -8.969 1 95.12 125 GLU B CA 1
ATOM 2682 C C . GLU B 1 125 ? 20.016 15.906 -9.383 1 95.12 125 GLU B C 1
ATOM 2684 O O . GLU B 1 125 ? 20.062 14.688 -9.547 1 95.12 125 GLU B O 1
ATOM 2689 N N . PRO B 1 126 ? 18.969 16.672 -9.555 1 95.31 126 PRO B N 1
ATOM 2690 C CA . PRO B 1 126 ? 17.766 15.984 -10.016 1 95.31 126 PRO B CA 1
ATOM 2691 C C . PRO B 1 126 ? 17.969 15.258 -11.344 1 95.31 126 PRO B C 1
ATOM 2693 O O . PRO B 1 126 ? 18.688 15.75 -12.219 1 95.31 126 PRO B O 1
ATOM 2696 N N . ASP B 1 127 ? 17.406 14.102 -11.445 1 96.38 127 ASP B N 1
ATOM 2697 C CA . ASP B 1 127 ? 17.438 13.32 -12.68 1 96.38 127 ASP B CA 1
ATOM 2698 C C . ASP B 1 127 ? 16.234 13.633 -13.562 1 96.38 127 ASP B C 1
ATOM 2700 O O . ASP B 1 127 ? 15.117 13.219 -13.258 1 96.38 127 ASP B O 1
ATOM 2704 N N . VAL B 1 128 ? 16.453 14.227 -14.68 1 96.88 128 VAL B N 1
ATOM 2705 C CA . VAL B 1 128 ? 15.406 14.758 -15.539 1 96.88 128 VAL B CA 1
ATOM 2706 C C . VAL B 1 128 ? 14.523 13.617 -16.047 1 96.88 128 VAL B C 1
ATOM 2708 O O . VAL B 1 128 ? 13.297 13.758 -16.109 1 96.88 128 VAL B O 1
ATOM 2711 N N . ALA B 1 129 ? 15.109 12.508 -16.406 1 96.38 129 ALA B N 1
ATOM 2712 C CA . ALA B 1 129 ? 14.344 11.367 -16.906 1 96.38 129 ALA B CA 1
ATOM 2713 C C . ALA B 1 129 ? 13.406 10.82 -15.828 1 96.38 129 ALA B C 1
ATOM 2715 O O . ALA B 1 129 ? 12.25 10.492 -16.109 1 96.38 129 ALA B O 1
ATOM 2716 N N . VAL B 1 130 ? 13.867 10.75 -14.602 1 96.38 130 VAL B N 1
ATOM 2717 C CA . VAL B 1 130 ? 13.078 10.273 -13.469 1 96.38 130 VAL B CA 1
ATOM 2718 C C . VAL B 1 130 ? 11.93 11.234 -13.188 1 96.38 130 VAL B C 1
ATOM 2720 O O . VAL B 1 130 ? 10.797 10.812 -12.961 1 96.38 130 VAL B O 1
ATOM 2723 N N . ILE B 1 131 ? 12.234 12.523 -13.258 1 98.31 131 ILE B N 1
ATOM 2724 C CA . ILE B 1 131 ? 11.25 13.57 -12.992 1 98.31 131 ILE B CA 1
ATOM 2725 C C . ILE B 1 131 ? 10.141 13.516 -14.031 1 98.31 131 ILE B C 1
ATOM 2727 O O . ILE B 1 131 ? 8.953 13.531 -13.688 1 98.31 131 ILE B O 1
ATOM 2731 N N . GLU B 1 132 ? 10.5 13.414 -15.25 1 98.38 132 GLU B N 1
ATOM 2732 C CA . GLU B 1 132 ? 9.508 13.398 -16.312 1 98.38 132 GLU B CA 1
ATOM 2733 C C . GLU B 1 132 ? 8.625 12.156 -16.234 1 98.38 132 GLU B C 1
ATOM 2735 O O . GLU B 1 132 ? 7.418 12.234 -16.453 1 98.38 132 GLU B O 1
ATOM 2740 N N . GLU B 1 133 ? 9.25 11.055 -15.93 1 97.38 133 GLU B N 1
ATOM 2741 C CA . GLU B 1 133 ? 8.477 9.828 -15.75 1 97.38 133 GLU B CA 1
ATOM 2742 C C . GLU B 1 133 ? 7.516 9.945 -14.57 1 97.38 133 GLU B C 1
ATOM 2744 O O . GLU B 1 133 ? 6.359 9.531 -14.664 1 97.38 133 GLU B O 1
ATOM 2749 N N . ALA B 1 134 ? 7.98 10.508 -13.492 1 98.44 134 ALA B N 1
ATOM 2750 C CA . ALA B 1 134 ? 7.152 10.688 -12.305 1 98.44 134 ALA B CA 1
ATOM 2751 C C . ALA B 1 134 ? 5.977 11.617 -12.586 1 98.44 134 ALA B C 1
ATOM 2753 O O . ALA B 1 134 ? 4.852 11.352 -12.148 1 98.44 134 ALA B O 1
ATOM 2754 N N . LYS B 1 135 ? 6.23 12.711 -13.266 1 98.75 135 LYS B N 1
ATOM 2755 C CA . LYS B 1 135 ? 5.16 13.648 -13.609 1 98.75 135 LYS B CA 1
ATOM 2756 C C . LYS B 1 135 ? 4.125 12.992 -14.516 1 98.75 135 LYS B C 1
ATOM 2758 O O . LYS B 1 135 ? 2.922 13.18 -14.328 1 98.75 135 LYS B O 1
ATOM 2763 N N . THR B 1 136 ? 4.602 12.234 -15.477 1 98.75 136 THR B N 1
ATOM 2764 C CA . THR B 1 136 ? 3.707 11.531 -16.391 1 98.75 136 THR B CA 1
ATOM 2765 C C . THR B 1 136 ? 2.82 10.555 -15.617 1 98.75 136 THR B C 1
ATOM 2767 O O . THR B 1 136 ? 1.603 10.523 -15.812 1 98.75 136 THR B O 1
ATOM 2770 N N . ASN B 1 137 ? 3.447 9.781 -14.781 1 98.31 137 ASN B N 1
ATOM 2771 C CA . ASN B 1 137 ? 2.691 8.797 -14.008 1 98.31 137 ASN B CA 1
ATOM 2772 C C . ASN B 1 137 ? 1.756 9.469 -13.008 1 98.31 137 ASN B C 1
ATOM 2774 O O . ASN B 1 137 ? 0.637 9.008 -12.789 1 98.31 137 ASN B O 1
ATOM 2778 N N . PHE B 1 138 ? 2.223 10.562 -12.352 1 98.75 138 PHE B N 1
ATOM 2779 C CA . PHE B 1 138 ? 1.341 11.312 -11.461 1 98.75 138 PHE B CA 1
ATOM 2780 C C . PHE B 1 138 ? 0.082 11.758 -12.203 1 98.75 138 PHE B C 1
ATOM 2782 O O . PHE B 1 138 ? -1.031 11.57 -11.703 1 98.75 138 PHE B O 1
ATOM 2789 N N . ARG B 1 139 ? 0.228 12.289 -13.406 1 98.81 139 ARG B N 1
ATOM 2790 C CA . ARG B 1 139 ? -0.901 12.773 -14.195 1 98.81 139 ARG B CA 1
ATOM 2791 C C . ARG B 1 139 ? -1.866 11.641 -14.523 1 98.81 139 ARG B C 1
ATOM 2793 O O . ARG B 1 139 ? -3.084 11.812 -14.438 1 98.81 139 ARG B O 1
ATOM 2800 N N . LEU B 1 140 ? -1.288 10.516 -14.875 1 98.38 140 LEU B N 1
ATOM 2801 C CA . LEU B 1 140 ? -2.098 9.352 -15.227 1 98.38 140 LEU B CA 1
ATOM 2802 C C . LEU B 1 140 ? -3.006 8.953 -14.062 1 98.38 140 LEU B C 1
ATOM 2804 O O . LEU B 1 140 ? -4.215 8.781 -14.242 1 98.38 140 LEU B O 1
ATOM 2808 N N . HIS B 1 141 ? -2.492 8.844 -12.93 1 98.69 141 HIS B N 1
ATOM 2809 C CA . HIS B 1 141 ? -3.244 8.344 -11.781 1 98.69 141 HIS B CA 1
ATOM 2810 C C . HIS B 1 141 ? -4.066 9.461 -11.141 1 98.69 141 HIS B C 1
ATOM 2812 O O . HIS B 1 141 ? -5.148 9.211 -10.602 1 98.69 141 HIS B O 1
ATOM 2818 N N . ALA B 1 142 ? -3.561 10.719 -11.203 1 98.88 142 ALA B N 1
ATOM 2819 C CA . ALA B 1 142 ? -4.336 11.852 -10.719 1 98.88 142 ALA B CA 1
ATOM 2820 C C . ALA B 1 142 ? -5.66 11.977 -11.461 1 98.88 142 ALA B C 1
ATOM 2822 O O . ALA B 1 142 ? -6.672 12.383 -10.891 1 98.88 142 ALA B O 1
ATOM 2823 N N . ARG B 1 143 ? -5.684 11.617 -12.68 1 98.75 143 ARG B N 1
ATOM 2824 C CA . ARG B 1 143 ? -6.926 11.656 -13.445 1 98.75 143 ARG B CA 1
ATOM 2825 C C . ARG B 1 143 ? -7.969 10.727 -12.844 1 98.75 143 ARG B C 1
ATOM 2827 O O . ARG B 1 143 ? -9.141 11.086 -12.734 1 98.75 143 ARG B O 1
ATOM 2834 N N . VAL B 1 144 ? -7.566 9.539 -12.445 1 98.69 144 VAL B N 1
ATOM 2835 C CA . VAL B 1 144 ? -8.461 8.57 -11.82 1 98.69 144 VAL B CA 1
ATOM 2836 C C . VAL B 1 144 ? -9.055 9.172 -10.539 1 98.69 144 VAL B C 1
ATOM 2838 O O . VAL B 1 144 ? -10.273 9.141 -10.344 1 98.69 144 VAL B O 1
ATOM 2841 N N . LEU B 1 145 ? -8.195 9.719 -9.695 1 98.88 145 LEU B N 1
ATOM 2842 C CA . LEU B 1 145 ? -8.648 10.297 -8.438 1 98.88 145 LEU B CA 1
ATOM 2843 C C . LEU B 1 145 ? -9.5 11.531 -8.672 1 98.88 145 LEU B C 1
ATOM 2845 O O . LEU B 1 145 ? -10.516 11.734 -8 1 98.88 145 LEU B O 1
ATOM 2849 N N . ASP B 1 146 ? -9.047 12.367 -9.625 1 98.88 146 ASP B N 1
ATOM 2850 C CA . ASP B 1 146 ? -9.781 13.594 -9.93 1 98.88 146 ASP B CA 1
ATOM 2851 C C . ASP B 1 146 ? -11.203 13.289 -10.391 1 98.88 146 ASP B C 1
ATOM 2853 O O . ASP B 1 146 ? -12.156 13.922 -9.938 1 98.88 146 ASP B O 1
ATOM 2857 N N . ASP B 1 147 ? -11.352 12.297 -11.273 1 98.69 147 ASP B N 1
ATOM 2858 C CA . ASP B 1 147 ? -12.672 11.883 -11.742 1 98.69 147 ASP B CA 1
ATOM 2859 C C . ASP B 1 147 ? -13.516 11.344 -10.594 1 98.69 147 ASP B C 1
ATOM 2861 O O . ASP B 1 147 ? -14.719 11.617 -10.516 1 98.69 147 ASP B O 1
ATOM 2865 N N . HIS B 1 148 ? -12.914 10.578 -9.734 1 98.44 148 HIS B N 1
ATOM 2866 C CA . HIS B 1 148 ? -13.609 10.023 -8.586 1 98.44 148 HIS B CA 1
ATOM 2867 C C . HIS B 1 148 ? -14.117 11.125 -7.664 1 98.44 148 HIS B C 1
ATOM 2869 O O . HIS B 1 148 ? -15.242 11.047 -7.156 1 98.44 148 HIS B O 1
ATOM 2875 N N . LEU B 1 149 ? -13.375 12.188 -7.477 1 98.75 149 LEU B N 1
ATOM 2876 C CA . LEU B 1 149 ? -13.664 13.25 -6.52 1 98.75 149 LEU B CA 1
ATOM 2877 C C . LEU B 1 149 ? -14.609 14.281 -7.125 1 98.75 149 LEU B C 1
ATOM 2879 O O . LEU B 1 149 ? -15.055 15.203 -6.434 1 98.75 149 LEU B O 1
ATOM 2883 N N . ALA B 1 150 ? -14.883 14.141 -8.383 1 98.56 150 ALA B N 1
ATOM 2884 C CA . ALA B 1 150 ? -15.75 15.094 -9.07 1 98.56 150 ALA B CA 1
ATOM 2885 C C . ALA B 1 150 ? -17.109 15.211 -8.383 1 98.56 150 ALA B C 1
ATOM 2887 O O . ALA B 1 150 ? -17.75 16.266 -8.43 1 98.56 150 ALA B O 1
ATOM 2888 N N . THR B 1 151 ? -17.531 14.164 -7.73 1 98.12 151 THR B N 1
ATOM 2889 C CA . THR B 1 151 ? -18.859 14.148 -7.129 1 98.12 151 THR B CA 1
ATOM 2890 C C . THR B 1 151 ? -18.781 13.812 -5.645 1 98.12 151 THR B C 1
ATOM 2892 O O . THR B 1 151 ? -19.766 13.383 -5.047 1 98.12 151 THR B O 1
ATOM 2895 N N . ARG B 1 152 ? -17.641 13.922 -5.105 1 98.25 152 ARG B N 1
ATOM 2896 C CA . ARG B 1 152 ? -17.438 13.508 -3.721 1 98.25 152 ARG B CA 1
ATOM 2897 C C . ARG B 1 152 ? -16.609 14.539 -2.963 1 98.25 152 ARG B C 1
ATOM 2899 O O . ARG B 1 152 ? -15.68 15.125 -3.518 1 98.25 152 ARG B O 1
ATOM 2906 N N . ASP B 1 153 ? -16.859 14.703 -1.703 1 98.44 153 ASP B N 1
ATOM 2907 C CA . ASP B 1 153 ? -16.109 15.617 -0.856 1 98.44 153 ASP B CA 1
ATOM 2908 C C . ASP B 1 153 ? -14.789 14.992 -0.407 1 98.44 153 ASP B C 1
ATOM 2910 O O . ASP B 1 153 ? -13.789 15.695 -0.213 1 98.44 153 ASP B O 1
ATOM 2914 N N . PHE B 1 154 ? -14.82 13.695 -0.189 1 98.75 154 PHE B N 1
ATOM 2915 C CA . PHE B 1 154 ? -13.664 12.922 0.255 1 98.75 154 PHE B CA 1
ATOM 2916 C C . PHE B 1 154 ? -13.578 11.602 -0.499 1 98.75 154 PHE B C 1
ATOM 2918 O O . PHE B 1 154 ? -14.461 11.281 -1.304 1 98.75 154 PHE B O 1
ATOM 2925 N N . ALA B 1 155 ? -12.539 10.828 -0.301 1 98.5 155 ALA B N 1
ATOM 2926 C CA . ALA B 1 155 ? -12.312 9.578 -1.02 1 98.5 155 ALA B CA 1
ATOM 2927 C C . ALA B 1 155 ? -13.508 8.641 -0.871 1 98.5 155 ALA B C 1
ATOM 2929 O O . ALA B 1 155 ? -13.875 7.934 -1.813 1 98.5 155 ALA B O 1
ATOM 2930 N N . LEU B 1 156 ? -14.133 8.648 0.332 1 97.5 156 LEU B N 1
ATOM 2931 C CA . LEU B 1 156 ? -15.266 7.766 0.556 1 97.5 156 LEU B CA 1
ATOM 2932 C C . LEU B 1 156 ? -16.578 8.547 0.564 1 97.5 156 LEU B C 1
ATOM 2934 O O . LEU B 1 156 ? -17.5 8.219 1.312 1 97.5 156 LEU B O 1
ATOM 2938 N N . GLY B 1 157 ? -16.625 9.547 -0.225 1 96.56 157 GLY B N 1
ATOM 2939 C CA . GLY B 1 157 ? -17.875 10.305 -0.302 1 96.56 157 GLY B CA 1
ATOM 2940 C C . GLY B 1 157 ? -17.875 11.531 0.588 1 96.56 157 GLY B C 1
ATOM 2941 O O . GLY B 1 157 ? -17.141 12.492 0.343 1 96.56 157 GLY B O 1
ATOM 2942 N N . THR B 1 158 ? -18.656 11.469 1.639 1 95.88 158 THR B N 1
ATOM 2943 C CA . THR B 1 158 ? -18.828 12.656 2.469 1 95.88 158 THR B CA 1
ATOM 2944 C C . THR B 1 158 ?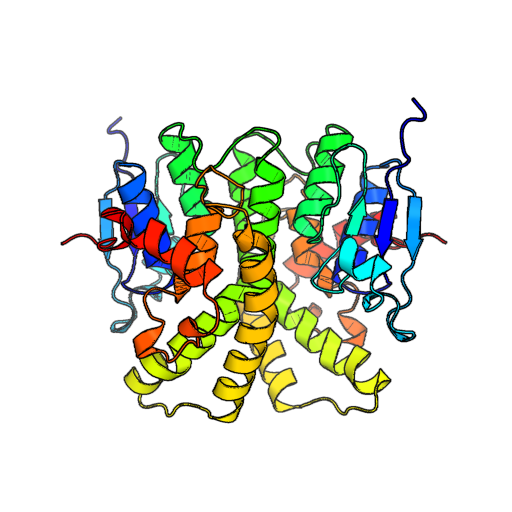 -18.062 12.508 3.781 1 95.88 158 THR B C 1
ATOM 2946 O O . THR B 1 158 ? -18.047 13.43 4.605 1 95.88 158 THR B O 1
ATOM 2949 N N . THR B 1 159 ? -17.422 11.43 3.918 1 94.94 159 THR B N 1
ATOM 2950 C CA . THR B 1 159 ? -16.734 11.172 5.18 1 94.94 159 THR B CA 1
ATOM 2951 C C . THR B 1 159 ? -15.227 11.117 4.98 1 94.94 159 THR B C 1
ATOM 2953 O O . THR B 1 159 ? -14.734 10.383 4.121 1 94.94 159 THR B O 1
ATOM 2956 N N . MET B 1 160 ? -14.531 11.914 5.801 1 97.94 160 MET B N 1
ATOM 2957 C CA . MET B 1 160 ? -13.07 11.875 5.785 1 97.94 160 MET B CA 1
ATOM 2958 C C . MET B 1 160 ? -12.547 10.672 6.551 1 97.94 160 MET B C 1
ATOM 2960 O O . MET B 1 160 ? -13.039 10.352 7.633 1 97.94 160 MET B O 1
ATOM 2964 N N . THR B 1 161 ? -11.656 9.953 6.031 1 98.69 161 THR B N 1
ATOM 2965 C CA . THR B 1 161 ? -11.023 8.805 6.672 1 98.69 161 THR B CA 1
ATOM 2966 C C . THR B 1 161 ? -9.508 8.883 6.531 1 98.69 161 THR B C 1
ATOM 2968 O O . THR B 1 161 ? -8.977 9.836 5.969 1 98.69 161 THR B O 1
ATOM 2971 N N . VAL B 1 162 ? -8.781 7.855 7.008 1 98.88 162 VAL B N 1
ATOM 2972 C CA . VAL B 1 162 ? -7.332 7.742 6.898 1 98.88 162 VAL B CA 1
ATOM 2973 C C . VAL B 1 162 ? -6.922 7.77 5.43 1 98.88 162 VAL B C 1
ATOM 2975 O O . VAL B 1 162 ? -5.809 8.188 5.098 1 98.88 162 VAL B O 1
ATOM 2978 N N . ALA B 1 163 ? -7.809 7.309 4.516 1 98.88 163 ALA B N 1
ATOM 2979 C CA . ALA B 1 163 ? -7.5 7.293 3.09 1 98.88 163 ALA B CA 1
ATOM 2980 C C . ALA B 1 163 ? -7.191 8.695 2.578 1 98.88 163 ALA B C 1
ATOM 2982 O O . ALA B 1 163 ? -6.316 8.875 1.729 1 98.88 163 ALA B O 1
ATOM 2983 N N . ASP B 1 164 ? -7.914 9.688 3.076 1 98.94 164 ASP B N 1
ATOM 2984 C CA . ASP B 1 164 ? -7.707 11.062 2.625 1 98.94 164 ASP B CA 1
ATOM 2985 C C . ASP B 1 164 ? -6.32 11.562 3.018 1 98.94 164 ASP B C 1
ATOM 2987 O O . ASP B 1 164 ? -5.652 12.234 2.229 1 98.94 164 ASP B O 1
ATOM 2991 N N . PHE B 1 165 ? -5.879 11.25 4.227 1 98.88 165 PHE B N 1
ATOM 2992 C CA . PHE B 1 165 ? -4.551 11.656 4.676 1 98.88 165 PHE B CA 1
ATOM 2993 C C . PHE B 1 165 ? -3.469 10.93 3.883 1 98.88 165 PHE B C 1
ATOM 2995 O O . PHE B 1 165 ? -2.441 11.523 3.541 1 98.88 165 PHE B O 1
ATOM 3002 N N . ALA B 1 166 ? -3.688 9.648 3.613 1 98.81 166 ALA B N 1
ATOM 3003 C CA . ALA B 1 166 ? -2.721 8.883 2.834 1 98.81 166 ALA B CA 1
ATOM 3004 C C . ALA B 1 166 ? -2.584 9.445 1.422 1 98.81 166 ALA B C 1
ATOM 3006 O O . ALA B 1 166 ? -1.472 9.688 0.951 1 98.81 166 ALA B O 1
ATOM 3007 N N . LEU B 1 167 ? -3.68 9.672 0.751 1 98.88 167 LEU B N 1
ATOM 3008 C CA . LEU B 1 167 ? -3.713 10.156 -0.625 1 98.88 167 LEU B CA 1
ATOM 3009 C C . LEU B 1 167 ? -3.08 11.539 -0.731 1 98.88 167 LEU B C 1
ATOM 3011 O O . LEU B 1 167 ? -2.48 11.875 -1.756 1 98.88 167 LEU B O 1
ATOM 3015 N N . ALA B 1 168 ? -3.156 12.328 0.303 1 98.81 168 ALA B N 1
ATOM 3016 C CA . ALA B 1 168 ? -2.734 13.727 0.25 1 98.81 168 ALA B CA 1
ATOM 3017 C C . ALA B 1 168 ? -1.28 13.883 0.689 1 98.81 168 ALA B C 1
ATOM 3019 O O . ALA B 1 168 ? -0.732 14.984 0.673 1 98.81 168 ALA B O 1
ATOM 3020 N N . ALA B 1 169 ? -0.604 12.852 1.013 1 98.44 169 ALA B N 1
ATOM 3021 C CA . ALA B 1 169 ? 0.652 12.852 1.759 1 98.44 169 ALA B CA 1
ATOM 3022 C C . ALA B 1 169 ? 1.703 13.711 1.058 1 98.44 169 ALA B C 1
ATOM 3024 O O . ALA B 1 169 ? 2.488 14.398 1.712 1 98.44 169 ALA B O 1
ATOM 3025 N N . ALA B 1 170 ? 1.758 13.727 -0.257 1 98.56 170 ALA B N 1
ATOM 3026 C CA . ALA B 1 170 ? 2.811 14.43 -0.99 1 98.56 170 ALA B CA 1
ATOM 3027 C C . ALA B 1 170 ? 2.379 15.844 -1.349 1 98.56 170 ALA B C 1
ATOM 3029 O O . ALA B 1 170 ? 3.205 16.672 -1.734 1 98.56 170 ALA B O 1
ATOM 3030 N N . LEU B 1 171 ? 1.114 16.156 -1.18 1 98.62 171 LEU B N 1
ATOM 3031 C CA . LEU B 1 171 ? 0.536 17.344 -1.805 1 98.62 171 LEU B CA 1
ATOM 3032 C C . LEU B 1 171 ? 0.933 18.594 -1.047 1 98.62 171 LEU B C 1
ATOM 3034 O O . LEU B 1 171 ? 0.927 19.703 -1.612 1 98.62 171 LEU B O 1
ATOM 3038 N N . PRO B 1 172 ? 1.256 18.5 0.228 1 98.12 172 PRO B N 1
ATOM 3039 C CA . PRO B 1 172 ? 1.792 19.688 0.893 1 98.12 172 PRO B CA 1
ATOM 3040 C C . PRO B 1 172 ? 3.051 20.219 0.215 1 98.12 172 PRO B C 1
ATOM 3042 O O . PRO B 1 172 ? 3.4 21.391 0.391 1 98.12 172 PRO B O 1
ATOM 3045 N N . PHE B 1 173 ? 3.709 19.438 -0.581 1 97.75 173 PHE B N 1
ATOM 3046 C CA . PHE B 1 173 ? 4.969 19.812 -1.214 1 97.75 173 PHE B CA 1
ATOM 3047 C C . PHE B 1 173 ? 4.766 20.094 -2.697 1 97.75 173 PHE B C 1
ATOM 3049 O O . PHE B 1 173 ? 5.734 20.172 -3.459 1 97.75 173 PHE B O 1
ATOM 3056 N N . ALA B 1 174 ? 3.557 20.203 -3.127 1 98.31 174 ALA B N 1
ATOM 3057 C CA . ALA B 1 174 ? 3.236 20.266 -4.551 1 98.31 174 ALA B CA 1
ATOM 3058 C C . ALA B 1 174 ? 4 21.391 -5.242 1 98.31 174 ALA B C 1
ATOM 3060 O O . ALA B 1 174 ? 4.598 21.188 -6.301 1 98.31 174 ALA B O 1
ATOM 3061 N N . THR B 1 175 ? 4.074 22.578 -4.668 1 98.06 175 THR B N 1
ATOM 3062 C CA . THR B 1 175 ? 4.758 23.719 -5.281 1 98.06 175 THR B CA 1
ATOM 3063 C C . THR B 1 175 ? 6.27 23.5 -5.289 1 98.06 175 THR B C 1
ATOM 3065 O O . THR B 1 175 ? 6.906 23.547 -6.34 1 98.06 175 THR B O 1
ATOM 3068 N N . ALA B 1 176 ? 6.863 23.156 -4.168 1 97.81 176 ALA B N 1
ATOM 3069 C CA . ALA B 1 176 ? 8.312 23.031 -4.023 1 97.81 176 ALA B CA 1
ATOM 3070 C C . ALA B 1 176 ? 8.836 21.859 -4.832 1 97.81 176 ALA B C 1
ATOM 3072 O O . ALA B 1 176 ? 9.961 21.891 -5.336 1 97.81 176 ALA B O 1
ATOM 3073 N N . ALA B 1 177 ? 7.969 20.812 -5 1 98.31 177 ALA B N 1
ATOM 3074 C CA . ALA B 1 177 ? 8.398 19.594 -5.699 1 98.31 177 ALA B CA 1
ATOM 3075 C C . ALA B 1 177 ? 7.859 19.578 -7.129 1 98.31 177 ALA B C 1
ATOM 3077 O O . ALA B 1 177 ? 7.938 18.547 -7.809 1 98.31 177 ALA B O 1
ATOM 3078 N N . GLN B 1 178 ? 7.215 20.656 -7.523 1 98.25 178 GLN B N 1
ATOM 3079 C CA . GLN B 1 178 ? 6.703 20.812 -8.883 1 98.25 178 GLN B CA 1
ATOM 3080 C C . GLN B 1 178 ? 5.758 19.672 -9.258 1 98.25 178 GLN B C 1
ATOM 3082 O O . GLN B 1 178 ? 5.844 19.125 -10.359 1 98.25 178 GLN B O 1
ATOM 3087 N N . ILE B 1 179 ? 5.023 19.188 -8.289 1 98.75 179 ILE B N 1
ATOM 3088 C CA . ILE B 1 179 ? 3.936 18.25 -8.57 1 98.75 179 ILE B CA 1
ATOM 3089 C C . ILE B 1 179 ? 2.822 18.969 -9.328 1 98.75 179 ILE B C 1
ATOM 3091 O O . ILE B 1 179 ? 2.375 20.047 -8.914 1 98.75 179 ILE B O 1
ATOM 3095 N N . PRO B 1 180 ? 2.385 18.453 -10.43 1 98.62 180 PRO B N 1
ATOM 3096 C CA . PRO B 1 180 ? 1.41 19.172 -11.258 1 98.62 180 PRO B CA 1
ATOM 3097 C C . PRO B 1 180 ? -0.014 19.062 -10.719 1 98.62 180 PRO B C 1
ATOM 3099 O O . PRO B 1 180 ? -0.929 18.688 -11.453 1 98.62 180 PRO B O 1
ATOM 3102 N N . LEU B 1 181 ? -0.187 19.531 -9.562 1 98.5 181 LEU B N 1
ATOM 3103 C CA . LEU B 1 181 ? -1.444 19.422 -8.828 1 98.5 181 LEU B CA 1
ATOM 3104 C C . LEU B 1 181 ? -2.5 20.344 -9.445 1 98.5 181 LEU B C 1
ATOM 3106 O O . LEU B 1 181 ? -3.682 19.984 -9.492 1 98.5 181 LEU B O 1
ATOM 3110 N N . ALA B 1 182 ? -2.143 21.484 -9.984 1 98.12 182 ALA B N 1
ATOM 3111 C CA . ALA B 1 182 ? -3.045 22.531 -10.469 1 98.12 182 ALA B CA 1
ATOM 3112 C C . ALA B 1 182 ? -3.814 22.078 -11.703 1 98.12 182 ALA B C 1
ATOM 3114 O O . ALA B 1 182 ? -4.805 22.703 -12.094 1 98.12 182 ALA B O 1
ATOM 3115 N N . GLU B 1 183 ? -3.377 21.016 -12.328 1 98.69 183 GLU B N 1
ATOM 3116 C CA . GLU B 1 183 ? -4.027 20.469 -13.516 1 98.69 183 GLU B CA 1
ATOM 3117 C C . GLU B 1 183 ? -5.297 19.719 -13.148 1 98.69 183 GLU B C 1
ATOM 3119 O O . GLU B 1 183 ? -6.098 19.375 -14.023 1 98.69 183 GLU B O 1
ATOM 3124 N N . PHE B 1 184 ? -5.547 19.516 -11.82 1 98.88 184 PHE B N 1
ATOM 3125 C CA . PHE B 1 184 ? -6.633 18.656 -11.383 1 98.88 184 PHE B CA 1
ATOM 3126 C C . PHE B 1 184 ? -7.535 19.375 -10.391 1 98.88 184 PHE B C 1
ATOM 3128 O O . PHE B 1 184 ? -7.309 19.312 -9.18 1 98.88 184 PHE B O 1
ATOM 3135 N N . ARG B 1 185 ? -8.625 19.906 -10.875 1 98.62 185 ARG B N 1
ATOM 3136 C CA . ARG B 1 185 ? -9.453 20.844 -10.141 1 98.62 185 ARG B CA 1
ATOM 3137 C C . ARG B 1 185 ? -10.148 20.172 -8.961 1 98.62 185 ARG B C 1
ATOM 3139 O O . ARG B 1 185 ? -10.305 20.766 -7.895 1 98.62 185 ARG B O 1
ATOM 3146 N N . HIS B 1 186 ? -10.641 18.906 -9.195 1 98.88 186 HIS B N 1
ATOM 3147 C CA . HIS B 1 186 ? -11.367 18.25 -8.117 1 98.88 186 HIS B CA 1
ATOM 3148 C C . HIS B 1 186 ? -10.43 17.797 -7.008 1 98.88 186 HIS B C 1
ATOM 3150 O O . HIS B 1 186 ? -10.805 17.797 -5.832 1 98.88 186 HIS B O 1
ATOM 3156 N N . ILE B 1 187 ? -9.18 17.406 -7.383 1 98.88 187 ILE B N 1
ATOM 3157 C CA . ILE B 1 187 ? -8.188 17.109 -6.355 1 98.88 187 ILE B CA 1
ATOM 3158 C C . ILE B 1 187 ? -7.855 18.391 -5.578 1 98.88 187 ILE B C 1
ATOM 3160 O O . ILE B 1 187 ? -7.734 18.359 -4.348 1 98.88 187 ILE B O 1
ATOM 3164 N N . GLU B 1 188 ? -7.699 19.484 -6.27 1 98.69 188 GLU B N 1
ATOM 3165 C CA . GLU B 1 188 ? -7.406 20.734 -5.594 1 98.69 188 GLU B CA 1
ATOM 3166 C C . GLU B 1 188 ? -8.508 21.109 -4.602 1 98.69 188 GLU B C 1
ATOM 3168 O O . GLU B 1 188 ? -8.219 21.531 -3.482 1 98.69 188 GLU B O 1
ATOM 3173 N N . ALA B 1 189 ? -9.719 20.984 -5.043 1 98.75 189 ALA B N 1
ATOM 3174 C CA . ALA B 1 189 ? -10.844 21.297 -4.164 1 98.75 189 ALA B CA 1
ATOM 3175 C C . ALA B 1 189 ? -10.852 20.391 -2.939 1 98.75 189 ALA B C 1
ATOM 3177 O O . ALA B 1 189 ? -11.031 20.844 -1.812 1 98.75 189 ALA B O 1
ATOM 3178 N N . TRP B 1 190 ? -10.695 19.078 -3.193 1 98.88 190 TRP B N 1
ATOM 3179 C CA . TRP B 1 190 ? -10.602 18.078 -2.135 1 98.88 190 TRP B CA 1
ATOM 3180 C C . TRP B 1 190 ? -9.453 18.391 -1.187 1 98.88 190 TRP B C 1
ATOM 3182 O O . TRP B 1 190 ? -9.625 18.391 0.034 1 98.88 190 TRP B O 1
ATOM 3192 N N . TYR B 1 191 ? -8.305 18.688 -1.745 1 98.81 191 TYR B N 1
ATOM 3193 C CA . TYR B 1 191 ? -7.129 19 -0.937 1 98.81 191 TYR B CA 1
ATOM 3194 C C . TYR B 1 191 ? -7.34 20.281 -0.144 1 98.81 191 TYR B C 1
ATOM 3196 O O . TYR B 1 191 ? -6.879 20.406 0.994 1 98.81 191 TYR B O 1
ATOM 3204 N N . GLY B 1 192 ? -7.949 21.281 -0.746 1 98.56 192 GLY B N 1
ATOM 3205 C CA . GLY B 1 192 ? -8.305 22.5 -0.04 1 98.56 192 GLY B CA 1
ATOM 3206 C C . GLY B 1 192 ? -9.086 22.25 1.235 1 98.56 192 GLY B C 1
ATOM 3207 O O . GLY B 1 192 ? -8.906 22.953 2.229 1 98.56 192 GLY B O 1
ATOM 3208 N N . ARG B 1 193 ? -9.977 21.297 1.237 1 98.56 193 ARG B N 1
ATOM 3209 C CA . ARG B 1 193 ? -10.734 20.922 2.432 1 98.56 193 ARG B CA 1
ATOM 3210 C C . ARG B 1 193 ? -9.812 20.375 3.518 1 98.56 193 ARG B C 1
ATOM 3212 O O . ARG B 1 193 ? -10 20.688 4.699 1 98.56 193 ARG B O 1
ATOM 3219 N N . LEU B 1 194 ? -8.82 19.562 3.127 1 98.62 194 LEU B N 1
ATOM 3220 C CA . LEU B 1 194 ? -7.848 19.078 4.098 1 98.62 194 LEU B CA 1
ATOM 3221 C C . LEU B 1 194 ? -7.027 20.219 4.676 1 98.62 194 LEU B C 1
ATOM 3223 O O . LEU B 1 194 ? -6.711 20.219 5.867 1 98.62 194 LEU B O 1
ATOM 3227 N N . GLU B 1 195 ? -6.715 21.188 3.867 1 98.25 195 GLU B N 1
ATOM 3228 C CA . GLU B 1 195 ? -5.898 22.328 4.285 1 98.25 195 GLU B CA 1
ATOM 3229 C C . GLU B 1 195 ? -6.648 23.203 5.285 1 98.25 195 GLU B C 1
ATOM 3231 O O . GLU B 1 195 ? -6.043 24.062 5.945 1 98.25 195 GLU B O 1
ATOM 3236 N N . GLN B 1 196 ? -7.918 23.031 5.406 1 98.25 196 GLN B N 1
ATOM 3237 C CA . GLN B 1 196 ? -8.68 23.766 6.418 1 98.25 196 GLN B CA 1
ATOM 3238 C C . GLN B 1 196 ? -8.445 23.172 7.809 1 98.25 196 GLN B C 1
ATOM 3240 O O . GLN B 1 196 ? -8.781 23.812 8.812 1 98.25 196 GLN B O 1
ATOM 3245 N N . LEU B 1 197 ? -7.977 22 7.887 1 98.25 197 LEU B N 1
ATOM 3246 C CA . LEU B 1 197 ? -7.668 21.375 9.156 1 98.25 197 LEU B CA 1
ATOM 3247 C C . LEU B 1 197 ? -6.355 21.891 9.727 1 98.25 197 LEU B C 1
ATOM 3249 O O . LEU B 1 197 ? -5.305 21.766 9.094 1 98.25 197 LEU B O 1
ATOM 3253 N N . GLU B 1 198 ? -6.422 22.422 10.938 1 98 198 GLU B N 1
ATOM 3254 C CA . GLU B 1 198 ? -5.215 22.906 11.602 1 98 198 GLU B CA 1
ATOM 3255 C C . GLU B 1 198 ? -4.176 21.781 11.727 1 98 198 GLU B C 1
ATOM 3257 O O . GLU B 1 198 ? -2.984 22.016 11.492 1 98 198 GLU B O 1
ATOM 3262 N N . ALA B 1 199 ? -4.625 20.594 12.055 1 98.38 199 ALA B N 1
ATOM 3263 C CA . ALA B 1 199 ? -3.742 19.453 12.227 1 98.38 199 ALA B CA 1
ATOM 3264 C C . ALA B 1 199 ? -2.996 19.125 10.938 1 98.38 199 ALA B C 1
ATOM 3266 O O . ALA B 1 199 ? -1.844 18.688 10.977 1 98.38 199 ALA B O 1
ATOM 3267 N N . TRP B 1 200 ? -3.607 19.344 9.781 1 98.62 200 TRP B N 1
ATOM 3268 C CA . TRP B 1 200 ? -2.984 19.062 8.492 1 98.62 200 TRP B CA 1
ATOM 3269 C C . TRP B 1 200 ? -1.985 20.156 8.117 1 98.62 200 TRP B C 1
ATOM 3271 O O . TRP B 1 200 ? -0.889 19.875 7.637 1 98.62 200 TRP B O 1
ATOM 3281 N N . ARG B 1 201 ? -2.295 21.359 8.453 1 97.62 201 ARG B N 1
ATOM 3282 C CA . ARG B 1 201 ? -1.445 22.484 8.109 1 97.62 201 ARG B CA 1
ATOM 3283 C C . ARG B 1 201 ? -0.204 22.531 8.992 1 97.62 201 ARG B C 1
ATOM 3285 O O . ARG B 1 201 ? 0.878 22.906 8.531 1 97.62 201 ARG B O 1
ATOM 3292 N N . ASN B 1 202 ? -0.454 22.188 10.234 1 97.19 202 ASN B N 1
ATOM 3293 C CA . ASN B 1 202 ? 0.621 22.234 11.219 1 97.19 202 ASN B CA 1
ATOM 3294 C C . ASN B 1 202 ? 0.751 20.922 11.969 1 97.19 202 ASN B C 1
ATOM 3296 O O . ASN B 1 202 ? 0.49 20.859 13.172 1 97.19 202 ASN B O 1
ATOM 3300 N N . PRO B 1 203 ? 1.283 19.891 11.289 1 97.75 203 PRO B N 1
ATOM 3301 C CA . PRO B 1 203 ? 1.233 18.531 11.836 1 97.75 203 PRO B CA 1
ATOM 3302 C C . PRO B 1 203 ? 2.316 18.281 12.875 1 97.75 203 PRO B C 1
ATOM 3304 O O . PRO B 1 203 ? 2.213 17.328 13.656 1 97.75 203 PRO B O 1
ATOM 3307 N N . PHE B 1 204 ? 3.396 19.031 12.852 1 95.69 204 PHE B N 1
ATOM 3308 C CA . PHE B 1 204 ? 4.535 18.781 13.727 1 95.69 204 PHE B CA 1
ATOM 3309 C C . PHE B 1 204 ? 4.438 19.609 15 1 95.69 204 PHE B C 1
ATOM 3311 O O . PHE B 1 204 ? 3.855 20.703 14.992 1 95.69 204 PHE B O 1
ATOM 3318 N N . PRO B 1 205 ? 4.984 19 16.094 1 86.56 205 PRO B N 1
ATOM 3319 C CA . PRO B 1 205 ? 4.93 19.781 17.328 1 86.56 205 PRO B CA 1
ATOM 3320 C C . PRO B 1 205 ? 5.707 21.094 17.234 1 86.56 205 PRO B C 1
ATOM 3322 O O . PRO B 1 205 ? 6.703 21.172 16.516 1 86.56 205 PRO B O 1
ATOM 3325 N N . GLY B 1 206 ? 5.117 22.328 17.578 1 70.94 206 GLY B N 1
ATOM 3326 C CA . GLY B 1 206 ? 5.73 23.641 17.609 1 70.94 206 GLY B CA 1
ATOM 3327 C C . GLY B 1 206 ? 7.043 23.672 18.375 1 70.94 206 GLY B C 1
ATOM 3328 O O . GLY B 1 206 ? 7.34 22.766 19.141 1 70.94 206 GLY B O 1
#

InterPro domains:
  IPR004045 Glutathione S-transferase, N-terminal [PF02798] (18-73)
  IPR004045 Glutathione S-transferase, N-terminal [PS50404] (3-84)
  IPR010987 Glutathione S-transferase, C-terminal-like [PS50405] (87-206)
  IPR036249 Thioredoxin-like superfamily [SSF52833] (4-81)
  IPR036282 Glutathione S-transferase, C-terminal domain superfamily [SSF47616] (83-202)
  IPR040079 Glutathione transferase family [SFLDS00019] (7-196)

Radius of gyration: 20.78 Å; Cα contacts (8 Å, |Δi|>4): 665; chains: 2; bounding box: 59×50×65 Å

Nearest PDB structures (foldseek):
  6f01-assembly1_A  TM=9.025E-01  e=2.052E-11  Arabidopsis thaliana
  7rhp-assembly1_A  TM=8.670E-01  e=2.506E-11  Apis mellifera
  5a5k-assembly3_O  TM=8.779E-01  e=4.803E-11  Arabidopsis thaliana
  1r5a-assembly1_A-2  TM=8.657E-01  e=9.193E-10  Anopheles cracens
  3lsz-assembly1_C  TM=8.606E-01  e=3.055E-09  Cereibacter sphaeroides 2.4.1

Secondary structure (DSSP, 8-state):
------EEEE-SSHHHHHHHHHHHHTT---EEEE--GGGTGGGSHHHHHH-TT--S-EEEETTEEEESHHHHHHHHHHHTT-TTS--STHHHHHHHHHHHHHHHSHHHHHHHHIIIIIGGGGT----HHHHHHHHHHHHHHHHHHHHHHTT-SBTTBS---HHHHHHTTTGGGTTTTT--GGG-HHHHHHHHHHHT-HHHHS-S--/------EEEE-SSHHHHHHHHHHHHTT---EEEE--GGGTGGGSHHHHHH-TT--S-EEEETTEEEESHHHHHHHHHHHTT-TTS--STHHHHHHHHHHHIIIIIHHHHHHHHIIIIIGGGGT----HHHHHHHHHHHHHHHHHHHHHHTT-SBTTBS---HHHHHHTTTGGGTTTTT--GGG-HHHHHHHHHHHT-HHHHS-S--

pLDDT: mean 96.44, std 7.81, range [30.52, 98.94]